Protein AF-A0A2D7C6K3-F1 (afdb_monomer)

Structure (mmCIF, N/CA/C/O backbone):
data_AF-A0A2D7C6K3-F1
#
_entry.id   AF-A0A2D7C6K3-F1
#
loop_
_atom_site.group_PDB
_atom_site.id
_atom_site.type_symbol
_atom_site.label_atom_id
_atom_site.label_alt_id
_atom_site.label_comp_id
_atom_site.label_asym_id
_atom_site.label_entity_id
_atom_site.label_seq_id
_atom_site.pdbx_PDB_ins_code
_atom_site.Cartn_x
_atom_site.Cartn_y
_atom_site.Cartn_z
_atom_site.occupancy
_atom_site.B_iso_or_equiv
_atom_site.auth_seq_id
_atom_site.auth_comp_id
_atom_site.auth_asym_id
_atom_site.auth_atom_id
_atom_site.pdbx_PDB_model_num
ATOM 1 N N . MET A 1 1 ? 6.713 -4.530 -23.108 1.00 83.62 1 MET A N 1
ATOM 2 C CA . MET A 1 1 ? 7.810 -4.367 -22.130 1.00 83.62 1 MET A CA 1
ATOM 3 C C . MET A 1 1 ? 8.022 -5.718 -21.481 1.00 83.62 1 MET A C 1
ATOM 5 O O . MET A 1 1 ? 7.017 -6.320 -21.113 1.00 83.62 1 MET A O 1
ATOM 9 N N . LYS A 1 2 ? 9.265 -6.195 -21.399 1.00 91.75 2 LYS A N 1
ATOM 10 C CA . LYS A 1 2 ? 9.615 -7.492 -20.820 1.00 91.75 2 LYS A CA 1
ATOM 11 C C . LYS A 1 2 ? 10.176 -7.330 -19.408 1.00 91.75 2 LYS A C 1
ATOM 13 O O . LYS A 1 2 ? 11.183 -6.648 -19.215 1.00 91.75 2 LYS A O 1
ATOM 18 N N . SER A 1 3 ? 9.554 -8.003 -18.448 1.00 95.38 3 SER A N 1
ATOM 19 C CA . SER A 1 3 ? 9.916 -7.971 -17.030 1.00 95.38 3 SER A CA 1
ATOM 20 C C . SER A 1 3 ? 10.311 -9.360 -16.537 1.00 95.38 3 SER A C 1
ATOM 22 O O . SER A 1 3 ? 9.598 -10.336 -16.762 1.00 95.38 3 SER A O 1
ATOM 24 N N . ILE A 1 4 ? 11.427 -9.452 -15.816 1.00 98.06 4 ILE A N 1
ATOM 25 C CA . ILE A 1 4 ? 11.842 -10.678 -15.124 1.00 98.06 4 ILE A CA 1
ATOM 26 C C . ILE A 1 4 ? 11.584 -10.511 -13.629 1.00 98.06 4 ILE A C 1
ATOM 28 O O . ILE A 1 4 ? 12.115 -9.594 -13.009 1.00 98.06 4 ILE A O 1
ATOM 32 N N . ILE A 1 5 ? 10.811 -11.412 -13.034 1.00 98.00 5 ILE A N 1
ATOM 33 C CA . ILE A 1 5 ? 10.561 -11.464 -11.593 1.00 98.00 5 ILE A CA 1
ATOM 34 C C . ILE A 1 5 ? 11.344 -12.635 -11.001 1.00 98.00 5 ILE A C 1
ATOM 36 O O . ILE A 1 5 ? 11.247 -13.766 -11.470 1.00 98.00 5 ILE A O 1
ATOM 40 N N . ILE A 1 6 ? 12.115 -12.376 -9.948 1.00 98.00 6 ILE A N 1
ATOM 41 C CA . ILE A 1 6 ? 12.876 -13.396 -9.227 1.00 98.00 6 ILE A CA 1
ATOM 42 C C . ILE A 1 6 ? 12.228 -13.617 -7.867 1.00 98.00 6 ILE A C 1
ATOM 44 O O . ILE A 1 6 ? 12.270 -12.750 -6.992 1.00 98.00 6 ILE A O 1
ATOM 48 N N . GLY A 1 7 ? 11.663 -14.808 -7.698 1.00 96.81 7 GLY A N 1
ATOM 49 C CA . GLY A 1 7 ? 10.861 -15.221 -6.556 1.00 96.81 7 GLY A CA 1
ATOM 50 C C . GLY A 1 7 ? 9.389 -15.368 -6.934 1.00 96.81 7 GLY A C 1
ATOM 51 O O . GLY A 1 7 ? 8.719 -14.383 -7.215 1.00 96.81 7 GLY A O 1
ATOM 52 N N . ALA A 1 8 ? 8.873 -16.590 -6.854 1.00 96.00 8 ALA A N 1
ATOM 53 C CA . ALA A 1 8 ? 7.472 -16.973 -7.037 1.00 96.00 8 ALA A CA 1
ATOM 54 C C . ALA A 1 8 ? 6.714 -17.065 -5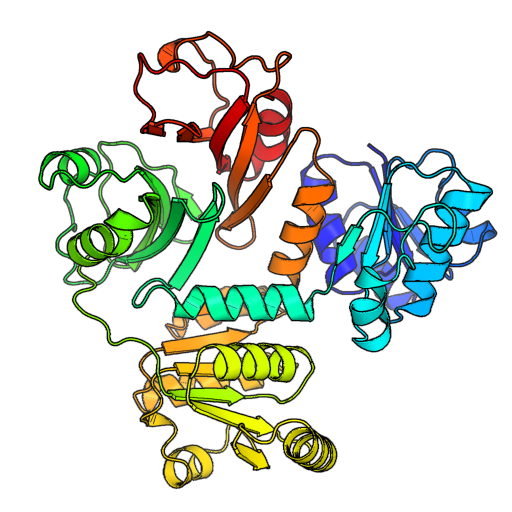.697 1.00 96.00 8 ALA A C 1
ATOM 56 O O . ALA A 1 8 ? 5.779 -17.846 -5.546 1.00 96.00 8 ALA A O 1
ATOM 57 N N . GLY A 1 9 ? 7.159 -16.324 -4.678 1.00 92.56 9 GLY A N 1
ATOM 58 C CA . GLY A 1 9 ? 6.377 -16.149 -3.451 1.00 92.56 9 GLY A CA 1
ATOM 59 C C . GLY A 1 9 ? 5.185 -15.216 -3.676 1.00 92.56 9 GLY A C 1
ATOM 60 O O . GLY A 1 9 ? 5.066 -14.614 -4.741 1.00 92.56 9 GLY A O 1
ATOM 61 N N . ASP A 1 10 ? 4.366 -15.024 -2.642 1.00 89.56 10 ASP A N 1
ATOM 62 C CA . ASP A 1 10 ? 3.127 -14.231 -2.709 1.00 89.56 10 ASP A CA 1
ATOM 63 C C . ASP A 1 10 ? 3.324 -12.847 -3.347 1.00 89.56 10 ASP A C 1
ATOM 65 O O . ASP A 1 10 ? 2.550 -12.429 -4.201 1.00 89.56 10 ASP A O 1
ATOM 69 N N . VAL A 1 11 ? 4.414 -12.157 -2.988 1.00 90.44 11 VAL A N 1
ATOM 70 C CA . VAL A 1 11 ? 4.758 -10.841 -3.549 1.00 90.44 11 VAL A CA 1
ATOM 71 C C . VAL A 1 11 ? 5.044 -10.929 -5.050 1.00 90.44 11 VAL A C 1
ATOM 73 O O . VAL A 1 11 ? 4.493 -10.148 -5.817 1.00 90.44 11 VAL A O 1
ATOM 76 N N . GLY A 1 12 ? 5.890 -11.869 -5.480 1.00 94.00 12 GLY A N 1
ATOM 77 C CA . GLY A 1 12 ? 6.257 -12.024 -6.890 1.00 94.00 12 GLY A CA 1
ATOM 78 C C . GLY A 1 12 ? 5.076 -12.431 -7.763 1.00 94.00 12 GLY A C 1
ATOM 79 O O . GLY A 1 12 ? 4.891 -11.871 -8.841 1.00 94.00 12 GLY A O 1
ATOM 80 N N . LEU A 1 13 ? 4.239 -13.339 -7.255 1.00 92.88 13 LEU A N 1
ATOM 81 C CA . LEU A 1 13 ? 2.990 -13.733 -7.898 1.00 92.88 13 LEU A CA 1
ATOM 82 C C . LEU A 1 13 ? 2.026 -12.546 -8.032 1.00 92.88 13 LEU A C 1
ATOM 84 O O . LEU A 1 13 ? 1.467 -12.343 -9.107 1.00 92.88 13 LEU A O 1
ATOM 88 N N . ASN A 1 14 ? 1.857 -11.735 -6.980 1.00 89.81 14 ASN A N 1
ATOM 89 C CA . ASN A 1 14 ? 0.948 -10.589 -7.032 1.00 89.81 14 ASN A CA 1
ATOM 90 C C . ASN A 1 14 ? 1.419 -9.517 -8.024 1.00 89.81 14 ASN A C 1
ATOM 92 O O . ASN A 1 14 ? 0.641 -9.026 -8.834 1.00 89.81 14 ASN A O 1
ATOM 96 N N . ILE A 1 15 ? 2.721 -9.209 -8.032 1.00 91.50 15 ILE A N 1
ATOM 97 C CA . ILE A 1 15 ? 3.307 -8.291 -9.020 1.00 91.50 15 ILE A CA 1
ATOM 98 C C . ILE A 1 15 ? 3.067 -8.814 -10.439 1.00 91.50 15 ILE A C 1
ATOM 100 O O . ILE A 1 15 ? 2.668 -8.047 -11.310 1.00 91.50 15 ILE A O 1
ATOM 104 N N . ALA A 1 16 ? 3.281 -10.113 -10.674 1.00 93.00 16 ALA A N 1
ATOM 105 C CA . ALA A 1 16 ? 3.061 -10.716 -11.982 1.00 93.00 16 ALA A CA 1
ATOM 106 C C . ALA A 1 16 ? 1.613 -10.552 -12.457 1.00 93.00 16 ALA A C 1
ATOM 108 O O . ALA A 1 16 ? 1.408 -10.173 -13.605 1.00 93.00 16 ALA A O 1
ATOM 109 N N . ARG A 1 17 ? 0.625 -10.753 -11.571 1.00 89.50 17 ARG A N 1
ATOM 110 C CA . ARG A 1 17 ? -0.797 -10.535 -11.886 1.00 89.50 17 ARG A CA 1
ATOM 111 C C . ARG A 1 17 ? -1.053 -9.123 -12.394 1.00 89.50 17 ARG A C 1
ATOM 113 O O . ARG A 1 17 ? -1.622 -8.971 -13.469 1.00 89.50 17 ARG A O 1
ATOM 120 N N . HIS A 1 18 ? -0.584 -8.102 -11.678 1.00 85.62 18 HIS A N 1
ATOM 121 C CA . HIS A 1 18 ? -0.765 -6.716 -12.117 1.00 85.62 18 HIS A CA 1
ATOM 122 C C . HIS A 1 18 ? -0.064 -6.420 -13.445 1.00 85.62 18 HIS A C 1
ATOM 124 O O . HIS A 1 18 ? -0.640 -5.769 -14.310 1.00 85.62 18 HIS A O 1
ATOM 130 N N . LEU A 1 19 ? 1.166 -6.906 -13.637 1.00 87.19 19 LEU A N 1
ATOM 131 C CA . LEU A 1 19 ? 1.899 -6.661 -14.881 1.00 87.19 19 LEU A CA 1
ATOM 132 C C . LEU A 1 19 ? 1.247 -7.353 -16.087 1.00 87.19 19 LEU A C 1
ATOM 134 O O . LEU A 1 19 ? 1.238 -6.778 -17.173 1.00 87.19 19 LEU A O 1
ATOM 138 N N . VAL A 1 20 ? 0.681 -8.548 -15.900 1.00 88.44 20 VAL A N 1
ATOM 139 C CA . VAL A 1 20 ? -0.074 -9.255 -16.946 1.00 88.44 20 VAL A CA 1
ATOM 140 C C . VAL A 1 20 ? -1.382 -8.535 -17.266 1.00 88.44 20 VAL A C 1
ATOM 142 O O . VAL A 1 20 ? -1.702 -8.385 -18.442 1.00 88.44 20 VAL A O 1
ATOM 145 N N . LEU A 1 21 ? -2.100 -8.022 -16.258 1.00 82.19 21 LEU A N 1
ATOM 146 C CA . LEU A 1 21 ? -3.293 -7.188 -16.473 1.00 82.19 21 LEU A CA 1
ATOM 147 C C . LEU A 1 21 ? -2.975 -5.922 -17.286 1.00 82.19 21 LEU A C 1
ATOM 149 O O . LEU A 1 21 ? -3.781 -5.502 -18.108 1.00 82.19 21 LEU A O 1
ATOM 153 N N . GLU A 1 22 ? -1.774 -5.359 -17.129 1.00 78.44 22 GLU A N 1
ATOM 154 C CA . GLU A 1 22 ? -1.263 -4.252 -17.951 1.00 78.44 22 GLU A CA 1
ATOM 155 C C . GLU A 1 22 ? -0.687 -4.706 -19.319 1.00 78.44 22 GLU A C 1
ATOM 157 O O . GLU A 1 22 ? 0.065 -3.961 -19.954 1.00 78.44 22 GLU A O 1
ATOM 162 N N . ASN A 1 23 ? -0.989 -5.928 -19.781 1.00 80.88 23 ASN A N 1
ATOM 163 C CA . ASN A 1 23 ? -0.515 -6.518 -21.043 1.00 80.88 23 ASN A CA 1
ATOM 164 C C . ASN A 1 23 ? 1.022 -6.521 -21.207 1.00 80.88 23 ASN A C 1
ATOM 166 O O . ASN A 1 23 ? 1.554 -6.288 -22.300 1.00 80.88 23 ASN A O 1
ATOM 170 N N . ARG A 1 24 ? 1.771 -6.767 -20.122 1.00 85.44 24 ARG A N 1
ATOM 171 C CA . ARG A 1 24 ? 3.243 -6.868 -20.153 1.00 85.44 24 ARG A CA 1
ATOM 172 C C . ARG A 1 24 ? 3.712 -8.322 -20.246 1.00 85.44 24 ARG A C 1
ATOM 174 O O . ARG A 1 24 ? 3.087 -9.225 -19.703 1.00 85.44 24 ARG A O 1
ATOM 181 N N . ASP A 1 25 ? 4.862 -8.523 -20.890 1.00 92.44 25 ASP A N 1
ATOM 182 C CA . ASP A 1 25 ? 5.524 -9.829 -20.993 1.00 92.44 25 ASP A CA 1
ATOM 183 C C . ASP A 1 25 ? 6.316 -10.100 -19.706 1.00 92.44 25 ASP A C 1
ATOM 185 O O . ASP A 1 25 ? 7.213 -9.329 -19.347 1.00 92.44 25 ASP A O 1
ATOM 189 N N . VAL A 1 26 ? 5.955 -11.158 -18.978 1.00 96.38 26 VAL A N 1
ATOM 190 C CA . VAL A 1 26 ? 6.473 -11.454 -17.637 1.00 96.38 26 VAL A CA 1
ATOM 191 C C . VAL A 1 26 ? 7.059 -12.862 -17.595 1.00 96.38 26 VAL A C 1
ATOM 193 O O . VAL A 1 26 ? 6.412 -13.846 -17.953 1.00 96.38 26 VAL A O 1
ATOM 196 N N . VAL A 1 27 ? 8.285 -12.959 -17.077 1.00 98.00 27 VAL A N 1
ATOM 197 C CA . VAL A 1 27 ? 8.968 -14.228 -16.792 1.00 98.00 27 VAL A CA 1
ATOM 198 C C . VAL A 1 27 ? 9.224 -14.332 -15.291 1.00 98.00 27 VAL A C 1
ATOM 200 O O . VAL A 1 27 ? 9.827 -13.426 -14.716 1.00 98.00 27 VAL A O 1
ATOM 203 N N . ILE A 1 28 ? 8.824 -15.431 -14.648 1.00 98.31 28 ILE A N 1
ATOM 204 C CA . ILE A 1 28 ? 9.088 -15.686 -13.222 1.00 98.31 28 ILE A CA 1
ATOM 205 C C . ILE A 1 28 ? 10.149 -16.774 -13.048 1.00 98.31 28 ILE A C 1
ATOM 207 O O . ILE A 1 28 ? 10.043 -17.865 -13.605 1.00 98.31 28 ILE A O 1
ATOM 211 N N . ILE A 1 29 ? 11.153 -16.496 -12.217 1.00 98.44 29 ILE A N 1
ATOM 212 C CA . ILE A 1 29 ? 12.211 -17.433 -11.831 1.00 98.44 29 ILE A CA 1
ATOM 213 C C . ILE A 1 29 ? 12.050 -17.809 -10.355 1.00 98.44 29 ILE A C 1
ATOM 215 O O . ILE A 1 29 ? 12.025 -16.927 -9.498 1.00 98.44 29 ILE A O 1
ATOM 219 N N . ASP A 1 30 ? 12.022 -19.102 -10.030 1.00 98.31 30 ASP A N 1
ATOM 220 C CA . ASP A 1 30 ? 12.109 -19.584 -8.643 1.00 98.31 30 ASP A CA 1
ATOM 221 C C . ASP A 1 30 ? 12.811 -20.949 -8.567 1.00 98.31 30 ASP A C 1
ATOM 223 O O . ASP A 1 30 ? 12.841 -21.729 -9.521 1.00 98.31 30 ASP A O 1
ATOM 227 N N . SER A 1 31 ? 13.392 -21.244 -7.408 1.00 96.62 31 SER A N 1
ATOM 228 C CA . SER A 1 31 ? 14.022 -22.532 -7.106 1.00 96.62 31 SER A CA 1
ATOM 229 C C . SER A 1 31 ? 13.032 -23.613 -6.659 1.00 96.62 31 SER A C 1
ATOM 231 O O . SER A 1 31 ? 13.411 -24.772 -6.548 1.00 96.62 31 SER A O 1
ATOM 233 N N . SER A 1 32 ? 11.793 -23.247 -6.331 1.00 97.44 32 SER A N 1
ATOM 234 C CA . SER A 1 32 ? 10.736 -24.165 -5.915 1.00 97.44 32 SER A CA 1
ATOM 235 C C . SER A 1 32 ? 9.818 -24.479 -7.092 1.00 97.44 32 SER A C 1
ATOM 237 O O . SER A 1 32 ? 9.074 -23.618 -7.559 1.00 97.44 32 SER A O 1
ATOM 239 N N . LEU A 1 33 ? 9.827 -25.737 -7.538 1.00 96.69 33 LEU A N 1
ATOM 240 C CA . LEU A 1 33 ? 8.884 -26.226 -8.549 1.00 96.69 33 LEU A CA 1
ATOM 241 C C . LEU A 1 33 ? 7.424 -26.123 -8.086 1.00 96.69 33 LEU A C 1
ATOM 243 O O . LEU A 1 33 ? 6.556 -25.832 -8.898 1.00 96.69 33 LEU A O 1
ATOM 247 N N . GLU A 1 34 ? 7.163 -26.309 -6.791 1.00 96.88 34 GLU A N 1
ATOM 248 C CA . GLU A 1 34 ? 5.822 -26.208 -6.202 1.00 96.88 34 GLU A CA 1
ATOM 249 C C . GLU A 1 34 ? 5.252 -24.794 -6.355 1.00 96.88 34 GLU A C 1
ATOM 251 O O . GLU A 1 34 ? 4.121 -24.625 -6.802 1.00 96.88 34 GLU A O 1
ATOM 256 N N . ARG A 1 35 ? 6.054 -23.758 -6.067 1.00 95.88 35 ARG A N 1
ATOM 257 C CA . ARG A 1 35 ? 5.627 -22.364 -6.264 1.00 95.88 35 ARG A CA 1
ATOM 258 C C . ARG A 1 35 ? 5.413 -22.029 -7.736 1.00 95.88 35 ARG A C 1
ATOM 260 O O . ARG A 1 35 ? 4.452 -21.345 -8.067 1.00 95.88 35 ARG A O 1
ATOM 267 N N . LEU A 1 36 ? 6.279 -22.522 -8.623 1.00 96.81 36 LEU A N 1
ATOM 268 C CA . LEU A 1 36 ? 6.116 -22.313 -10.065 1.00 96.81 36 LEU A CA 1
ATOM 269 C C . LEU A 1 36 ? 4.863 -23.006 -10.614 1.00 96.81 36 LEU A C 1
ATOM 271 O O . LEU A 1 36 ? 4.235 -22.469 -11.521 1.00 96.81 36 LEU A O 1
ATOM 275 N N . ALA A 1 37 ? 4.474 -24.157 -10.061 1.00 95.25 37 ALA A N 1
ATOM 276 C CA . ALA A 1 37 ? 3.221 -24.814 -10.420 1.00 95.25 37 ALA A CA 1
ATOM 277 C C . ALA A 1 37 ? 2.013 -23.927 -10.080 1.00 95.25 37 ALA A C 1
ATOM 279 O O . ALA A 1 37 ? 1.192 -23.670 -10.955 1.00 95.25 37 ALA A O 1
ATOM 280 N N . VAL A 1 38 ? 1.972 -23.360 -8.867 1.00 94.56 38 VAL A N 1
ATOM 281 C CA . VAL A 1 38 ? 0.916 -22.413 -8.457 1.00 94.56 38 VAL A CA 1
ATOM 282 C C . VAL A 1 38 ? 0.875 -21.181 -9.366 1.00 94.56 38 VAL A C 1
ATOM 284 O O . VAL A 1 38 ? -0.202 -20.722 -9.743 1.00 94.56 38 VAL A O 1
ATOM 287 N N . VAL A 1 39 ? 2.036 -20.641 -9.751 1.00 94.88 39 VAL A N 1
ATOM 288 C CA . VAL A 1 39 ? 2.108 -19.534 -10.719 1.00 94.88 39 VAL A CA 1
ATOM 289 C C . VAL A 1 39 ? 1.467 -19.936 -12.051 1.00 94.88 39 VAL A C 1
ATOM 291 O O . VAL A 1 39 ? 0.559 -19.244 -12.498 1.00 94.88 39 VAL A O 1
ATOM 294 N N . ASN A 1 40 ? 1.887 -21.057 -12.648 1.00 93.56 40 ASN A N 1
ATOM 295 C CA . ASN A 1 40 ? 1.379 -21.518 -13.949 1.00 93.56 40 ASN A CA 1
ATOM 296 C C . ASN A 1 40 ? -0.130 -21.813 -13.940 1.00 93.56 40 ASN A C 1
ATOM 298 O O . ASN A 1 40 ? -0.779 -21.718 -14.976 1.00 93.56 40 ASN A O 1
ATOM 302 N N . GLU A 1 41 ? -0.691 -22.201 -12.792 1.00 92.88 41 GLU A N 1
ATOM 303 C CA . GLU A 1 41 ? -2.131 -22.438 -12.641 1.00 92.88 41 GLU A CA 1
ATOM 304 C C . GLU A 1 41 ? -2.943 -21.142 -12.523 1.00 92.88 41 GLU A C 1
ATOM 306 O O . GLU A 1 41 ? -4.145 -21.149 -12.785 1.00 92.88 41 GLU A O 1
ATOM 311 N N . THR A 1 42 ? -2.317 -20.036 -12.105 1.00 89.69 42 THR A N 1
ATOM 312 C CA . THR A 1 42 ? -3.033 -18.811 -11.712 1.00 89.69 42 THR A CA 1
ATOM 313 C C . THR A 1 42 ? -2.771 -17.604 -12.602 1.00 89.69 42 THR A C 1
ATOM 315 O O . THR A 1 42 ? -3.594 -16.690 -12.607 1.00 89.69 42 THR A O 1
ATOM 318 N N . VAL A 1 43 ? -1.650 -17.558 -13.327 1.00 90.88 43 VAL A N 1
ATOM 319 C CA . VAL A 1 43 ? -1.270 -16.416 -14.169 1.00 90.88 43 VAL A CA 1
ATOM 320 C C . VAL A 1 43 ? -0.595 -16.913 -15.442 1.00 90.88 43 VAL A C 1
ATOM 322 O O . VAL A 1 43 ? 0.266 -17.789 -15.391 1.00 90.88 43 VAL A O 1
ATOM 325 N N . ASP A 1 44 ? -0.957 -16.319 -16.579 1.00 92.50 44 ASP A N 1
ATOM 326 C CA . ASP A 1 44 ? -0.331 -16.601 -17.872 1.00 92.50 44 ASP A CA 1
ATOM 327 C C . ASP A 1 44 ? 1.043 -15.919 -17.969 1.00 92.50 44 ASP A C 1
ATOM 329 O O . ASP A 1 44 ? 1.174 -14.780 -18.418 1.00 92.50 44 ASP A O 1
ATOM 333 N N . VAL A 1 45 ? 2.071 -16.596 -17.454 1.00 95.69 45 VAL A N 1
ATOM 334 C CA . VAL A 1 45 ? 3.468 -16.141 -17.471 1.00 95.69 45 VAL A CA 1
ATOM 335 C C . VAL A 1 45 ? 4.411 -17.293 -17.779 1.00 95.69 45 VAL A C 1
ATOM 337 O O . VAL A 1 45 ? 4.155 -18.450 -17.445 1.00 95.69 45 VAL A O 1
ATOM 340 N N . GLN A 1 46 ? 5.573 -16.979 -18.347 1.00 96.25 46 GLN A N 1
ATOM 341 C CA . GLN A 1 46 ? 6.626 -17.976 -18.492 1.00 96.25 46 GLN A CA 1
ATOM 342 C C . GLN A 1 46 ? 7.296 -18.231 -17.135 1.00 96.25 46 GLN A C 1
ATOM 344 O O . GLN A 1 46 ? 7.802 -17.308 -16.499 1.00 96.25 46 GLN A O 1
ATOM 349 N N . THR A 1 47 ? 7.384 -19.492 -16.710 1.00 97.81 47 THR A N 1
ATOM 350 C CA . THR A 1 47 ? 8.109 -19.882 -15.492 1.00 97.81 47 THR A CA 1
ATOM 351 C C . THR A 1 47 ? 9.432 -20.577 -15.799 1.00 97.81 47 THR A C 1
ATOM 353 O O . THR A 1 47 ? 9.554 -21.371 -16.733 1.00 97.81 47 THR A O 1
ATOM 356 N N . ILE A 1 48 ? 10.458 -20.286 -14.996 1.00 98.00 48 ILE A N 1
ATOM 357 C CA . ILE A 1 48 ? 11.791 -20.874 -15.122 1.00 98.00 48 ILE A CA 1
ATOM 358 C C . ILE A 1 48 ? 12.255 -21.384 -13.764 1.00 98.00 48 ILE A C 1
ATOM 360 O O . ILE A 1 48 ? 12.443 -20.630 -12.812 1.00 98.00 48 ILE A O 1
ATOM 364 N N . HIS A 1 49 ? 12.514 -22.687 -13.702 1.00 98.25 49 HIS A N 1
ATOM 365 C CA . HIS A 1 49 ? 13.122 -23.300 -12.532 1.00 98.25 49 HIS A CA 1
ATOM 366 C C . HIS A 1 49 ? 14.632 -23.026 -12.479 1.00 98.25 49 HIS A C 1
ATOM 368 O O . HIS A 1 49 ? 15.372 -23.354 -13.420 1.00 98.25 49 HIS A O 1
ATOM 374 N N . GLY A 1 50 ? 15.084 -22.443 -11.367 1.00 97.06 50 GLY A N 1
ATOM 375 C CA . GLY A 1 50 ? 16.489 -22.149 -11.100 1.00 97.06 50 GLY A CA 1
ATOM 376 C C . GLY A 1 50 ? 16.692 -21.078 -10.027 1.00 97.06 50 GLY A C 1
ATOM 377 O O . GLY A 1 50 ? 15.749 -20.484 -9.512 1.00 97.06 50 GLY A O 1
ATOM 378 N N . LYS A 1 51 ? 17.954 -20.808 -9.683 1.00 95.88 51 LYS A N 1
ATOM 379 C CA . LYS A 1 51 ? 18.313 -19.683 -8.811 1.00 95.88 51 LYS A CA 1
ATOM 380 C C . LYS A 1 51 ? 18.468 -18.424 -9.660 1.00 95.88 51 LYS A C 1
ATOM 382 O O . LYS A 1 51 ? 19.351 -18.376 -10.506 1.00 95.88 51 LYS A O 1
ATOM 387 N N . GLY A 1 52 ? 17.662 -17.391 -9.415 1.00 93.44 52 GLY A N 1
ATOM 388 C CA . GLY A 1 52 ? 17.718 -16.148 -10.203 1.00 93.44 52 GLY A CA 1
ATOM 389 C C . GLY A 1 52 ? 18.995 -15.317 -10.029 1.00 93.44 52 GLY A C 1
ATOM 390 O O . GLY A 1 52 ? 19.207 -14.369 -10.770 1.00 93.44 52 GLY A O 1
ATOM 391 N N . SER A 1 53 ? 19.872 -15.680 -9.091 1.00 95.69 53 SER A N 1
ATOM 392 C CA . SER A 1 53 ? 21.222 -15.118 -8.985 1.00 95.69 53 SER A CA 1
ATOM 393 C C . SER A 1 53 ? 22.240 -15.780 -9.923 1.00 95.69 53 SER A C 1
ATOM 395 O O . SER A 1 53 ? 23.391 -15.355 -9.955 1.00 95.69 53 SER A O 1
ATOM 397 N N . HIS A 1 54 ? 21.864 -16.833 -10.656 1.00 97.88 54 HIS A N 1
ATOM 398 C CA . HIS A 1 54 ? 22.770 -17.552 -11.547 1.00 97.88 54 HIS A CA 1
ATOM 399 C C . HIS A 1 54 ? 22.700 -17.009 -12.990 1.00 97.88 54 HIS A C 1
ATOM 401 O O . HIS A 1 54 ? 21.597 -16.886 -13.534 1.00 97.88 54 HIS A O 1
ATOM 407 N N . PRO A 1 55 ? 23.848 -16.735 -13.643 1.00 97.19 55 PRO A N 1
ATOM 408 C CA . PRO A 1 55 ? 23.884 -16.201 -15.006 1.00 97.19 55 PRO A CA 1
ATOM 409 C C . PRO A 1 55 ? 23.151 -17.041 -16.057 1.00 97.19 55 PRO A C 1
ATOM 411 O O . PRO A 1 55 ? 22.410 -16.485 -16.860 1.00 97.19 55 PRO A O 1
ATOM 414 N N . ASP A 1 56 ? 23.299 -18.368 -16.034 1.00 97.88 56 ASP A N 1
ATOM 415 C CA . ASP A 1 56 ? 22.663 -19.281 -16.995 1.00 97.88 56 ASP A CA 1
ATOM 416 C C . ASP A 1 56 ? 21.130 -19.263 -16.885 1.00 97.88 56 ASP A C 1
ATOM 418 O O . ASP A 1 56 ? 20.410 -19.376 -17.879 1.00 97.88 56 ASP A O 1
ATOM 422 N N . VAL A 1 57 ? 20.608 -19.075 -15.671 1.00 98.19 57 VAL A N 1
ATOM 423 C CA . VAL A 1 57 ? 19.167 -18.965 -15.419 1.00 98.19 57 VAL A CA 1
ATOM 424 C C . VAL A 1 57 ? 18.632 -17.623 -15.924 1.00 98.19 57 VAL A C 1
ATOM 426 O O . VAL A 1 57 ? 17.578 -17.590 -16.560 1.00 98.19 57 VAL A O 1
ATOM 429 N N . LEU A 1 58 ? 19.364 -16.527 -15.695 1.00 98.00 58 LEU A N 1
ATOM 430 C CA . LEU A 1 58 ? 19.016 -15.199 -16.215 1.00 98.00 58 LEU A CA 1
ATOM 431 C C . LEU A 1 58 ? 19.068 -15.144 -17.748 1.00 98.00 58 LEU A C 1
ATOM 433 O O . LEU A 1 58 ? 18.189 -14.553 -18.376 1.00 98.00 58 LEU A O 1
ATOM 437 N N . GLU A 1 59 ? 20.050 -15.804 -18.362 1.00 98.00 59 GLU A N 1
ATOM 438 C CA . GLU A 1 59 ? 20.148 -15.926 -19.818 1.00 98.00 59 GLU A CA 1
ATOM 439 C C . GLU A 1 59 ? 18.943 -16.679 -20.395 1.00 98.00 59 GLU A C 1
ATOM 441 O O . GLU A 1 59 ? 18.294 -16.184 -21.317 1.00 98.00 59 GLU A O 1
ATOM 446 N N . ARG A 1 60 ? 18.563 -17.818 -19.796 1.00 97.44 60 ARG A N 1
ATOM 447 C CA . ARG A 1 60 ? 17.353 -18.577 -20.171 1.00 97.44 60 ARG A CA 1
ATOM 448 C C . ARG A 1 60 ? 16.067 -17.763 -20.019 1.00 97.44 60 ARG A C 1
ATOM 450 O O . ARG A 1 60 ? 15.137 -17.958 -20.797 1.00 97.44 60 ARG A O 1
ATOM 457 N N . ALA A 1 61 ? 16.014 -16.851 -19.049 1.00 97.31 61 ALA A N 1
ATOM 458 C CA . ALA A 1 61 ? 14.909 -15.903 -18.879 1.00 97.31 61 ALA A CA 1
ATOM 459 C C . ALA A 1 61 ? 14.909 -14.770 -19.916 1.00 97.31 61 ALA A C 1
ATOM 461 O O . ALA A 1 61 ? 13.936 -14.023 -20.043 1.00 97.31 61 ALA A O 1
ATOM 462 N N . GLY A 1 62 ? 15.976 -14.654 -20.704 1.00 96.75 62 GLY A N 1
ATOM 463 C CA . GLY A 1 62 ? 16.155 -13.615 -21.704 1.00 96.75 62 GLY A CA 1
ATOM 464 C C . GLY A 1 62 ? 16.462 -12.257 -21.083 1.00 96.75 62 GLY A C 1
ATOM 465 O O . GLY A 1 62 ? 15.951 -11.253 -21.575 1.00 96.75 62 GLY A O 1
ATOM 466 N N . ALA A 1 63 ? 17.285 -12.226 -20.026 1.00 97.38 63 ALA A N 1
ATOM 467 C CA . ALA A 1 63 ? 17.716 -10.994 -19.361 1.00 97.38 63 ALA A CA 1
ATOM 468 C C . ALA A 1 63 ? 18.371 -9.985 -20.315 1.00 97.38 63 ALA A C 1
ATOM 470 O O . ALA A 1 63 ? 18.188 -8.789 -20.132 1.00 97.38 63 ALA A O 1
ATOM 471 N N . GLY A 1 64 ? 19.048 -10.441 -21.376 1.00 96.19 64 GLY A N 1
ATOM 472 C CA . GLY A 1 64 ? 19.651 -9.551 -22.381 1.00 96.19 64 GLY A CA 1
ATOM 473 C C . GLY A 1 64 ? 18.657 -8.664 -23.145 1.00 96.19 64 GLY A C 1
ATOM 474 O O . GLY A 1 64 ? 19.060 -7.643 -23.686 1.00 96.19 64 GLY A O 1
ATOM 475 N N . ASN A 1 65 ? 17.369 -9.027 -23.162 1.00 95.69 65 ASN A N 1
ATOM 476 C CA . ASN A 1 65 ? 16.295 -8.247 -23.790 1.00 95.69 65 ASN A CA 1
ATOM 477 C C . ASN A 1 65 ? 15.251 -7.770 -22.764 1.00 95.69 65 ASN A C 1
ATOM 479 O O . ASN A 1 65 ? 14.148 -7.383 -23.147 1.00 95.69 65 ASN A O 1
ATOM 483 N N . ALA A 1 66 ? 15.542 -7.880 -21.465 1.00 96.50 66 ALA A N 1
ATOM 484 C CA . ALA A 1 66 ? 14.615 -7.465 -20.422 1.00 96.50 66 ALA A CA 1
ATOM 485 C C . ALA A 1 66 ? 14.712 -5.953 -20.198 1.00 96.50 66 ALA A C 1
ATOM 487 O O . ALA A 1 66 ? 15.801 -5.405 -20.033 1.00 96.50 66 ALA A O 1
ATOM 488 N N . ASP A 1 67 ? 13.561 -5.291 -20.126 1.00 93.81 67 ASP A N 1
ATOM 489 C CA . ASP A 1 67 ? 13.478 -3.876 -19.763 1.00 93.81 67 ASP A CA 1
ATOM 490 C C . ASP A 1 67 ? 13.673 -3.690 -18.249 1.00 93.81 67 ASP A C 1
ATOM 492 O O . ASP A 1 67 ? 14.150 -2.649 -17.786 1.00 93.81 67 ASP A O 1
ATOM 496 N N . MET A 1 68 ? 13.298 -4.711 -17.468 1.00 95.31 68 MET A N 1
ATOM 497 C CA . MET A 1 68 ? 13.347 -4.672 -16.014 1.00 95.31 68 MET A CA 1
ATOM 498 C C . MET A 1 68 ? 13.585 -6.040 -15.370 1.00 95.31 68 MET A C 1
ATOM 500 O O . MET A 1 68 ? 13.121 -7.071 -15.858 1.00 95.31 68 MET A O 1
ATOM 504 N N . LEU A 1 69 ? 14.233 -6.017 -14.205 1.00 97.69 69 LEU A N 1
ATOM 505 C CA . LEU A 1 69 ? 14.333 -7.135 -13.276 1.00 97.69 69 LEU A CA 1
ATOM 506 C C . LEU A 1 69 ? 13.832 -6.738 -11.879 1.00 97.69 69 LEU A C 1
ATOM 508 O O . LEU A 1 69 ? 14.216 -5.699 -11.345 1.00 97.69 69 LEU A O 1
ATOM 512 N N . ILE A 1 70 ? 12.974 -7.569 -11.290 1.00 97.56 70 ILE A N 1
ATOM 513 C CA . ILE A 1 70 ? 12.340 -7.368 -9.983 1.00 97.56 70 ILE A CA 1
ATOM 514 C C . ILE A 1 70 ? 12.705 -8.555 -9.088 1.00 97.56 70 ILE A C 1
ATOM 516 O O . ILE A 1 70 ? 12.171 -9.651 -9.244 1.00 97.56 70 ILE A O 1
ATOM 520 N N . ALA A 1 71 ? 13.623 -8.360 -8.144 1.00 97.50 71 ALA A N 1
ATOM 521 C CA . ALA A 1 71 ? 14.094 -9.405 -7.245 1.00 97.50 71 ALA A CA 1
ATOM 522 C C . ALA A 1 71 ? 13.409 -9.321 -5.875 1.00 97.50 71 ALA A C 1
ATOM 524 O O . ALA A 1 71 ? 13.705 -8.443 -5.064 1.00 97.50 71 ALA A O 1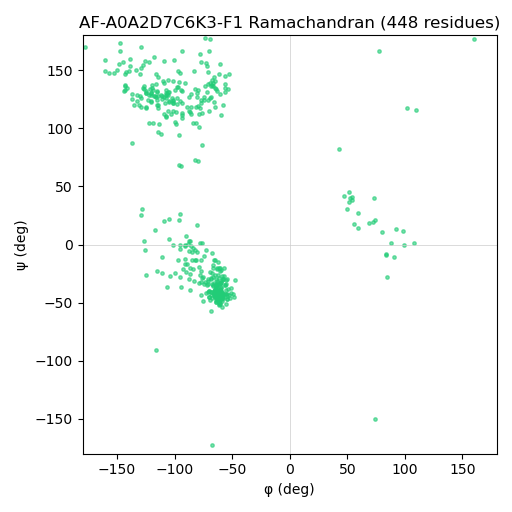
ATOM 525 N N . VAL A 1 72 ? 12.475 -10.238 -5.617 1.00 95.75 72 VAL A N 1
ATOM 526 C CA . VAL A 1 72 ? 11.563 -10.221 -4.458 1.00 95.75 72 VAL A CA 1
ATOM 527 C C . VAL A 1 72 ? 11.567 -11.544 -3.688 1.00 95.75 72 VAL A C 1
ATOM 529 O O . VAL A 1 72 ? 10.574 -11.927 -3.064 1.00 95.75 72 VAL A O 1
ATOM 532 N N . THR A 1 73 ? 12.704 -12.242 -3.683 1.00 94.81 73 THR A N 1
ATOM 533 C CA . THR A 1 73 ? 12.877 -13.474 -2.905 1.00 94.81 73 THR A CA 1
ATOM 534 C C . THR A 1 73 ? 12.900 -13.198 -1.394 1.00 94.81 73 THR A C 1
ATOM 536 O O . THR A 1 73 ? 12.831 -12.056 -0.926 1.00 94.81 73 THR A O 1
ATOM 539 N N . GLN A 1 74 ? 12.992 -14.265 -0.597 1.00 90.56 74 GLN A N 1
ATOM 540 C CA . GLN A 1 74 ? 13.128 -14.161 0.857 1.00 90.56 74 GLN A CA 1
ATOM 541 C C . GLN A 1 74 ? 14.545 -13.783 1.324 1.00 90.56 74 GLN A C 1
ATOM 543 O O . GLN A 1 74 ? 14.689 -13.425 2.488 1.00 90.56 74 GLN A O 1
ATOM 548 N N . SER A 1 75 ? 15.560 -13.843 0.451 1.00 93.81 75 SER A N 1
ATOM 549 C CA . SER A 1 75 ? 16.953 -13.514 0.784 1.00 93.81 75 SER A CA 1
ATOM 550 C C . SER A 1 75 ? 17.360 -12.197 0.134 1.00 93.81 75 SER A C 1
ATOM 552 O O . SER A 1 75 ? 17.331 -12.059 -1.092 1.00 93.81 75 SER A O 1
ATOM 554 N N . ASP A 1 76 ? 17.777 -11.246 0.969 1.00 93.06 76 ASP A N 1
ATOM 555 C CA . ASP A 1 76 ? 18.315 -9.964 0.517 1.00 93.06 76 ASP A CA 1
ATOM 556 C C . ASP A 1 76 ? 19.569 -10.191 -0.344 1.00 93.06 76 ASP A C 1
ATOM 558 O O . ASP A 1 76 ? 19.729 -9.573 -1.392 1.00 93.06 76 ASP A O 1
ATOM 562 N N . GLU A 1 77 ? 20.420 -11.148 0.033 1.00 94.81 77 GLU A N 1
ATOM 563 C CA . GLU A 1 77 ? 21.650 -11.499 -0.679 1.00 94.81 77 GLU A CA 1
ATOM 564 C C . GLU A 1 77 ? 21.364 -12.026 -2.086 1.00 94.81 77 GLU A C 1
ATOM 566 O O . GLU A 1 77 ? 22.005 -11.598 -3.045 1.00 94.81 77 GLU A O 1
ATOM 571 N N . VAL A 1 78 ? 20.376 -12.915 -2.236 1.00 95.94 78 VAL A N 1
ATOM 572 C CA . VAL A 1 78 ? 19.956 -13.401 -3.558 1.00 95.94 78 VAL A CA 1
ATOM 573 C C . VAL A 1 78 ? 19.427 -12.249 -4.406 1.00 95.94 78 VAL A C 1
ATOM 575 O O . VAL A 1 78 ? 19.778 -12.165 -5.583 1.00 95.94 78 VAL A O 1
ATOM 578 N N . ASN A 1 79 ? 18.631 -11.350 -3.821 1.00 96.88 79 ASN A N 1
ATOM 579 C CA . ASN A 1 79 ? 18.069 -10.217 -4.551 1.00 96.88 79 ASN A CA 1
ATOM 580 C C . ASN A 1 79 ? 19.165 -9.257 -5.035 1.00 96.88 79 ASN A C 1
ATOM 582 O O . ASN A 1 79 ? 19.171 -8.867 -6.202 1.00 96.88 79 ASN A O 1
ATOM 586 N N . MET A 1 80 ? 20.131 -8.932 -4.170 1.00 95.50 80 MET A N 1
ATOM 587 C CA . MET A 1 80 ? 21.261 -8.069 -4.518 1.00 95.50 80 MET A CA 1
ATOM 588 C C . MET A 1 80 ? 22.153 -8.693 -5.597 1.00 95.50 80 MET A C 1
ATOM 590 O O . MET A 1 80 ? 22.466 -8.042 -6.593 1.00 95.50 80 MET A O 1
ATOM 594 N N . VAL A 1 81 ? 22.525 -9.970 -5.443 1.00 97.00 81 VAL A N 1
ATOM 595 C CA . VAL A 1 81 ? 23.379 -10.667 -6.419 1.00 97.00 81 VAL A CA 1
ATOM 596 C C . VAL A 1 81 ? 22.675 -10.806 -7.768 1.00 97.00 81 VAL A C 1
ATOM 598 O O . VAL A 1 81 ? 23.311 -10.634 -8.804 1.00 97.00 81 VAL A O 1
ATOM 601 N N . ALA A 1 82 ? 21.368 -11.072 -7.786 1.00 97.81 82 ALA A N 1
ATOM 602 C CA . ALA A 1 82 ? 20.620 -11.143 -9.034 1.00 97.81 82 ALA A CA 1
ATOM 603 C C . ALA A 1 82 ? 20.634 -9.810 -9.800 1.00 97.81 82 ALA A C 1
ATOM 605 O O . ALA A 1 82 ? 20.904 -9.804 -11.001 1.00 97.81 82 ALA A O 1
ATOM 606 N N . CYS A 1 83 ? 20.432 -8.681 -9.110 1.00 97.50 83 CYS A N 1
ATOM 607 C CA . CYS A 1 83 ? 20.557 -7.352 -9.714 1.00 97.50 83 CYS A CA 1
ATOM 608 C C . CYS A 1 83 ? 21.975 -7.082 -10.236 1.00 97.50 83 CYS A C 1
ATOM 610 O O . CYS A 1 83 ? 22.127 -6.562 -11.341 1.00 97.50 83 CYS A O 1
ATOM 612 N N . GLN A 1 84 ? 23.010 -7.488 -9.490 1.00 97.19 84 GLN A N 1
ATOM 613 C CA . GLN A 1 84 ? 24.401 -7.382 -9.936 1.00 97.19 84 GLN A CA 1
ATOM 614 C C . GLN A 1 84 ? 24.644 -8.156 -11.236 1.00 97.19 84 GLN A C 1
ATOM 616 O O . GLN A 1 84 ? 25.216 -7.607 -12.175 1.00 97.19 84 GLN A O 1
ATOM 621 N N . MET A 1 85 ? 24.207 -9.418 -11.313 1.00 97.50 85 MET A N 1
ATOM 622 C CA . MET A 1 85 ? 24.376 -10.239 -12.517 1.00 97.50 85 MET A CA 1
ATOM 623 C C . MET A 1 85 ? 23.609 -9.649 -13.706 1.00 97.50 85 MET A C 1
ATOM 625 O O . MET A 1 85 ? 24.150 -9.559 -14.806 1.00 97.50 85 MET A O 1
ATOM 629 N N . ALA A 1 86 ? 22.372 -9.202 -13.475 1.00 97.38 86 ALA A N 1
ATOM 630 C CA . ALA A 1 86 ? 21.532 -8.555 -14.479 1.00 97.38 86 ALA A CA 1
ATOM 631 C C . ALA A 1 86 ? 22.184 -7.296 -15.068 1.00 97.38 86 ALA A C 1
ATOM 633 O O . ALA A 1 86 ? 22.164 -7.088 -16.280 1.00 97.38 86 ALA A O 1
ATOM 634 N N . TYR A 1 87 ? 22.797 -6.476 -14.214 1.00 96.88 87 TYR A N 1
ATOM 635 C CA . TYR A 1 87 ? 23.536 -5.293 -14.633 1.00 96.88 87 TYR A CA 1
ATOM 636 C C . TYR A 1 87 ? 24.810 -5.663 -15.399 1.00 96.88 87 TYR A C 1
ATOM 638 O O . TYR A 1 87 ? 24.964 -5.279 -16.553 1.00 96.88 87 TYR A O 1
ATOM 646 N N . SER A 1 88 ? 25.703 -6.445 -14.786 1.00 96.06 88 SER A N 1
ATOM 647 C CA . SER A 1 88 ? 27.053 -6.675 -15.310 1.00 96.06 88 SER A CA 1
ATOM 648 C C . SER A 1 88 ? 27.106 -7.535 -16.570 1.00 96.06 88 SER A C 1
ATOM 650 O O . SER A 1 88 ? 28.017 -7.358 -17.373 1.00 96.06 88 SER A O 1
ATOM 652 N N . LEU A 1 89 ? 26.181 -8.486 -16.733 1.00 96.88 89 LEU A N 1
ATOM 653 C CA . LEU A 1 89 ? 26.219 -9.445 -17.844 1.00 96.88 89 LEU A CA 1
ATOM 654 C C . LEU A 1 89 ? 25.205 -9.131 -18.944 1.00 96.88 89 LEU A C 1
ATOM 656 O O . LEU A 1 89 ? 25.431 -9.488 -20.097 1.00 96.88 89 LEU A O 1
ATOM 660 N N . PHE A 1 90 ? 24.098 -8.472 -18.598 1.00 97.38 90 PHE A N 1
ATOM 661 C CA . PHE A 1 90 ? 22.962 -8.299 -19.506 1.00 97.38 90 PHE A CA 1
ATOM 662 C C . PHE A 1 90 ? 22.547 -6.838 -19.701 1.00 97.38 90 PHE A C 1
ATOM 664 O O . PHE A 1 90 ? 21.685 -6.573 -20.531 1.00 97.38 90 PHE A O 1
ATOM 671 N N . ASN A 1 91 ? 23.164 -5.889 -18.982 1.00 96.06 91 ASN A N 1
ATOM 672 C CA . ASN A 1 91 ? 22.841 -4.461 -19.037 1.00 96.06 91 ASN A CA 1
ATOM 673 C C . ASN A 1 91 ? 21.344 -4.162 -18.835 1.00 96.06 91 ASN A C 1
ATOM 675 O O . ASN A 1 91 ? 20.806 -3.251 -19.464 1.00 96.06 91 ASN A O 1
ATOM 679 N N . VAL A 1 92 ? 20.666 -4.916 -17.958 1.00 96.69 92 VAL A N 1
ATOM 680 C CA . VAL A 1 92 ? 19.232 -4.709 -17.695 1.00 96.69 92 VAL A CA 1
ATOM 681 C C . VAL A 1 92 ? 18.999 -3.265 -17.218 1.00 96.69 92 VAL A C 1
ATOM 683 O O . VAL A 1 92 ? 19.535 -2.886 -16.168 1.00 96.69 92 VAL A O 1
ATOM 686 N N . PRO A 1 93 ? 18.195 -2.446 -17.929 1.00 92.56 93 PRO A N 1
ATOM 687 C CA . PRO A 1 93 ? 18.103 -1.008 -17.676 1.00 92.56 93 PRO A CA 1
ATOM 688 C C . PRO A 1 93 ? 17.559 -0.652 -16.298 1.00 92.56 93 PRO A C 1
ATOM 690 O O . PRO A 1 93 ? 18.036 0.302 -15.688 1.00 92.56 93 PRO A O 1
ATOM 693 N N . LYS A 1 94 ? 16.611 -1.439 -15.772 1.00 94.00 94 LYS A N 1
ATOM 694 C CA . LYS A 1 94 ? 15.970 -1.179 -14.479 1.00 94.00 94 LYS A CA 1
ATOM 695 C C . LYS A 1 94 ? 15.989 -2.400 -13.562 1.00 94.00 94 LYS A C 1
ATOM 697 O O . LYS A 1 94 ? 15.540 -3.470 -13.956 1.00 94.00 94 LYS A O 1
ATOM 702 N N . LYS A 1 95 ? 16.500 -2.261 -12.339 1.00 96.19 95 LYS A N 1
ATOM 703 C CA . LYS A 1 95 ? 16.616 -3.344 -11.352 1.00 96.19 95 LYS A CA 1
ATOM 704 C C . LYS A 1 95 ? 16.021 -2.899 -10.021 1.00 96.19 95 LYS A C 1
ATOM 706 O O . LYS A 1 95 ? 16.487 -1.934 -9.414 1.00 96.19 95 LYS A O 1
ATOM 711 N N . ILE A 1 96 ? 14.989 -3.609 -9.583 1.00 95.62 96 ILE A N 1
ATOM 712 C CA . ILE A 1 96 ? 14.267 -3.369 -8.334 1.00 95.62 96 ILE A CA 1
ATOM 713 C C . ILE A 1 96 ? 14.552 -4.540 -7.400 1.00 95.62 96 ILE A C 1
ATOM 715 O O . ILE A 1 96 ? 14.376 -5.689 -7.799 1.00 95.62 96 ILE A O 1
ATOM 719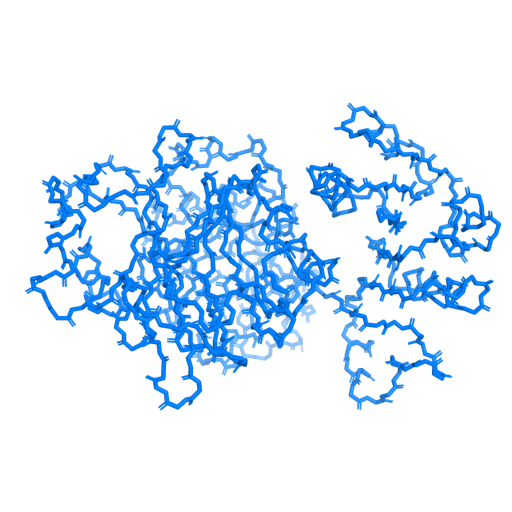 N N . ALA A 1 97 ? 14.967 -4.275 -6.164 1.00 95.56 97 ALA A N 1
ATOM 720 C CA . ALA A 1 97 ? 15.244 -5.325 -5.189 1.00 95.56 97 ALA A CA 1
ATOM 721 C C . ALA A 1 97 ? 14.483 -5.112 -3.884 1.00 95.56 97 ALA A C 1
ATOM 723 O O . ALA A 1 97 ? 14.462 -4.017 -3.316 1.00 95.56 97 ALA A O 1
ATOM 724 N N . ARG A 1 98 ? 13.924 -6.202 -3.360 1.00 93.50 98 ARG A N 1
ATOM 725 C CA . ARG A 1 98 ? 13.479 -6.270 -1.975 1.00 93.50 98 ARG A CA 1
ATOM 726 C C . ARG A 1 98 ? 14.694 -6.389 -1.060 1.00 93.50 98 ARG A C 1
ATOM 728 O O . ARG A 1 98 ? 15.461 -7.342 -1.199 1.00 93.50 98 ARG A O 1
ATOM 735 N N . VAL A 1 99 ? 14.814 -5.468 -0.107 1.00 91.00 99 VAL A N 1
ATOM 736 C CA . VAL A 1 99 ? 15.830 -5.506 0.954 1.00 91.00 99 VAL A CA 1
ATOM 737 C C . VAL A 1 99 ? 15.152 -5.228 2.290 1.00 91.00 99 VAL A C 1
ATOM 739 O O . VAL A 1 99 ? 14.482 -4.207 2.456 1.00 91.00 99 VAL A O 1
ATOM 742 N N . ARG A 1 100 ? 15.302 -6.145 3.245 1.00 84.25 100 ARG A N 1
ATOM 743 C CA . ARG A 1 100 ? 14.631 -6.074 4.550 1.00 84.25 100 ARG A CA 1
ATOM 744 C C . ARG A 1 100 ? 15.582 -5.711 5.677 1.00 84.25 100 ARG A C 1
ATOM 746 O O . ARG A 1 100 ? 15.182 -5.021 6.612 1.00 84.25 100 ARG A O 1
ATOM 753 N N . HIS A 1 101 ? 16.820 -6.199 5.634 1.00 82.88 101 HIS A N 1
ATOM 754 C CA . HIS A 1 101 ? 17.714 -6.108 6.777 1.00 82.88 101 HIS A CA 1
ATOM 755 C C . HIS A 1 101 ? 18.173 -4.664 6.999 1.00 82.88 101 HIS A C 1
ATOM 757 O O . HIS A 1 101 ? 18.782 -4.035 6.130 1.00 82.88 101 HIS A O 1
ATOM 763 N N . SER A 1 102 ? 17.938 -4.146 8.206 1.00 75.00 102 SER A N 1
ATOM 764 C CA . SER A 1 102 ? 18.269 -2.763 8.567 1.00 75.00 102 SER A CA 1
ATOM 765 C C . SER A 1 102 ? 19.759 -2.451 8.407 1.00 75.00 102 SER A C 1
ATOM 767 O O . SER A 1 102 ? 20.110 -1.332 8.047 1.00 75.00 102 SER A O 1
ATOM 769 N N . SER A 1 103 ? 20.639 -3.441 8.594 1.00 81.00 103 SER A N 1
ATOM 770 C CA . SER A 1 103 ? 22.079 -3.319 8.322 1.00 81.00 103 SER A CA 1
ATOM 771 C C . SER A 1 103 ? 22.379 -2.879 6.889 1.00 81.00 103 SER A C 1
ATOM 773 O O . SER A 1 103 ? 23.255 -2.045 6.697 1.00 81.00 103 SER A O 1
ATOM 775 N N . TYR A 1 104 ? 21.637 -3.377 5.895 1.00 82.69 104 TYR A N 1
ATOM 776 C CA . TYR A 1 104 ? 21.775 -2.929 4.507 1.00 82.69 104 TYR A CA 1
ATOM 777 C C . TYR A 1 104 ? 21.094 -1.577 4.289 1.00 82.69 104 TYR A C 1
ATOM 779 O O . TYR A 1 104 ? 21.679 -0.678 3.687 1.00 82.69 104 TYR A O 1
ATOM 787 N N . LEU A 1 105 ? 19.887 -1.394 4.834 1.00 77.06 105 LEU A N 1
ATOM 788 C CA . LEU A 1 105 ? 19.114 -0.158 4.660 1.00 77.06 105 LEU A CA 1
ATOM 789 C C . LEU A 1 105 ? 19.800 1.071 5.282 1.00 77.06 105 LEU A C 1
ATOM 791 O O . LEU A 1 105 ? 19.762 2.162 4.718 1.00 77.06 105 LEU A O 1
ATOM 795 N N . ASN A 1 106 ? 20.497 0.910 6.406 1.00 71.62 106 ASN A N 1
ATOM 796 C CA . ASN A 1 106 ? 21.263 1.989 7.034 1.00 71.62 106 ASN A CA 1
ATOM 797 C C . ASN A 1 106 ? 22.483 2.402 6.191 1.00 71.62 106 ASN A C 1
ATOM 799 O O . ASN A 1 106 ? 22.878 3.569 6.213 1.00 71.62 106 ASN A O 1
ATOM 803 N N . LEU A 1 107 ? 23.040 1.470 5.410 1.00 65.75 107 LEU A N 1
ATOM 804 C CA . LEU A 1 107 ? 24.153 1.708 4.487 1.00 65.75 107 LEU A CA 1
ATOM 805 C C . LEU A 1 107 ? 23.713 2.330 3.154 1.00 65.75 107 LEU A C 1
ATOM 807 O O . LEU A 1 107 ? 24.571 2.761 2.387 1.00 65.75 107 LEU A O 1
ATOM 811 N N . VAL A 1 108 ? 22.405 2.474 2.894 1.00 59.09 108 VAL A N 1
ATOM 812 C CA . VAL A 1 108 ? 21.886 3.263 1.755 1.00 59.09 108 VAL A CA 1
ATOM 813 C C . VAL A 1 108 ? 22.414 4.700 1.812 1.00 59.09 108 VAL A C 1
ATOM 815 O O . VAL A 1 108 ? 22.762 5.279 0.787 1.00 59.09 108 VAL A O 1
ATOM 818 N N . LYS A 1 109 ? 22.589 5.258 3.019 1.00 57.97 109 LYS A N 1
ATOM 819 C CA . LYS A 1 109 ? 23.219 6.576 3.214 1.00 57.97 109 LYS A CA 1
ATOM 820 C C . LYS A 1 109 ? 24.712 6.598 2.840 1.00 57.97 109 LYS A C 1
ATOM 822 O O . LYS A 1 109 ? 25.263 7.673 2.636 1.00 57.97 109 LYS A O 1
ATOM 827 N N . GLY A 1 110 ? 25.352 5.430 2.749 1.00 58.59 110 GLY A N 1
ATOM 828 C CA . GLY A 1 110 ? 26.791 5.222 2.562 1.00 58.59 110 GLY A CA 1
ATOM 829 C C . GLY A 1 110 ? 27.224 4.786 1.157 1.00 58.59 110 GLY A C 1
ATOM 830 O O . GLY A 1 110 ? 28.297 4.212 1.026 1.00 58.59 110 GLY A O 1
ATOM 831 N N . HIS A 1 111 ? 26.419 5.047 0.119 1.00 71.12 111 HIS A N 1
ATOM 832 C CA . HIS A 1 111 ? 26.769 4.806 -1.298 1.00 71.12 111 HIS A CA 1
ATOM 833 C C . HIS A 1 111 ? 26.882 3.323 -1.709 1.00 71.12 111 HIS A C 1
ATOM 835 O O . HIS A 1 111 ? 27.465 3.021 -2.747 1.00 71.12 111 HIS A O 1
ATOM 841 N N . LEU A 1 112 ? 26.318 2.384 -0.936 1.00 82.25 112 LEU A N 1
ATOM 842 C CA . LEU A 1 112 ? 26.332 0.958 -1.298 1.00 82.25 112 LEU A CA 1
ATOM 843 C C . LEU A 1 112 ? 25.585 0.686 -2.614 1.00 82.25 112 LEU A C 1
ATOM 845 O O . LEU A 1 112 ? 26.056 -0.083 -3.446 1.00 82.25 112 LEU A O 1
ATOM 849 N N . PHE A 1 113 ? 24.427 1.318 -2.800 1.00 84.62 113 PHE A N 1
ATOM 850 C CA . PHE A 1 113 ? 23.540 1.072 -3.936 1.00 84.62 113 PHE A CA 1
ATOM 851 C C . PHE A 1 113 ? 23.782 2.084 -5.049 1.00 84.62 113 PHE A C 1
ATOM 853 O O . PHE A 1 113 ? 22.988 2.990 -5.292 1.00 84.62 113 PHE A O 1
ATOM 860 N N . THR A 1 114 ? 24.951 1.968 -5.664 1.00 84.56 114 THR A N 1
ATOM 861 C CA . THR A 1 114 ? 25.370 2.758 -6.821 1.00 84.56 114 THR A CA 1
ATOM 862 C C . THR A 1 114 ? 25.793 1.819 -7.948 1.00 84.56 114 THR A C 1
ATOM 864 O O . THR A 1 114 ? 26.177 0.680 -7.673 1.00 84.56 114 THR A O 1
ATOM 867 N N . PRO A 1 115 ? 25.782 2.280 -9.212 1.00 82.44 115 PRO A N 1
ATOM 868 C CA . PRO A 1 115 ? 26.255 1.474 -10.338 1.00 82.44 115 PRO A CA 1
ATOM 869 C C . PRO A 1 115 ? 27.685 0.934 -10.172 1.00 82.44 115 PRO A C 1
ATOM 871 O O . PRO A 1 115 ? 27.986 -0.146 -10.673 1.00 82.44 115 PRO A O 1
ATOM 874 N N . ASP A 1 116 ? 28.542 1.664 -9.449 1.00 85.44 116 ASP A N 1
ATOM 875 C CA . ASP A 1 116 ? 29.940 1.289 -9.193 1.00 85.44 116 ASP A CA 1
ATOM 876 C C . ASP A 1 116 ? 30.104 0.226 -8.092 1.00 85.44 116 ASP A C 1
ATOM 878 O O . ASP A 1 116 ? 31.146 -0.422 -8.015 1.00 85.44 116 ASP A O 1
ATOM 882 N N . ASN A 1 117 ? 29.091 0.052 -7.237 1.00 87.88 117 ASN A N 1
ATOM 883 C CA . ASN A 1 117 ? 29.102 -0.880 -6.113 1.00 87.88 117 ASN A CA 1
ATOM 884 C C . ASN A 1 117 ? 28.036 -1.962 -6.322 1.00 87.88 117 ASN A C 1
ATOM 886 O O . ASN A 1 117 ? 28.319 -2.994 -6.921 1.00 87.88 117 ASN A O 1
ATOM 890 N N . MET A 1 118 ? 26.814 -1.727 -5.833 1.00 90.56 118 MET A N 1
ATOM 891 C CA . MET A 1 118 ? 25.669 -2.619 -5.994 1.00 90.56 118 MET A CA 1
ATOM 892 C C . MET A 1 118 ? 24.597 -1.945 -6.877 1.00 90.56 118 MET A C 1
ATOM 894 O O . MET A 1 118 ? 23.873 -1.070 -6.391 1.00 90.56 118 MET A O 1
ATOM 898 N N . PRO A 1 119 ? 24.455 -2.332 -8.158 1.00 92.94 119 PRO A N 1
ATOM 899 C CA . PRO A 1 119 ? 23.652 -1.638 -9.165 1.00 92.94 119 PRO A CA 1
ATOM 900 C C . PRO A 1 119 ? 22.159 -1.968 -9.021 1.00 92.94 119 PRO A C 1
ATOM 902 O O . PRO A 1 119 ? 21.567 -2.701 -9.816 1.00 92.94 119 PRO A O 1
ATOM 905 N N . ILE A 1 120 ? 21.543 -1.432 -7.973 1.00 93.88 120 ILE A N 1
ATOM 906 C CA . ILE A 1 120 ? 20.112 -1.550 -7.695 1.00 93.88 120 ILE A CA 1
ATOM 907 C C . ILE A 1 120 ? 19.513 -0.153 -7.806 1.00 93.88 120 ILE A C 1
ATOM 909 O O . ILE A 1 120 ? 19.875 0.730 -7.033 1.00 93.88 120 ILE A O 1
ATOM 913 N N . ASP A 1 121 ? 18.596 0.046 -8.753 1.00 91.88 121 ASP A N 1
ATOM 914 C CA . ASP A 1 121 ? 18.019 1.373 -9.005 1.00 91.88 121 ASP A CA 1
ATOM 915 C C . ASP A 1 121 ? 16.941 1.722 -7.979 1.00 91.88 121 ASP A C 1
ATOM 917 O O . ASP A 1 121 ? 16.744 2.887 -7.639 1.00 91.88 121 ASP A O 1
ATOM 921 N N . VAL A 1 122 ? 16.211 0.708 -7.507 1.00 91.19 122 VAL A N 1
ATOM 922 C CA . VAL A 1 122 ? 15.104 0.876 -6.566 1.00 91.19 122 VAL A CA 1
ATOM 923 C C . VAL A 1 122 ? 15.172 -0.206 -5.500 1.00 91.19 122 VAL A C 1
ATOM 925 O O . VAL A 1 122 ? 15.166 -1.401 -5.798 1.00 91.19 122 VAL A O 1
ATOM 928 N N . ILE A 1 123 ? 15.188 0.223 -4.244 1.00 91.31 123 ILE A N 1
ATOM 929 C CA . ILE A 1 123 ? 15.127 -0.662 -3.084 1.00 91.31 123 ILE A CA 1
ATOM 930 C C . ILE A 1 123 ? 13.759 -0.526 -2.458 1.00 91.31 123 ILE A C 1
ATOM 932 O O . ILE A 1 123 ? 13.291 0.585 -2.212 1.00 91.31 123 ILE A O 1
ATOM 936 N N . ILE A 1 124 ? 13.143 -1.661 -2.161 1.00 89.62 124 ILE A N 1
ATOM 937 C CA . ILE A 1 124 ? 11.838 -1.697 -1.519 1.00 89.62 124 ILE A CA 1
ATOM 938 C C . ILE A 1 124 ? 11.947 -2.533 -0.256 1.00 89.62 124 ILE A C 1
ATOM 940 O O . ILE A 1 124 ? 12.456 -3.654 -0.270 1.00 89.62 124 ILE A O 1
ATOM 944 N N . SER A 1 125 ? 11.444 -1.978 0.841 1.00 90.12 125 SER A N 1
ATOM 945 C CA . SER A 1 125 ? 11.270 -2.688 2.101 1.00 90.12 125 SER A CA 1
ATOM 946 C C . SER A 1 125 ? 9.770 -2.845 2.349 1.00 90.12 125 SER A C 1
ATOM 948 O O . SER A 1 125 ? 9.145 -1.922 2.868 1.00 90.12 125 SER A O 1
ATOM 950 N N . PRO A 1 126 ? 9.165 -3.985 1.964 1.00 87.75 126 PRO A N 1
ATOM 951 C CA . PRO A 1 126 ? 7.737 -4.235 2.152 1.00 87.75 126 PRO A CA 1
ATOM 952 C C . PRO A 1 126 ? 7.269 -3.976 3.578 1.00 87.75 126 PRO A C 1
ATOM 954 O O . PRO A 1 126 ? 6.230 -3.371 3.800 1.00 87.75 126 PRO A O 1
ATOM 957 N N . GLU A 1 127 ? 8.062 -4.391 4.559 1.00 88.56 127 GLU A N 1
ATOM 958 C CA . GLU A 1 127 ? 7.749 -4.216 5.969 1.00 88.56 127 GLU A CA 1
ATOM 959 C C . GLU A 1 127 ? 7.704 -2.733 6.363 1.00 88.56 127 GLU A C 1
ATOM 961 O O . GLU A 1 127 ? 6.807 -2.322 7.102 1.00 88.56 127 GLU A O 1
ATOM 966 N N . ALA A 1 128 ? 8.617 -1.916 5.829 1.00 89.56 128 ALA A N 1
ATOM 967 C CA . ALA A 1 128 ? 8.601 -0.477 6.051 1.00 89.56 128 ALA A CA 1
ATOM 968 C C . ALA A 1 128 ? 7.422 0.205 5.341 1.00 89.56 128 ALA A C 1
ATOM 970 O O . ALA A 1 128 ? 6.822 1.099 5.935 1.00 89.56 128 ALA A O 1
ATOM 971 N N . GLU A 1 129 ? 7.080 -0.210 4.119 1.00 90.50 129 GLU A N 1
ATOM 972 C CA . GLU A 1 129 ? 5.946 0.336 3.356 1.00 90.50 129 GLU A CA 1
ATOM 973 C C . GLU A 1 129 ? 4.606 0.004 4.028 1.00 90.50 129 GLU A C 1
ATOM 975 O O . GLU A 1 129 ? 3.754 0.878 4.195 1.00 90.50 129 GLU A O 1
ATOM 980 N N . VAL A 1 130 ? 4.440 -1.231 4.517 1.00 92.62 130 VAL A N 1
ATOM 981 C CA . VAL A 1 130 ? 3.251 -1.634 5.284 1.00 92.62 130 VAL A CA 1
ATOM 982 C C . VAL A 1 130 ? 3.142 -0.852 6.581 1.00 92.62 130 VAL A C 1
ATOM 984 O O . VAL A 1 130 ? 2.070 -0.344 6.903 1.00 92.62 130 VAL A O 1
ATOM 987 N N . ALA A 1 131 ? 4.244 -0.722 7.320 1.00 93.56 131 ALA A N 1
ATOM 988 C CA . ALA A 1 131 ? 4.250 0.070 8.537 1.00 93.56 131 ALA A CA 1
ATOM 989 C C . ALA A 1 131 ? 3.901 1.543 8.260 1.00 93.56 131 ALA A C 1
ATOM 991 O O . ALA A 1 131 ? 3.149 2.129 9.030 1.00 93.56 131 ALA A O 1
ATOM 992 N N . GLU A 1 132 ? 4.365 2.129 7.153 1.00 90.75 132 GLU A N 1
ATOM 993 C CA . GLU A 1 132 ? 3.961 3.484 6.759 1.00 90.75 132 GLU A CA 1
ATOM 994 C C . GLU A 1 132 ? 2.458 3.572 6.468 1.00 90.75 132 GLU A C 1
ATOM 996 O O . GLU A 1 132 ? 1.794 4.489 6.942 1.00 90.75 132 GLU A O 1
ATOM 1001 N N . SER A 1 133 ? 1.901 2.594 5.750 1.00 90.62 133 SER A N 1
ATOM 1002 C CA . SER A 1 133 ? 0.465 2.545 5.455 1.00 90.62 133 SER A CA 1
ATOM 1003 C C . SER A 1 133 ? -0.388 2.430 6.717 1.00 90.62 133 SER A C 1
ATOM 1005 O O . SER A 1 133 ? -1.394 3.120 6.847 1.00 90.62 133 SER A O 1
ATOM 1007 N N . ILE A 1 134 ? 0.025 1.597 7.675 1.00 93.06 134 ILE A N 1
ATOM 1008 C CA . ILE A 1 134 ? -0.658 1.468 8.969 1.00 93.06 134 ILE A CA 1
ATOM 1009 C C . ILE A 1 134 ? -0.654 2.803 9.708 1.00 93.06 134 ILE A C 1
ATOM 1011 O O . ILE A 1 134 ? -1.666 3.206 10.270 1.00 93.06 134 ILE A O 1
ATOM 1015 N N . ILE A 1 135 ? 0.485 3.490 9.702 1.00 91.44 135 ILE A N 1
ATOM 1016 C CA . ILE A 1 135 ? 0.645 4.775 10.368 1.00 91.44 135 ILE A CA 1
ATOM 1017 C C . ILE A 1 135 ? -0.238 5.850 9.709 1.00 91.44 135 ILE A C 1
ATOM 1019 O O . ILE A 1 135 ? -0.915 6.578 10.433 1.00 91.44 135 ILE A O 1
ATOM 1023 N N . ARG A 1 136 ? -0.324 5.889 8.371 1.00 87.81 136 ARG A N 1
ATOM 1024 C CA . ARG A 1 136 ? -1.255 6.772 7.640 1.00 87.81 136 ARG A CA 1
ATOM 1025 C C . ARG A 1 136 ? -2.721 6.499 7.981 1.00 87.81 136 ARG A C 1
ATOM 1027 O O . ARG A 1 136 ? -3.484 7.437 8.203 1.00 87.81 136 ARG A O 1
ATOM 1034 N N . ASN A 1 137 ? -3.099 5.232 8.145 1.00 85.88 137 ASN A N 1
ATOM 1035 C CA . ASN A 1 137 ? -4.457 4.851 8.554 1.00 85.88 137 ASN A CA 1
ATOM 1036 C C . ASN A 1 137 ? -4.832 5.330 9.972 1.00 85.88 137 ASN A C 1
ATOM 1038 O O . ASN A 1 137 ? -6.010 5.285 10.344 1.00 85.88 137 ASN A O 1
ATOM 1042 N N . LEU A 1 138 ? -3.857 5.781 10.771 1.00 88.38 138 LEU A N 1
ATOM 1043 C CA . LEU A 1 138 ? -4.071 6.406 12.080 1.00 88.38 138 LEU A CA 1
ATOM 1044 C C . LEU A 1 138 ? -4.064 7.942 12.031 1.00 88.38 138 LEU A C 1
ATOM 1046 O O . LEU A 1 138 ? -4.480 8.565 13.009 1.00 88.38 138 LEU A O 1
ATOM 1050 N N . ASP A 1 139 ? -3.616 8.552 10.928 1.00 85.44 139 ASP A N 1
ATOM 1051 C CA . ASP A 1 139 ? -3.488 10.011 10.795 1.00 85.44 139 ASP A CA 1
ATOM 1052 C C . ASP A 1 139 ? -4.847 10.704 10.673 1.00 85.44 139 ASP A C 1
ATOM 1054 O O . ASP A 1 139 ? -5.026 11.803 11.205 1.00 85.44 139 ASP A O 1
ATOM 1058 N N . ILE A 1 140 ? -5.808 10.049 10.012 1.00 87.31 140 ILE A N 1
ATOM 1059 C CA . ILE A 1 140 ? -7.156 10.574 9.774 1.00 87.31 140 ILE A CA 1
ATOM 1060 C C . ILE A 1 140 ? -8.176 9.712 10.531 1.00 87.31 140 ILE A C 1
ATOM 1062 O O . ILE A 1 140 ? -8.588 8.648 10.058 1.00 87.31 140 ILE A O 1
ATOM 1066 N N . PRO A 1 141 ? -8.597 10.145 11.730 1.00 82.75 141 PRO A N 1
ATOM 1067 C CA . PRO A 1 141 ? -9.662 9.486 12.468 1.00 82.75 141 PRO A CA 1
ATOM 1068 C C . PRO A 1 141 ? -10.960 9.390 11.652 1.00 82.75 141 PRO A C 1
ATOM 1070 O O . PRO A 1 141 ? -11.346 10.341 10.981 1.00 82.75 141 PRO A O 1
ATOM 1073 N N . GLY A 1 142 ? -11.644 8.247 11.711 1.00 85.31 142 GLY A N 1
ATOM 1074 C CA . GLY A 1 142 ? -12.864 7.981 10.939 1.00 85.31 142 GLY A CA 1
ATOM 1075 C C . GLY A 1 142 ? -12.644 7.480 9.505 1.00 85.31 142 GLY A C 1
ATOM 1076 O O . GLY A 1 142 ? -13.470 6.710 9.018 1.00 85.31 142 GLY A O 1
ATOM 1077 N N . ALA A 1 143 ? -11.527 7.829 8.862 1.00 90.19 143 ALA A N 1
ATOM 1078 C CA . ALA A 1 143 ? -11.177 7.293 7.548 1.00 90.19 143 ALA A CA 1
ATOM 1079 C C . ALA A 1 143 ? -10.728 5.837 7.673 1.00 90.19 143 ALA A C 1
ATOM 1081 O O . ALA A 1 143 ? -9.970 5.510 8.593 1.00 90.19 143 ALA A O 1
ATOM 1082 N N . PHE A 1 144 ? -11.191 4.965 6.774 1.00 88.88 144 PHE A N 1
ATOM 1083 C CA . PHE A 1 144 ? -10.752 3.568 6.749 1.00 88.88 144 PHE A CA 1
ATOM 1084 C C . PHE A 1 144 ? -9.524 3.347 5.859 1.00 88.88 144 PHE A C 1
ATOM 1086 O O . PHE A 1 144 ? -8.756 2.418 6.107 1.00 88.88 144 PHE A O 1
ATOM 1093 N N . ASP A 1 145 ? -9.324 4.239 4.892 1.00 90.06 145 ASP A N 1
ATOM 1094 C CA . ASP A 1 145 ? -8.196 4.260 3.971 1.00 90.06 145 ASP A CA 1
ATOM 1095 C C . ASP A 1 145 ? -7.787 5.713 3.697 1.00 90.06 145 ASP A C 1
ATOM 1097 O O . ASP A 1 145 ? -8.626 6.623 3.704 1.00 90.06 145 ASP A O 1
ATOM 1101 N N . SER A 1 146 ? -6.494 5.946 3.491 1.00 91.31 146 SER A N 1
ATOM 1102 C CA . SER A 1 146 ? -5.975 7.264 3.149 1.00 91.31 146 SER A CA 1
ATOM 1103 C C . SER A 1 146 ? -4.630 7.207 2.432 1.00 91.31 146 SER A C 1
ATOM 1105 O O . SER A 1 146 ? -3.765 6.365 2.694 1.00 91.31 146 SER A O 1
ATOM 1107 N N . ASN A 1 147 ? -4.421 8.178 1.547 1.00 92.19 147 ASN A N 1
ATOM 1108 C CA . ASN A 1 147 ? -3.122 8.423 0.943 1.00 92.19 147 ASN A CA 1
ATOM 1109 C C . ASN A 1 147 ? -2.886 9.913 0.719 1.00 92.19 147 ASN A C 1
ATOM 1111 O O . ASN A 1 147 ? -3.826 10.698 0.602 1.00 92.19 147 ASN A O 1
ATOM 1115 N N . TYR A 1 148 ? -1.616 10.291 0.621 1.00 92.88 148 TYR A N 1
ATOM 1116 C CA . TYR A 1 148 ? -1.213 11.658 0.336 1.00 92.88 148 TYR A CA 1
ATOM 1117 C C . TYR A 1 148 ? -0.518 11.753 -1.017 1.00 92.88 148 TYR A C 1
ATOM 1119 O O . TYR A 1 148 ? 0.255 10.882 -1.422 1.00 92.88 148 TYR A O 1
ATOM 1127 N N . PHE A 1 149 ? -0.775 12.863 -1.686 1.00 93.81 149 PHE A N 1
ATOM 1128 C CA . PHE A 1 149 ? -0.198 13.241 -2.962 1.00 93.81 149 PHE A CA 1
ATOM 1129 C C . PHE A 1 149 ? 0.363 14.657 -2.864 1.00 93.81 149 PHE A C 1
ATOM 1131 O O . PHE A 1 149 ? 0.142 15.355 -1.870 1.00 93.81 149 PHE A O 1
ATOM 1138 N N . ALA A 1 150 ? 1.107 15.085 -3.882 1.00 92.56 150 ALA A N 1
ATOM 1139 C CA . ALA A 1 150 ? 1.689 16.420 -3.946 1.00 92.56 150 ALA A CA 1
ATOM 1140 C C . ALA A 1 150 ? 2.479 16.783 -2.676 1.00 92.56 150 ALA A C 1
ATOM 1142 O O . ALA A 1 150 ? 2.305 17.855 -2.110 1.00 92.56 150 ALA A O 1
ATOM 1143 N N . GLU A 1 151 ? 3.311 15.849 -2.198 1.00 89.44 151 GLU A N 1
ATOM 1144 C CA . GLU A 1 151 ? 4.125 16.015 -0.978 1.00 89.44 151 GLU A CA 1
ATOM 1145 C C . GLU A 1 151 ? 3.309 16.289 0.298 1.00 89.44 151 GLU A C 1
ATOM 1147 O O . GLU A 1 151 ? 3.813 16.869 1.255 1.00 89.44 151 GLU A O 1
ATOM 1152 N N . GLY A 1 152 ? 2.060 15.818 0.345 1.00 91.44 152 GLY A N 1
ATOM 1153 C CA . GLY A 1 152 ? 1.193 15.979 1.511 1.00 91.44 152 GLY A CA 1
ATOM 1154 C C . GLY A 1 152 ? 0.190 17.118 1.392 1.00 91.44 152 GLY A C 1
ATOM 1155 O O . GLY A 1 152 ? -0.601 17.292 2.309 1.00 91.44 152 GLY A O 1
ATOM 1156 N N . GLU A 1 153 ? 0.171 17.867 0.290 1.00 93.50 153 GLU A N 1
ATOM 1157 C CA . GLU A 1 153 ? -0.775 18.972 0.071 1.00 93.50 153 GLU A CA 1
ATOM 1158 C C . GLU A 1 153 ? -2.177 18.493 -0.335 1.00 93.50 153 GLU A C 1
ATOM 1160 O O . GLU A 1 153 ? -3.174 19.179 -0.088 1.00 93.50 153 GLU A O 1
ATOM 1165 N N . ILE A 1 154 ? -2.263 17.309 -0.946 1.00 95.31 154 ILE A N 1
ATOM 1166 C CA . ILE A 1 154 ? -3.513 16.694 -1.397 1.00 95.31 154 ILE A CA 1
ATOM 1167 C C . ILE A 1 154 ? -3.687 15.357 -0.683 1.00 95.31 154 ILE A C 1
ATOM 1169 O O . ILE A 1 154 ? -2.755 14.555 -0.623 1.00 95.31 154 ILE A O 1
ATOM 1173 N N . ALA A 1 155 ? -4.890 15.100 -0.183 1.00 95.00 155 ALA A N 1
ATOM 1174 C CA . ALA A 1 155 ? -5.250 13.851 0.466 1.00 95.00 155 ALA A CA 1
ATOM 1175 C C . ALA A 1 155 ? -6.339 13.127 -0.327 1.00 95.00 155 ALA A C 1
ATOM 1177 O O . ALA A 1 155 ? -7.300 13.745 -0.781 1.00 95.00 155 ALA A O 1
ATOM 1178 N N . LEU A 1 156 ? -6.186 11.813 -0.457 1.00 95.44 156 LEU A N 1
ATOM 1179 C CA . LEU A 1 156 ? -7.249 10.874 -0.788 1.00 95.44 156 LEU A CA 1
ATOM 1180 C C . LEU A 1 156 ? -7.719 10.220 0.503 1.00 95.44 156 LEU A C 1
ATOM 1182 O O . LEU A 1 156 ? -6.896 9.769 1.301 1.00 95.44 156 LEU A O 1
ATOM 1186 N N . ILE A 1 157 ? -9.029 10.160 0.698 1.00 94.50 157 ILE A N 1
ATOM 1187 C CA . ILE A 1 157 ? -9.638 9.659 1.926 1.00 94.50 157 ILE A CA 1
ATOM 1188 C C . ILE A 1 157 ? -10.812 8.757 1.560 1.00 94.50 157 ILE A C 1
ATOM 1190 O O . ILE A 1 157 ? -11.672 9.157 0.777 1.00 94.50 157 ILE A O 1
ATOM 1194 N N . GLY A 1 158 ? -10.836 7.554 2.135 1.00 94.00 158 GLY A N 1
ATOM 1195 C CA . GLY A 1 158 ? -11.949 6.611 2.072 1.00 94.00 158 GLY A CA 1
ATOM 1196 C C . GLY A 1 158 ? -12.758 6.625 3.368 1.00 94.00 158 GLY A C 1
ATOM 1197 O O . GLY A 1 158 ? -12.207 6.434 4.460 1.00 94.00 158 GLY A O 1
ATOM 1198 N N . VAL A 1 159 ? -14.071 6.840 3.261 1.00 93.19 159 VAL A N 1
ATOM 1199 C CA . VAL A 1 159 ? -15.009 6.828 4.396 1.00 93.19 159 VAL A CA 1
ATOM 1200 C C . VAL A 1 159 ? -16.207 5.927 4.131 1.00 93.19 159 VAL A C 1
ATOM 1202 O O . VAL A 1 159 ? -16.622 5.753 2.989 1.00 93.19 159 VAL A O 1
ATOM 1205 N N . ASN A 1 160 ? -16.787 5.375 5.195 1.00 91.69 160 ASN A N 1
ATOM 1206 C CA . ASN A 1 160 ? -18.011 4.590 5.102 1.00 91.69 160 ASN A CA 1
ATOM 1207 C C . ASN A 1 160 ? -19.233 5.458 5.428 1.00 91.69 160 ASN A C 1
ATOM 1209 O O . ASN A 1 160 ? -19.253 6.209 6.405 1.00 91.69 160 ASN A O 1
ATOM 1213 N N . ILE A 1 161 ? -20.284 5.340 4.631 1.00 93.06 161 ILE A N 1
ATOM 1214 C CA . ILE A 1 161 ? -21.501 6.113 4.837 1.00 93.06 161 ILE A CA 1
ATOM 1215 C C . ILE A 1 161 ? -22.355 5.445 5.907 1.00 93.06 161 ILE A C 1
ATOM 1217 O O . ILE A 1 161 ? -23.018 4.430 5.699 1.00 93.06 161 ILE A O 1
ATOM 1221 N N . GLN A 1 162 ? -22.339 6.051 7.091 1.00 88.69 162 GLN A N 1
ATOM 1222 C CA . GLN A 1 162 ? -23.112 5.586 8.234 1.00 88.69 162 GLN A CA 1
ATOM 1223 C C . GLN A 1 162 ? -24.609 5.861 8.047 1.00 88.69 162 GLN A C 1
ATOM 1225 O O . GLN A 1 162 ? -25.006 6.862 7.454 1.00 88.69 162 GLN A O 1
ATOM 1230 N N . LYS A 1 163 ? -25.455 5.049 8.689 1.00 86.25 163 LYS A N 1
ATOM 1231 C CA . LYS A 1 163 ? -26.926 5.176 8.688 1.00 86.25 163 LYS A CA 1
ATOM 1232 C C . LYS A 1 163 ? -27.478 6.580 8.967 1.00 86.25 163 LYS A C 1
ATOM 1234 O O . LYS A 1 163 ? -28.573 6.924 8.534 1.00 86.25 163 LYS A O 1
ATOM 1239 N N . LYS A 1 164 ? -26.758 7.373 9.762 1.00 85.25 164 LYS A N 1
ATOM 1240 C CA . LYS A 1 164 ? -27.140 8.738 10.160 1.00 85.25 164 LYS A CA 1
ATOM 1241 C C . LYS A 1 164 ? -26.264 9.806 9.502 1.00 85.25 164 LYS A C 1
ATOM 1243 O O . LYS A 1 164 ? -26.167 10.908 10.034 1.00 85.25 164 LYS A O 1
ATOM 1248 N N . SER A 1 165 ? -25.595 9.478 8.396 1.00 89.12 165 SER A N 1
ATOM 1249 C CA . SER A 1 165 ? -24.700 10.417 7.731 1.00 89.12 165 SER A CA 1
ATOM 1250 C C . SER A 1 165 ? -25.482 11.635 7.204 1.00 89.12 165 SER A C 1
ATOM 1252 O O . SER A 1 165 ? -26.535 11.457 6.582 1.00 89.12 165 SER A O 1
ATOM 1254 N N . PRO A 1 166 ? -24.993 12.872 7.423 1.00 87.88 166 PRO A N 1
ATOM 1255 C CA . PRO A 1 166 ? -25.662 14.093 6.966 1.00 87.88 166 PRO A CA 1
ATOM 1256 C C . PRO A 1 166 ? -25.787 14.214 5.442 1.00 87.88 166 PRO A C 1
ATOM 1258 O O . PRO A 1 166 ? -26.623 14.974 4.960 1.00 87.88 166 PRO A O 1
ATOM 1261 N N . VAL A 1 167 ? -24.961 13.484 4.685 1.00 89.38 167 VAL A N 1
ATOM 1262 C CA . VAL A 1 167 ? -24.882 13.580 3.216 1.00 89.38 167 VAL A CA 1
ATOM 1263 C C . VAL A 1 167 ? -25.821 12.620 2.479 1.00 89.38 167 VAL A C 1
ATOM 1265 O O . VAL A 1 167 ? -25.868 12.618 1.249 1.00 89.38 167 VAL A O 1
ATOM 1268 N N . MET A 1 168 ? -26.583 11.808 3.215 1.00 89.75 168 MET A N 1
ATOM 1269 C CA . MET A 1 168 ? -27.507 10.824 2.651 1.00 89.75 168 MET A CA 1
ATOM 1270 C C . MET A 1 168 ? -28.526 11.463 1.703 1.00 89.75 168 MET A C 1
ATOM 1272 O O . MET A 1 168 ? -29.204 12.425 2.066 1.00 89.75 168 MET A O 1
ATOM 1276 N N . ASN A 1 169 ? -28.688 10.878 0.511 1.00 83.38 169 ASN A N 1
ATOM 1277 C CA . ASN A 1 169 ? -29.609 11.347 -0.537 1.00 83.38 169 ASN A CA 1
ATOM 1278 C C . ASN A 1 169 ? -29.357 12.786 -1.038 1.00 83.38 169 ASN A C 1
ATOM 1280 O O . ASN A 1 169 ? -30.213 13.357 -1.717 1.00 83.38 169 ASN A O 1
ATOM 1284 N N . ILE A 1 170 ? -28.202 13.380 -0.728 1.00 88.31 170 ILE A N 1
ATOM 1285 C CA . ILE A 1 170 ? -27.780 14.668 -1.281 1.00 88.31 170 ILE A CA 1
ATOM 1286 C C . ILE A 1 170 ? -26.908 14.396 -2.506 1.00 88.31 170 ILE A C 1
ATOM 1288 O O . ILE A 1 170 ? -26.007 13.558 -2.463 1.00 88.31 170 ILE A O 1
ATOM 1292 N N . ALA A 1 171 ? -27.165 15.102 -3.609 1.00 89.69 171 ALA A N 1
ATOM 1293 C CA . ALA A 1 171 ? -26.343 14.956 -4.804 1.00 89.69 171 ALA A CA 1
ATOM 1294 C C . ALA A 1 171 ? -24.929 15.494 -4.544 1.00 89.69 171 ALA A C 1
ATOM 1296 O O . ALA A 1 171 ? -24.776 16.590 -3.999 1.00 89.69 171 ALA A O 1
ATOM 1297 N N . LEU A 1 172 ? -23.895 14.785 -5.000 1.00 87.44 172 LEU A N 1
ATOM 1298 C CA . LEU A 1 172 ? -22.496 15.148 -4.738 1.00 87.44 172 LEU A CA 1
ATOM 1299 C C . LEU A 1 172 ? -22.158 16.597 -5.136 1.00 87.44 172 LEU A C 1
ATOM 1301 O O . LEU A 1 172 ? -21.490 17.307 -4.387 1.00 87.44 172 LEU A O 1
ATOM 1305 N N . LYS A 1 173 ? -22.701 17.096 -6.255 1.00 85.00 173 LYS A N 1
ATOM 1306 C CA . LYS A 1 173 ? -22.506 18.494 -6.698 1.00 85.00 173 LYS A CA 1
ATOM 1307 C C . LYS A 1 173 ? -23.078 19.551 -5.744 1.00 85.00 173 LYS A C 1
ATOM 1309 O O . LYS A 1 173 ? -22.744 20.726 -5.853 1.00 85.00 173 LYS A O 1
ATOM 1314 N N . GLN A 1 174 ? -24.029 19.186 -4.885 1.00 84.62 174 GLN A N 1
ATOM 1315 C CA . GLN A 1 174 ? -24.634 20.104 -3.912 1.00 84.62 174 GLN A CA 1
ATOM 1316 C C . GLN A 1 174 ? -23.768 20.226 -2.658 1.00 84.62 174 GLN A C 1
ATOM 1318 O O . GLN A 1 174 ? -23.715 21.299 -2.055 1.00 84.62 174 GLN A O 1
ATOM 1323 N N . LEU A 1 175 ? -23.053 19.158 -2.304 1.00 81.31 175 LEU A N 1
ATOM 1324 C CA . LEU A 1 175 ? -22.141 19.125 -1.164 1.00 81.31 175 LEU A CA 1
ATOM 1325 C C . LEU A 1 175 ? -20.979 20.110 -1.330 1.00 81.31 175 LEU A C 1
ATOM 1327 O O . LEU A 1 175 ? -20.685 20.863 -0.406 1.00 81.31 175 LEU A O 1
ATOM 1331 N N . THR A 1 176 ? -20.392 20.191 -2.525 1.00 73.19 176 THR A N 1
ATOM 1332 C CA . THR A 1 176 ? -19.282 21.117 -2.815 1.00 73.19 176 THR A CA 1
ATOM 1333 C C . THR A 1 176 ? -19.706 22.591 -2.825 1.00 73.19 176 THR A C 1
ATOM 1335 O O . THR A 1 176 ? -18.888 23.475 -2.608 1.00 73.19 176 THR A O 1
ATOM 1338 N N . ASN A 1 177 ? -20.988 22.888 -3.068 1.00 67.69 177 ASN A N 1
ATOM 1339 C CA . ASN A 1 177 ? -21.489 24.265 -3.188 1.00 67.69 177 ASN A CA 1
ATOM 1340 C C . ASN A 1 177 ? -21.950 24.882 -1.861 1.00 67.69 177 ASN A C 1
ATOM 1342 O O . ASN A 1 177 ? -22.138 26.093 -1.785 1.00 67.69 177 ASN A O 1
ATOM 1346 N N . THR A 1 178 ? -22.188 24.065 -0.836 1.00 60.38 178 THR A N 1
ATOM 1347 C CA . THR A 1 178 ? -22.888 24.507 0.381 1.00 60.38 178 THR A CA 1
ATOM 1348 C C . THR A 1 178 ? -21.931 24.980 1.481 1.00 60.38 178 THR A C 1
ATOM 1350 O O . THR A 1 178 ? -22.351 25.729 2.358 1.00 60.38 178 THR A O 1
ATOM 1353 N N . ALA A 1 179 ? -20.656 24.580 1.444 1.00 60.97 179 ALA A N 1
ATOM 1354 C CA . ALA A 1 179 ? -19.758 24.720 2.594 1.00 60.97 179 ALA A CA 1
ATOM 1355 C C . ALA A 1 179 ? -18.430 25.451 2.323 1.00 60.97 179 ALA A C 1
ATOM 1357 O O . ALA A 1 179 ? -17.620 25.539 3.235 1.00 60.97 179 ALA A O 1
ATOM 1358 N N . ASP A 1 180 ? -18.183 25.960 1.108 1.00 70.69 180 ASP A N 1
ATOM 1359 C CA . ASP A 1 180 ? -16.855 26.477 0.689 1.00 70.69 180 ASP A CA 1
ATOM 1360 C C . ASP A 1 180 ? -15.718 25.436 0.852 1.00 70.69 180 ASP A C 1
ATOM 1362 O O . ASP A 1 180 ? -14.532 25.758 0.866 1.00 70.69 180 ASP A O 1
ATOM 1366 N N . ILE A 1 181 ? -16.096 24.157 0.970 1.00 77.06 181 ILE A N 1
ATOM 1367 C CA . ILE A 1 181 ? -15.200 23.008 1.084 1.00 77.06 181 ILE A CA 1
ATOM 1368 C C . ILE A 1 181 ? -14.985 22.443 -0.319 1.00 77.06 181 ILE A C 1
ATOM 1370 O O . ILE A 1 181 ? -15.931 22.027 -0.995 1.00 77.06 181 ILE A O 1
ATOM 1374 N N . GLU A 1 182 ? -13.727 22.387 -0.742 1.00 82.81 182 GLU A N 1
ATOM 1375 C CA . GLU A 1 182 ? -13.334 21.902 -2.061 1.00 82.81 182 GLU A CA 1
ATOM 1376 C C . GLU A 1 182 ? -12.864 20.441 -1.988 1.00 82.81 182 GLU A C 1
ATOM 1378 O O . GLU A 1 182 ? -11.742 20.142 -1.574 1.00 82.81 182 GLU A O 1
ATOM 1383 N N . PHE A 1 183 ? -13.719 19.517 -2.435 1.00 90.38 183 PHE A N 1
ATOM 1384 C CA . PHE A 1 183 ? -13.372 18.105 -2.607 1.00 90.38 183 PHE A CA 1
ATOM 1385 C C . PHE A 1 183 ? -13.960 17.532 -3.902 1.00 90.38 183 PHE A C 1
ATOM 1387 O O . PHE A 1 183 ? -14.930 18.058 -4.450 1.00 90.38 183 PHE A O 1
ATOM 1394 N N . VAL A 1 184 ? -13.382 16.429 -4.376 1.00 91.31 184 VAL A N 1
ATOM 1395 C CA . VAL A 1 184 ? -13.866 15.654 -5.524 1.00 91.31 184 VAL A CA 1
ATOM 1396 C C . VAL A 1 184 ? -14.068 14.216 -5.083 1.00 91.31 184 VAL A C 1
ATOM 1398 O O . VAL A 1 184 ? -13.110 13.557 -4.693 1.00 91.31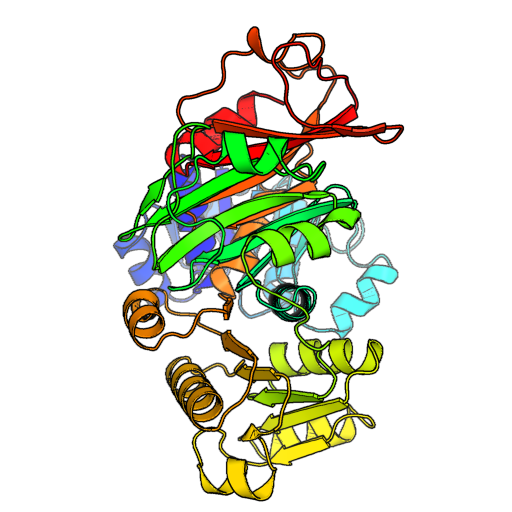 184 VAL A O 1
ATOM 1401 N N . ALA A 1 185 ? -15.301 13.717 -5.144 1.00 92.69 185 ALA A N 1
ATOM 1402 C CA . ALA A 1 185 ? -15.545 12.284 -5.016 1.00 92.69 185 ALA A CA 1
ATOM 1403 C C . ALA A 1 185 ? -14.982 11.582 -6.259 1.00 92.69 185 ALA A C 1
ATOM 1405 O O . ALA A 1 185 ? -15.302 11.976 -7.378 1.00 92.69 185 ALA A O 1
ATOM 1406 N N . VAL A 1 186 ? -14.134 10.575 -6.063 1.00 93.50 186 VAL A N 1
ATOM 1407 C CA . VAL A 1 186 ? -13.446 9.857 -7.149 1.00 93.50 186 VAL A CA 1
ATOM 1408 C C . VAL A 1 186 ? -13.942 8.426 -7.320 1.00 93.50 186 VAL A C 1
ATOM 1410 O O . VAL A 1 186 ? -13.871 7.894 -8.420 1.00 93.50 186 VAL A O 1
ATOM 1413 N N . ALA A 1 187 ? -14.492 7.820 -6.265 1.00 94.44 187 ALA A N 1
ATOM 1414 C CA . ALA A 1 187 ? -15.093 6.494 -6.325 1.00 94.44 187 ALA A CA 1
ATOM 1415 C C . ALA A 1 187 ? -16.188 6.328 -5.271 1.00 94.44 187 ALA A C 1
ATOM 1417 O O . ALA A 1 187 ? -16.091 6.869 -4.168 1.00 94.44 187 ALA A O 1
ATOM 1418 N N . ILE A 1 188 ? -17.197 5.532 -5.611 1.00 94.06 188 ILE A N 1
ATOM 1419 C CA . ILE A 1 188 ? -18.145 4.936 -4.671 1.00 94.06 188 ILE A CA 1
ATOM 1420 C C . ILE A 1 188 ? -18.034 3.427 -4.841 1.00 94.06 188 ILE A C 1
ATOM 1422 O O . ILE A 1 188 ? -18.236 2.917 -5.939 1.00 94.06 188 ILE A O 1
ATOM 1426 N N . TYR A 1 189 ? -17.721 2.706 -3.778 1.00 92.00 189 TYR A N 1
ATOM 1427 C CA . TYR A 1 189 ? -17.792 1.257 -3.763 1.00 92.00 189 TYR A CA 1
ATOM 1428 C C . TYR A 1 189 ? -19.106 0.820 -3.123 1.00 92.00 189 TYR A C 1
ATOM 1430 O O . TYR A 1 189 ? -19.408 1.171 -1.980 1.00 92.00 189 TYR A O 1
ATOM 1438 N N . ARG A 1 190 ? -19.901 0.083 -3.901 1.00 91.12 190 ARG A N 1
ATOM 1439 C CA . ARG A 1 190 ? -21.239 -0.386 -3.529 1.00 91.12 190 ARG A CA 1
ATOM 1440 C C . ARG A 1 190 ? -21.462 -1.771 -4.115 1.00 91.12 190 ARG A C 1
ATOM 1442 O O . ARG A 1 190 ? -21.211 -1.979 -5.299 1.00 91.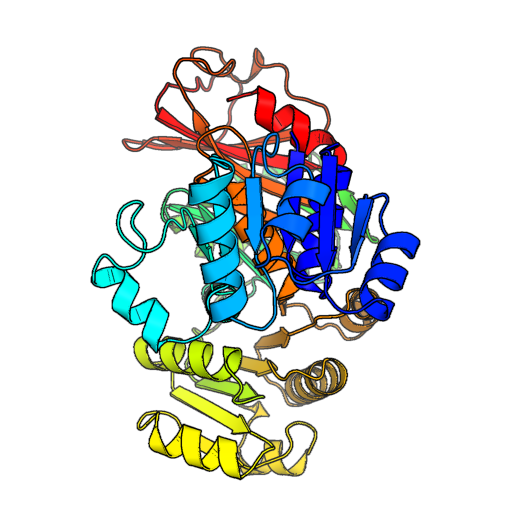12 190 ARG A O 1
ATOM 1449 N N . ASP A 1 191 ? -21.943 -2.707 -3.302 1.00 86.19 191 ASP A N 1
ATOM 1450 C CA . ASP A 1 191 ? -22.277 -4.077 -3.724 1.00 86.19 191 ASP A CA 1
ATOM 1451 C C . ASP A 1 191 ? -21.141 -4.803 -4.475 1.00 86.19 191 ASP A C 1
ATOM 1453 O O . ASP A 1 191 ? -21.375 -5.504 -5.461 1.00 86.19 191 ASP A O 1
ATOM 1457 N N . GLY A 1 192 ? -19.892 -4.628 -4.033 1.00 83.56 192 GLY A N 1
ATOM 1458 C CA . GLY A 1 192 ? -18.750 -5.358 -4.596 1.00 83.56 192 GLY A CA 1
ATOM 1459 C C . GLY A 1 192 ? -18.076 -4.713 -5.812 1.00 83.56 192 GLY A C 1
ATOM 1460 O O . GLY A 1 192 ? -17.140 -5.296 -6.360 1.00 83.56 192 GLY A O 1
ATOM 1461 N N . ARG A 1 193 ? -18.542 -3.539 -6.256 1.00 88.06 193 ARG A N 1
ATOM 1462 C CA . ARG A 1 193 ? -18.041 -2.857 -7.459 1.00 88.06 193 ARG A CA 1
ATOM 1463 C C . ARG A 1 193 ? -17.706 -1.394 -7.206 1.00 88.06 193 ARG A C 1
ATOM 1465 O O . ARG A 1 193 ? -18.405 -0.705 -6.463 1.00 88.06 193 ARG A O 1
ATOM 1472 N N . VAL A 1 194 ? -16.685 -0.910 -7.907 1.00 90.25 194 VAL A N 1
ATOM 1473 C CA . VAL A 1 194 ? -16.360 0.517 -7.986 1.00 90.25 194 VAL A CA 1
ATOM 1474 C C . VAL A 1 194 ? -17.264 1.219 -9.006 1.00 90.25 194 VAL A C 1
ATOM 1476 O O . VAL A 1 194 ? -17.421 0.784 -10.145 1.00 90.25 194 VAL A O 1
ATOM 1479 N N . ILE A 1 195 ? -17.855 2.332 -8.585 1.00 91.75 195 ILE A N 1
ATOM 1480 C CA . ILE A 1 195 ? -18.690 3.239 -9.370 1.00 91.75 195 ILE A CA 1
ATOM 1481 C C . ILE A 1 195 ? -17.957 4.578 -9.453 1.00 91.75 195 ILE A C 1
ATOM 1483 O O . ILE A 1 195 ? -17.531 5.120 -8.432 1.00 91.75 195 ILE A O 1
ATOM 1487 N N . ILE A 1 196 ? -17.836 5.130 -10.660 1.00 91.25 196 ILE A N 1
ATOM 1488 C CA . ILE A 1 196 ? -17.252 6.458 -10.875 1.00 91.25 196 ILE A CA 1
ATOM 1489 C C . ILE A 1 196 ? -18.354 7.502 -10.690 1.00 91.25 196 ILE A C 1
ATOM 1491 O O . ILE A 1 196 ? -19.287 7.539 -11.500 1.00 91.25 196 ILE A O 1
ATOM 1495 N N . PRO A 1 197 ? -18.285 8.328 -9.635 1.00 90.25 197 PRO A N 1
ATOM 1496 C CA . PRO A 1 197 ? -19.363 9.234 -9.297 1.00 90.25 197 PRO A CA 1
ATOM 1497 C C . PRO A 1 197 ? -19.474 10.385 -10.298 1.00 90.25 197 PRO A C 1
ATOM 1499 O O . PRO A 1 197 ? -18.498 11.030 -10.677 1.00 90.25 197 PRO A O 1
ATOM 1502 N N . ARG A 1 198 ? -20.710 10.708 -10.662 1.00 87.88 198 ARG A N 1
ATOM 1503 C CA . ARG A 1 198 ? -21.110 11.932 -11.354 1.00 87.88 198 ARG A CA 1
ATOM 1504 C C . ARG A 1 198 ? -21.694 12.909 -10.344 1.00 87.88 198 ARG A C 1
ATOM 1506 O O . ARG A 1 198 ? -22.217 12.533 -9.300 1.00 87.88 198 ARG A O 1
ATOM 1513 N N . GLY A 1 199 ? -21.710 14.195 -10.686 1.00 84.75 199 GLY A N 1
ATOM 1514 C CA . GLY A 1 199 ? -22.234 15.225 -9.782 1.00 84.75 199 GLY A CA 1
ATOM 1515 C C . GLY A 1 199 ? -23.708 15.046 -9.374 1.00 84.75 199 GLY A C 1
ATOM 1516 O O . GLY A 1 199 ? -24.127 15.608 -8.365 1.00 84.75 199 GLY A O 1
ATOM 1517 N N . SER A 1 200 ? -24.512 14.307 -10.147 1.00 88.69 200 SER A N 1
ATOM 1518 C CA . SER A 1 200 ? -25.912 13.986 -9.826 1.00 88.69 200 SER A CA 1
ATOM 1519 C C . SER A 1 200 ? -26.092 12.772 -8.920 1.00 88.69 200 SER A C 1
ATOM 1521 O O . SER A 1 200 ? -27.203 12.564 -8.434 1.00 88.69 200 SER A O 1
ATOM 1523 N N . ASP A 1 201 ? -25.048 11.969 -8.735 1.00 91.69 201 ASP A N 1
ATOM 1524 C CA . ASP A 1 201 ? -25.137 10.751 -7.945 1.00 91.69 201 ASP A CA 1
ATOM 1525 C C . ASP A 1 201 ? -25.247 11.087 -6.458 1.00 91.69 201 ASP A C 1
ATOM 1527 O O . ASP A 1 201 ? -24.869 12.174 -6.008 1.00 91.69 201 ASP A O 1
ATOM 1531 N N . HIS A 1 202 ? -25.816 10.150 -5.709 1.00 90.94 202 HIS A N 1
ATOM 1532 C CA . HIS A 1 202 ? -26.029 10.244 -4.273 1.00 90.94 202 HIS A CA 1
ATOM 1533 C C . HIS A 1 202 ? -25.447 9.013 -3.589 1.00 90.94 202 HIS A C 1
ATOM 1535 O O . HIS A 1 202 ? -25.326 7.940 -4.187 1.00 90.94 202 HIS A O 1
ATOM 1541 N N . VAL A 1 203 ? -25.105 9.196 -2.322 1.00 92.75 203 VAL A N 1
ATOM 1542 C CA . VAL A 1 203 ? -24.546 8.144 -1.481 1.00 92.75 203 VAL A CA 1
ATOM 1543 C C . VAL A 1 203 ? -25.642 7.460 -0.665 1.00 92.75 203 VAL A C 1
ATOM 1545 O O . VAL A 1 203 ? -26.634 8.092 -0.279 1.00 92.75 203 VAL A O 1
ATOM 1548 N N . GLU A 1 204 ? -25.448 6.171 -0.417 1.00 92.38 204 GLU A N 1
ATOM 1549 C CA . GLU A 1 204 ? -26.353 5.279 0.305 1.00 92.38 204 GLU A CA 1
ATOM 1550 C C . GLU A 1 204 ? -25.697 4.728 1.582 1.00 92.38 204 GLU A C 1
ATOM 1552 O O . GLU A 1 204 ? -24.479 4.766 1.743 1.00 92.38 204 GLU A O 1
ATOM 1557 N N . GLU A 1 205 ? -26.507 4.223 2.519 1.00 92.25 205 GLU A N 1
ATOM 1558 C CA . GLU A 1 205 ? -25.998 3.596 3.744 1.00 92.25 205 GLU A CA 1
ATOM 1559 C C . GLU A 1 205 ? -25.137 2.383 3.376 1.00 92.25 205 GLU A C 1
ATOM 1561 O O . GLU A 1 205 ? -25.578 1.505 2.639 1.00 92.25 205 GLU A O 1
ATOM 1566 N N . GLY A 1 206 ? -23.929 2.320 3.932 1.00 89.06 206 GLY A N 1
ATOM 1567 C CA . GLY A 1 206 ? -22.982 1.242 3.670 1.00 89.06 206 GLY A CA 1
ATOM 1568 C C . GLY A 1 206 ? -22.031 1.504 2.505 1.00 89.06 206 GLY A C 1
ATOM 1569 O O . GLY A 1 206 ? -21.039 0.783 2.417 1.00 89.06 206 GLY A O 1
ATOM 1570 N N . ASP A 1 207 ? -22.260 2.543 1.694 1.00 93.50 207 ASP A N 1
ATOM 1571 C CA . ASP A 1 207 ? -21.315 2.947 0.651 1.00 93.50 207 ASP A CA 1
ATOM 1572 C C . ASP A 1 207 ? -19.933 3.237 1.233 1.00 93.50 207 ASP A C 1
ATOM 1574 O O . ASP A 1 207 ? -19.790 3.809 2.319 1.00 93.50 207 ASP A O 1
ATOM 1578 N N . GLU A 1 208 ? -18.906 2.907 0.464 1.00 93.44 208 GLU A N 1
ATOM 1579 C CA . GLU A 1 208 ? -17.539 3.331 0.729 1.00 93.44 208 GLU A CA 1
ATOM 1580 C C . GLU A 1 208 ? -17.149 4.391 -0.299 1.00 93.44 208 GLU A C 1
ATOM 1582 O O . GLU A 1 208 ? -17.056 4.132 -1.496 1.00 93.44 208 GLU A O 1
ATOM 1587 N N . VAL A 1 209 ? -16.996 5.629 0.163 1.00 94.56 209 VAL A N 1
ATOM 1588 C CA . VAL A 1 209 ? -16.809 6.799 -0.696 1.00 94.56 209 VAL A CA 1
ATOM 1589 C C . VAL A 1 209 ? -15.381 7.288 -0.566 1.00 94.56 209 VAL A C 1
ATOM 1591 O O . VAL A 1 209 ? -14.907 7.563 0.537 1.00 94.56 209 VAL A O 1
ATOM 1594 N N . PHE A 1 210 ? -14.718 7.438 -1.707 1.00 95.19 210 PHE A N 1
ATOM 1595 C CA . PHE A 1 210 ? -13.379 7.994 -1.802 1.00 95.19 210 PHE A CA 1
ATOM 1596 C C . PHE A 1 210 ? -13.441 9.409 -2.350 1.00 95.19 210 PHE A C 1
ATOM 1598 O O . PHE A 1 210 ? -14.062 9.658 -3.388 1.00 95.19 210 PHE A O 1
ATOM 1605 N N . PHE A 1 211 ? -12.753 10.333 -1.690 1.00 94.00 211 PHE A N 1
ATOM 1606 C CA . PHE A 1 211 ? -12.646 11.716 -2.132 1.00 94.00 211 PHE A CA 1
ATOM 1607 C C . PHE A 1 211 ? -11.215 12.232 -2.080 1.00 94.00 211 PHE A C 1
ATOM 1609 O O . PHE A 1 211 ? -10.412 11.816 -1.249 1.00 94.00 211 PHE A O 1
ATOM 1616 N N . VAL A 1 212 ? -10.923 13.167 -2.979 1.00 95.25 212 VAL A N 1
ATOM 1617 C CA . VAL A 1 212 ? -9.678 13.927 -3.042 1.00 95.25 212 VAL A CA 1
ATOM 1618 C C . VAL A 1 212 ? -9.954 15.358 -2.594 1.00 95.25 212 VAL A C 1
ATOM 1620 O O . VAL A 1 212 ? -10.877 15.997 -3.100 1.00 95.25 212 VAL A O 1
ATOM 1623 N N . CYS A 1 213 ? -9.166 15.872 -1.654 1.00 94.12 213 CYS A N 1
ATOM 1624 C CA . CYS A 1 213 ? -9.270 17.249 -1.167 1.00 94.12 213 CYS A CA 1
ATOM 1625 C C . CYS A 1 213 ? -7.900 17.812 -0.768 1.00 94.12 213 CYS A C 1
ATOM 1627 O O . CYS A 1 213 ? -6.899 17.090 -0.729 1.00 94.12 213 CYS A O 1
ATOM 1629 N N . ARG A 1 214 ? -7.846 19.108 -0.433 1.00 93.62 214 ARG A N 1
ATOM 1630 C CA . ARG A 1 214 ? -6.651 19.687 0.197 1.00 93.62 214 ARG A CA 1
ATOM 1631 C C . ARG A 1 214 ? -6.464 19.066 1.569 1.00 93.62 214 ARG A C 1
ATOM 1633 O O . ARG A 1 214 ? -7.435 18.876 2.302 1.00 93.62 214 ARG A O 1
ATOM 1640 N N . SER A 1 215 ? -5.216 18.850 1.965 1.00 92.69 215 SER A N 1
ATOM 1641 C CA . SER A 1 215 ? -4.916 18.350 3.309 1.00 92.69 215 SER A CA 1
ATOM 1642 C C . SER A 1 215 ? -5.367 19.304 4.420 1.00 92.69 215 SER A C 1
ATOM 1644 O O . SER A 1 215 ? -5.684 18.865 5.523 1.00 92.69 215 SER A O 1
ATOM 1646 N N . ALA A 1 216 ? -5.448 20.604 4.126 1.00 91.31 216 ALA A N 1
ATOM 1647 C CA . ALA A 1 216 ? -5.984 21.605 5.045 1.00 91.31 216 ALA A CA 1
ATOM 1648 C C . ALA A 1 216 ? -7.493 21.437 5.313 1.00 91.31 216 ALA A C 1
ATOM 1650 O O . ALA A 1 216 ? -7.942 21.757 6.410 1.00 91.31 216 ALA A O 1
ATOM 1651 N N . ASP A 1 217 ? -8.247 20.880 4.359 1.00 91.62 217 ASP A N 1
ATOM 1652 C CA . ASP A 1 217 ? -9.714 20.791 4.417 1.00 91.62 217 ASP A CA 1
ATOM 1653 C C . ASP A 1 217 ? -10.204 19.441 4.967 1.00 91.62 217 ASP A C 1
ATOM 1655 O O . ASP A 1 217 ? -11.407 19.217 5.088 1.00 91.62 217 ASP A O 1
ATOM 1659 N N . ILE A 1 218 ? -9.292 18.521 5.311 1.00 91.56 218 ILE A N 1
ATOM 1660 C CA . ILE A 1 218 ? -9.628 17.158 5.760 1.00 91.56 218 ILE A CA 1
ATOM 1661 C C . ILE A 1 218 ? -10.645 17.184 6.901 1.00 91.56 218 ILE A C 1
ATOM 1663 O O . ILE A 1 218 ? -11.611 16.428 6.881 1.00 91.56 218 ILE A O 1
ATOM 1667 N N . ALA A 1 219 ? -10.437 18.045 7.900 1.00 89.62 219 ALA A N 1
ATOM 1668 C CA . ALA A 1 219 ? -11.316 18.114 9.063 1.00 89.62 219 ALA A CA 1
ATOM 1669 C C . ALA A 1 219 ? -12.747 18.522 8.679 1.00 89.62 219 ALA A C 1
ATOM 1671 O O . ALA A 1 219 ? -13.703 17.915 9.162 1.00 89.62 219 ALA A O 1
ATOM 1672 N N . ASP A 1 220 ? -12.883 19.498 7.782 1.00 89.50 220 ASP A N 1
ATOM 1673 C CA . ASP A 1 220 ? -14.176 20.011 7.336 1.00 89.50 220 ASP A CA 1
ATOM 1674 C C . ASP A 1 220 ? -14.900 18.993 6.449 1.00 89.50 220 ASP A C 1
ATOM 1676 O O . ASP A 1 220 ? -16.099 18.760 6.623 1.00 89.50 220 ASP A O 1
ATOM 1680 N N . VAL A 1 221 ? -14.173 18.311 5.553 1.00 90.88 221 VAL A N 1
ATOM 1681 C CA . VAL A 1 221 ? -14.746 17.224 4.747 1.00 90.88 221 VAL A CA 1
ATOM 1682 C C . VAL A 1 221 ? -15.194 16.073 5.651 1.00 90.88 221 VAL A C 1
ATOM 1684 O O . VAL A 1 221 ? -16.330 15.621 5.550 1.00 90.88 221 VAL A O 1
ATOM 1687 N N . MET A 1 222 ? -14.364 15.625 6.594 1.00 90.81 222 MET A N 1
ATOM 1688 C CA . MET A 1 222 ? -14.748 14.558 7.527 1.00 90.81 222 MET A CA 1
ATOM 1689 C C . MET A 1 222 ? -15.988 14.938 8.346 1.00 90.81 222 MET A C 1
ATOM 1691 O O . MET A 1 222 ? -16.905 14.126 8.492 1.00 90.81 222 MET A O 1
ATOM 1695 N N . HIS A 1 223 ? -16.065 16.186 8.813 1.00 89.69 223 HIS A N 1
ATOM 1696 C CA . HIS A 1 223 ? -17.244 16.709 9.499 1.00 89.69 223 HIS A CA 1
ATOM 1697 C C . HIS A 1 223 ? -18.494 16.662 8.607 1.00 89.69 223 HIS A C 1
ATOM 1699 O O . HIS A 1 223 ? -19.544 16.202 9.054 1.00 89.69 223 HIS A O 1
ATOM 1705 N N . LEU A 1 224 ? -18.386 17.074 7.338 1.00 89.50 224 LEU A N 1
ATOM 1706 C CA . LEU A 1 224 ? -19.487 17.024 6.371 1.00 89.50 224 LEU A CA 1
ATOM 1707 C C . LEU A 1 224 ? -20.065 15.607 6.233 1.00 89.50 224 LEU A C 1
ATOM 1709 O O . LEU A 1 224 ? -21.282 15.441 6.240 1.00 89.50 224 LEU A O 1
ATOM 1713 N N . PHE A 1 225 ? -19.207 14.586 6.181 1.00 89.69 225 PHE A N 1
ATOM 1714 C CA . PHE A 1 225 ? -19.618 13.180 6.079 1.00 89.69 225 PHE A CA 1
ATOM 1715 C C . PHE A 1 225 ? -20.106 12.563 7.408 1.00 89.69 225 PHE A C 1
ATOM 1717 O O . PHE A 1 225 ? -20.522 11.400 7.432 1.00 89.69 225 PHE A O 1
ATOM 1724 N N . GLY A 1 226 ? -20.134 13.335 8.501 1.00 88.69 226 GLY A N 1
ATOM 1725 C CA . GLY A 1 226 ? -20.638 12.911 9.812 1.00 88.69 226 GLY A CA 1
ATOM 1726 C C . GLY A 1 226 ? -19.576 12.325 10.745 1.00 88.69 226 GLY A C 1
ATOM 1727 O O . GLY A 1 226 ? -19.916 11.727 11.765 1.00 88.69 226 GLY A O 1
ATOM 1728 N N . TYR A 1 227 ? -18.293 12.494 10.427 1.00 86.62 227 TYR A N 1
ATOM 1729 C CA . TYR A 1 227 ? -17.174 12.071 11.268 1.00 86.62 227 TYR A CA 1
ATOM 1730 C C . TYR A 1 227 ? -16.695 13.225 12.153 1.00 86.62 227 TYR A C 1
ATOM 1732 O O . TYR A 1 227 ? -15.595 13.756 12.000 1.00 86.62 227 TYR A O 1
ATOM 1740 N N . GLU A 1 228 ? -17.537 13.630 13.100 1.00 72.38 228 GLU A N 1
ATOM 1741 C CA . GLU A 1 228 ? -17.215 14.713 14.027 1.00 72.38 228 GLU A CA 1
ATOM 1742 C C . GLU A 1 228 ? -16.150 14.294 15.056 1.00 72.38 228 GLU A C 1
ATOM 1744 O O . GLU A 1 228 ? -16.276 13.275 15.736 1.00 72.38 228 GLU A O 1
ATOM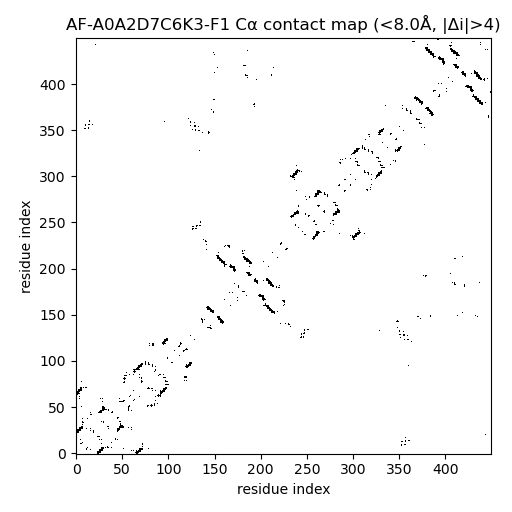 1749 N N . SER A 1 229 ? -15.126 15.139 15.229 1.00 62.28 229 SER A N 1
ATOM 1750 C CA . SER A 1 229 ? -14.286 15.230 16.438 1.00 62.28 229 SER A CA 1
ATOM 1751 C C . SER A 1 229 ? -13.759 13.907 17.013 1.00 62.28 229 SER A C 1
ATOM 1753 O O . SER A 1 229 ? -13.724 13.718 18.234 1.00 62.28 229 SER A O 1
ATOM 1755 N N . GLN A 1 230 ? -13.312 12.980 16.165 1.00 65.75 230 GLN A N 1
ATOM 1756 C CA . GLN A 1 230 ? -12.665 11.772 16.664 1.00 65.75 230 GLN A CA 1
ATOM 1757 C C . GLN A 1 230 ? -11.325 12.107 17.338 1.00 65.75 230 GLN A C 1
ATOM 1759 O O . GLN A 1 230 ? -10.545 12.946 16.877 1.00 65.75 230 GLN A O 1
ATOM 1764 N N . LYS A 1 231 ? -11.073 11.479 18.492 1.00 71.75 231 LYS A N 1
ATOM 1765 C CA . LYS A 1 231 ? -9.890 11.765 19.308 1.00 71.75 231 LYS A CA 1
ATOM 1766 C C . LYS A 1 231 ? -8.629 11.331 18.566 1.00 71.75 231 LYS A C 1
ATOM 1768 O O . LYS A 1 231 ? -8.578 10.249 17.992 1.00 71.75 231 LYS A O 1
ATOM 1773 N N . LYS A 1 232 ? -7.583 12.159 18.644 1.00 80.25 232 LYS A N 1
ATOM 1774 C CA . LYS A 1 232 ? -6.244 11.766 18.190 1.00 80.25 232 LYS A CA 1
ATOM 1775 C C . LYS A 1 232 ? -5.811 10.491 18.912 1.00 80.25 232 LYS A C 1
ATOM 1777 O O . LYS A 1 232 ? -5.929 10.417 20.136 1.00 80.25 232 LYS A O 1
ATOM 1782 N N . VAL A 1 233 ? -5.263 9.548 18.156 1.00 88.50 233 VAL A N 1
ATOM 1783 C CA . VAL A 1 233 ? -4.708 8.294 18.672 1.00 88.50 233 VAL A CA 1
ATOM 1784 C C . VAL A 1 233 ? -3.485 8.602 19.542 1.00 88.50 233 VAL A C 1
ATOM 1786 O O . VAL A 1 233 ? -2.546 9.255 19.088 1.00 88.50 233 VAL A O 1
ATOM 1789 N N . ARG A 1 234 ? -3.494 8.168 20.808 1.00 91.62 234 ARG A N 1
ATOM 1790 C CA . ARG A 1 234 ? -2.390 8.374 21.769 1.00 91.62 234 ARG A CA 1
ATOM 1791 C C . ARG A 1 234 ? -1.878 7.083 22.391 1.00 91.62 234 ARG A C 1
ATOM 1793 O O . ARG A 1 234 ? -0.731 7.052 22.831 1.00 91.62 234 ARG A O 1
ATOM 1800 N N . ARG A 1 235 ? -2.718 6.053 22.465 1.00 93.56 235 ARG A N 1
ATOM 1801 C CA . ARG A 1 235 ? -2.400 4.739 23.032 1.00 93.56 235 ARG A CA 1
ATOM 1802 C C . ARG A 1 235 ? -2.694 3.664 22.002 1.00 93.56 235 ARG A C 1
ATOM 1804 O O . ARG A 1 235 ? -3.843 3.513 21.584 1.00 93.56 235 ARG A O 1
ATOM 1811 N N . VAL A 1 236 ? -1.657 2.938 21.611 1.00 95.94 236 VAL A N 1
ATOM 1812 C CA . VAL A 1 236 ? -1.734 1.905 20.581 1.00 95.94 236 VAL A CA 1
ATOM 1813 C C . VAL A 1 236 ? -1.174 0.599 21.116 1.00 95.94 236 VAL A C 1
ATOM 1815 O O . VAL A 1 236 ? -0.093 0.569 21.706 1.00 95.94 236 VAL A O 1
ATOM 1818 N N . CYS A 1 237 ? -1.899 -0.489 20.875 1.00 96.69 237 CYS A N 1
ATOM 1819 C CA . CYS A 1 237 ? -1.390 -1.837 21.073 1.00 96.69 237 CYS A CA 1
ATOM 1820 C C . CYS A 1 237 ? -1.122 -2.490 19.713 1.00 96.69 237 CYS A C 1
ATOM 1822 O O . CYS A 1 237 ? -1.997 -2.540 18.851 1.00 96.69 237 CYS A O 1
ATOM 1824 N N . VAL A 1 238 ? 0.099 -2.979 19.522 1.00 97.88 238 VAL A N 1
ATOM 1825 C CA . VAL A 1 238 ? 0.528 -3.736 18.347 1.00 97.88 238 VAL A CA 1
ATOM 1826 C C . VAL A 1 238 ? 0.546 -5.214 18.711 1.00 97.88 238 VAL A C 1
ATOM 1828 O O . VAL A 1 238 ? 1.218 -5.627 19.650 1.00 97.88 238 VAL A O 1
ATOM 1831 N N . ILE A 1 239 ? -0.176 -6.025 17.957 1.00 97.38 239 ILE A N 1
ATOM 1832 C CA . ILE A 1 239 ? -0.239 -7.472 18.117 1.00 97.38 239 ILE A CA 1
ATOM 1833 C C . ILE A 1 239 ? 0.656 -8.106 17.049 1.00 97.38 239 ILE A C 1
ATOM 1835 O O . ILE A 1 239 ? 0.393 -7.997 15.850 1.00 97.38 239 ILE A O 1
ATOM 1839 N N . GLY A 1 240 ? 1.716 -8.774 17.500 1.00 96.94 240 GLY A N 1
ATOM 1840 C CA . GLY A 1 240 ? 2.776 -9.342 16.674 1.00 96.94 240 GLY A CA 1
ATOM 1841 C C . GLY A 1 240 ? 4.033 -8.479 16.679 1.00 96.94 240 GLY A C 1
ATOM 1842 O O . GLY A 1 240 ? 4.038 -7.360 16.178 1.00 96.94 240 GLY A O 1
ATOM 1843 N N . GLY A 1 241 ? 5.134 -9.035 17.177 1.00 95.69 241 GLY A N 1
ATOM 1844 C CA . GLY A 1 241 ? 6.442 -8.393 17.284 1.00 95.69 241 GLY A CA 1
ATOM 1845 C C . GLY A 1 241 ? 7.401 -8.720 16.133 1.00 95.69 241 GLY A C 1
ATOM 1846 O O . GLY A 1 241 ? 8.618 -8.619 16.277 1.00 95.69 241 GLY A O 1
ATOM 1847 N N . GLY A 1 242 ? 6.882 -9.161 14.983 1.00 93.44 242 GLY A N 1
ATOM 1848 C CA . GLY A 1 242 ? 7.685 -9.381 13.776 1.00 93.44 242 GLY A CA 1
ATOM 1849 C C . GLY A 1 242 ? 8.231 -8.075 13.181 1.00 93.44 242 GLY A C 1
ATOM 1850 O O . GLY A 1 242 ? 8.058 -6.996 13.738 1.00 93.44 242 GLY A O 1
ATOM 1851 N N . TYR A 1 243 ? 8.843 -8.148 11.996 1.00 90.62 243 TYR A N 1
ATOM 1852 C CA . TYR A 1 243 ? 9.429 -6.973 11.332 1.00 90.62 243 TYR A CA 1
ATOM 1853 C C . TYR A 1 243 ? 8.444 -5.805 11.152 1.00 90.62 243 TYR A C 1
ATOM 1855 O O . TYR A 1 243 ? 8.802 -4.665 11.428 1.00 90.62 243 TYR A O 1
ATOM 1863 N N . ILE A 1 244 ? 7.196 -6.082 10.747 1.00 94.25 244 ILE A N 1
ATOM 1864 C CA . ILE A 1 244 ? 6.157 -5.046 10.610 1.00 94.25 244 ILE A CA 1
ATOM 1865 C C . ILE A 1 244 ? 5.833 -4.438 11.978 1.00 94.25 244 ILE A C 1
ATOM 1867 O O . ILE A 1 244 ? 5.845 -3.219 12.117 1.00 94.25 244 ILE A O 1
ATOM 1871 N N . GLY A 1 245 ? 5.586 -5.270 12.995 1.00 96.38 245 GLY A N 1
ATOM 1872 C CA . GLY A 1 245 ? 5.274 -4.800 14.345 1.00 96.38 245 GLY A CA 1
ATOM 1873 C C . GLY A 1 245 ? 6.393 -3.967 14.964 1.00 96.38 245 GLY A C 1
ATOM 1874 O O . GLY A 1 245 ? 6.124 -2.924 15.558 1.00 96.38 245 GLY A O 1
ATOM 1875 N N . TYR A 1 246 ? 7.648 -4.365 14.752 1.00 94.44 246 TYR A N 1
ATOM 1876 C CA . TYR A 1 246 ? 8.828 -3.597 15.143 1.00 94.44 246 TYR A CA 1
ATOM 1877 C C . TYR A 1 246 ? 8.877 -2.224 14.448 1.00 94.44 246 TYR A C 1
ATOM 1879 O O . TYR A 1 246 ? 8.994 -1.194 15.116 1.00 94.44 246 TYR A O 1
ATOM 1887 N N . GLU A 1 247 ? 8.733 -2.183 13.119 1.00 93.12 247 GLU A N 1
ATOM 1888 C CA . GLU A 1 247 ? 8.777 -0.932 12.349 1.00 93.12 247 GLU A CA 1
ATOM 1889 C C . GLU A 1 247 ? 7.610 0.013 12.677 1.00 93.12 247 GLU A C 1
ATOM 1891 O O . GLU A 1 247 ? 7.813 1.226 12.787 1.00 93.12 247 GLU A O 1
ATOM 1896 N N . VAL A 1 248 ? 6.402 -0.524 12.880 1.00 96.31 248 VAL A N 1
ATOM 1897 C CA . VAL A 1 248 ? 5.235 0.242 13.346 1.00 96.31 248 VAL A CA 1
ATOM 1898 C C . VAL A 1 248 ? 5.513 0.822 14.730 1.00 96.31 248 VAL A C 1
ATOM 1900 O O . VAL A 1 248 ? 5.402 2.033 14.916 1.00 96.31 248 VAL A O 1
ATOM 1903 N N . SER A 1 249 ? 5.943 -0.006 15.685 1.00 97.19 249 SER A N 1
ATOM 1904 C CA . SER A 1 249 ? 6.173 0.420 17.073 1.00 97.19 249 SER A CA 1
ATOM 1905 C C . SER A 1 249 ? 7.213 1.534 17.162 1.00 97.19 249 SER A C 1
ATOM 1907 O O . SER A 1 249 ? 6.992 2.559 17.807 1.00 97.19 249 SER A O 1
ATOM 1909 N N . LYS A 1 250 ? 8.317 1.399 16.422 1.00 94.25 250 LYS A N 1
ATOM 1910 C CA . LYS A 1 250 ? 9.371 2.415 16.345 1.00 94.25 250 LYS A CA 1
ATOM 1911 C C . LYS A 1 250 ? 8.864 3.752 15.797 1.00 94.25 250 LYS A C 1
ATOM 1913 O O . LYS A 1 250 ? 9.285 4.811 16.265 1.00 94.25 250 LYS A O 1
ATOM 1918 N N . ARG A 1 251 ? 7.983 3.731 14.792 1.00 94.88 251 ARG A N 1
ATOM 1919 C CA . ARG A 1 251 ? 7.369 4.947 14.230 1.00 94.88 251 ARG A CA 1
ATOM 1920 C C . ARG A 1 251 ? 6.371 5.588 15.194 1.00 94.88 251 ARG A C 1
ATOM 1922 O O . ARG A 1 251 ? 6.374 6.811 15.315 1.00 94.88 251 ARG A O 1
ATOM 1929 N N . LEU A 1 252 ? 5.567 4.786 15.893 1.00 96.12 252 LEU A N 1
ATOM 1930 C CA . LEU A 1 252 ? 4.615 5.268 16.898 1.00 96.12 252 LEU A CA 1
ATOM 1931 C C . LEU A 1 252 ? 5.333 5.991 18.045 1.00 96.12 252 LEU A C 1
ATOM 1933 O O . LEU A 1 252 ? 4.992 7.133 18.357 1.00 96.12 252 LEU A O 1
ATOM 1937 N N . VAL A 1 253 ? 6.390 5.387 18.597 1.00 95.69 253 VAL A N 1
ATOM 1938 C CA . VAL A 1 253 ? 7.213 5.997 19.657 1.00 95.69 253 VAL A CA 1
ATOM 1939 C C . VAL A 1 253 ? 7.805 7.331 19.208 1.00 95.69 253 VAL A C 1
ATOM 1941 O O . VAL A 1 253 ? 7.694 8.326 19.920 1.00 95.69 253 VAL A O 1
ATOM 1944 N N . LYS A 1 254 ? 8.366 7.404 17.993 1.00 94.38 254 LYS A N 1
ATOM 1945 C CA . LYS A 1 254 ? 8.900 8.662 17.434 1.00 94.38 254 LYS A CA 1
ATOM 1946 C C . LYS A 1 254 ? 7.855 9.775 17.324 1.00 94.38 254 LYS A C 1
ATOM 1948 O O . LYS A 1 254 ? 8.217 10.947 17.347 1.00 94.38 254 LYS A O 1
ATOM 1953 N N . ARG A 1 255 ? 6.576 9.418 17.190 1.00 93.31 255 ARG A N 1
ATOM 1954 C CA . ARG A 1 255 ? 5.439 10.349 17.164 1.00 93.31 255 ARG A CA 1
ATOM 1955 C C . ARG A 1 255 ? 4.896 10.670 18.565 1.00 93.31 255 ARG A C 1
ATOM 1957 O O . ARG A 1 255 ? 3.911 11.393 18.677 1.00 93.31 255 ARG A O 1
ATOM 1964 N N . GLY A 1 256 ? 5.521 10.156 19.627 1.00 94.25 256 GLY A N 1
ATOM 1965 C CA . GLY A 1 256 ? 5.097 10.350 21.016 1.00 94.25 256 GLY A CA 1
ATOM 1966 C C . GLY A 1 256 ? 3.849 9.550 21.399 1.00 94.25 256 GLY A C 1
ATOM 1967 O O . GLY A 1 256 ? 3.154 9.920 22.344 1.00 94.25 256 GLY A O 1
ATOM 1968 N N . ILE A 1 257 ? 3.532 8.486 20.655 1.00 95.25 257 ILE A N 1
ATOM 1969 C CA . ILE A 1 257 ? 2.381 7.617 20.921 1.00 95.25 257 ILE A CA 1
ATOM 1970 C C . ILE A 1 257 ? 2.805 6.519 21.900 1.00 95.25 257 ILE A C 1
ATOM 1972 O O . ILE A 1 257 ? 3.772 5.791 21.662 1.00 95.25 257 ILE A O 1
ATOM 1976 N N . SER A 1 258 ? 2.054 6.376 22.994 1.00 95.69 258 SER A N 1
ATOM 1977 C CA . SER A 1 258 ? 2.262 5.308 23.972 1.00 95.69 258 SER A CA 1
ATOM 1978 C C . SER A 1 258 ? 1.971 3.963 23.314 1.00 95.69 258 SER A C 1
ATOM 1980 O O . SER A 1 258 ? 0.854 3.724 22.849 1.00 95.69 258 SER A O 1
ATOM 1982 N N . THR A 1 259 ? 2.991 3.110 23.250 1.00 97.25 259 THR A N 1
ATOM 1983 C CA .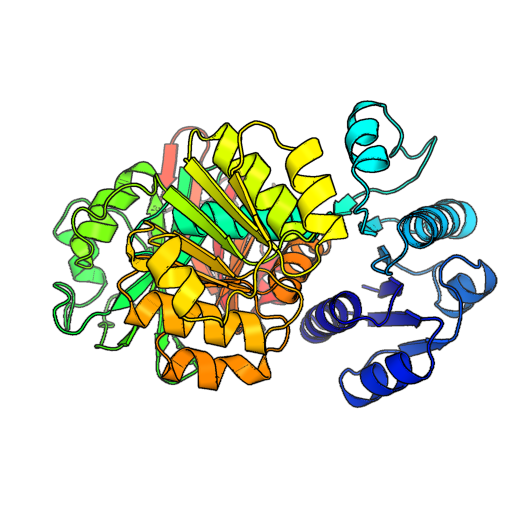 THR A 1 259 ? 2.958 1.883 22.454 1.00 97.25 259 THR A CA 1
ATOM 1984 C C . THR A 1 259 ? 3.177 0.662 23.338 1.00 97.25 259 THR A C 1
ATOM 1986 O O . THR A 1 259 ? 4.132 0.608 24.116 1.00 97.25 259 THR A O 1
ATOM 1989 N N . ARG A 1 260 ? 2.304 -0.336 23.187 1.00 97.00 260 ARG A N 1
ATOM 1990 C CA . ARG A 1 260 ? 2.497 -1.685 23.732 1.00 97.00 260 ARG A CA 1
ATOM 1991 C C . ARG A 1 260 ? 2.597 -2.700 22.602 1.00 97.00 260 ARG A C 1
ATOM 1993 O O . ARG A 1 260 ? 1.922 -2.534 21.590 1.00 97.00 260 ARG A O 1
ATOM 2000 N N . VAL A 1 261 ? 3.385 -3.753 22.784 1.00 98.00 261 VAL A N 1
ATOM 2001 C CA . VAL A 1 261 ? 3.515 -4.861 21.827 1.00 98.00 261 VAL A CA 1
ATOM 2002 C C . VAL A 1 261 ? 3.156 -6.168 22.513 1.00 98.00 261 VAL A C 1
ATOM 2004 O O . VAL A 1 261 ? 3.727 -6.474 23.552 1.00 98.00 261 VAL A O 1
ATOM 2007 N N . ILE A 1 262 ? 2.261 -6.953 21.919 1.00 97.25 262 ILE A N 1
ATOM 2008 C CA . ILE A 1 262 ? 1.972 -8.330 22.333 1.00 97.25 262 ILE A CA 1
ATOM 2009 C C . ILE A 1 262 ? 2.695 -9.273 21.377 1.00 97.25 262 ILE A C 1
ATOM 2011 O O . ILE A 1 262 ? 2.466 -9.227 20.168 1.00 97.25 262 ILE A O 1
ATOM 2015 N N . GLU A 1 263 ? 3.563 -10.132 21.901 1.00 97.50 263 GLU A N 1
ATOM 2016 C CA . GLU A 1 263 ? 4.276 -11.144 21.120 1.00 97.50 263 GLU A CA 1
ATOM 2017 C C . GLU A 1 263 ? 4.146 -12.519 21.781 1.00 97.50 263 GLU A C 1
ATOM 2019 O O . GLU A 1 263 ? 4.433 -12.698 22.962 1.00 97.50 263 GLU A O 1
ATOM 2024 N N . SER A 1 264 ? 3.710 -13.497 20.990 1.00 96.38 264 SER A N 1
ATOM 2025 C CA . SER A 1 264 ? 3.493 -14.880 21.419 1.00 96.38 264 SER A CA 1
ATOM 2026 C C . SER A 1 264 ? 4.785 -15.675 21.604 1.00 96.38 264 SER A C 1
ATOM 2028 O O . SER A 1 264 ? 4.818 -16.619 22.386 1.00 96.38 264 SER A O 1
ATOM 2030 N N . ASP A 1 265 ? 5.844 -15.325 20.872 1.00 96.94 265 ASP A N 1
ATOM 2031 C CA . ASP A 1 265 ? 7.144 -15.974 20.975 1.00 96.94 265 ASP A CA 1
ATOM 2032 C C . ASP A 1 265 ? 7.987 -15.321 22.073 1.00 96.94 265 ASP A C 1
ATOM 2034 O O . ASP A 1 265 ? 8.394 -14.160 21.975 1.00 96.94 265 ASP A O 1
ATOM 2038 N N . LYS A 1 266 ? 8.286 -16.087 23.123 1.00 97.00 266 LYS A N 1
ATOM 2039 C CA . LYS A 1 266 ? 9.022 -15.592 24.290 1.00 97.00 266 LYS A CA 1
ATOM 2040 C C . LYS A 1 266 ? 10.398 -15.035 23.936 1.00 97.00 266 LYS A C 1
ATOM 2042 O O . LYS A 1 266 ? 10.779 -13.992 24.463 1.00 97.00 266 LYS A O 1
ATOM 2047 N N . GLU A 1 267 ? 11.157 -15.715 23.076 1.00 97.56 267 GLU A N 1
ATOM 2048 C CA . GLU A 1 267 ? 12.499 -15.251 22.710 1.00 97.56 267 GLU A CA 1
ATOM 2049 C C . GLU A 1 267 ? 12.445 -13.920 21.967 1.00 97.56 267 GLU A C 1
ATOM 2051 O O . GLU A 1 267 ? 13.220 -13.010 22.264 1.00 97.56 267 GLU A O 1
ATOM 2056 N N . ARG A 1 268 ? 11.519 -13.782 21.017 1.00 96.12 268 ARG A N 1
ATOM 2057 C CA . ARG A 1 268 ? 11.314 -12.533 20.293 1.00 96.12 268 ARG A CA 1
ATOM 2058 C C . ARG A 1 268 ? 10.819 -11.427 21.214 1.00 96.12 268 ARG A C 1
ATOM 2060 O O . ARG A 1 268 ? 11.327 -10.317 21.104 1.00 96.12 268 ARG A O 1
ATOM 2067 N N . ALA A 1 269 ? 9.899 -11.715 22.134 1.00 97.25 269 ALA A N 1
ATOM 2068 C CA . ALA A 1 269 ? 9.424 -10.744 23.118 1.00 97.25 269 ALA A CA 1
ATOM 2069 C C . ALA A 1 269 ? 10.580 -10.185 23.968 1.00 97.25 269 ALA A C 1
ATOM 2071 O O . ALA A 1 269 ? 10.697 -8.971 24.121 1.00 97.25 269 ALA A O 1
ATOM 2072 N N . VAL A 1 270 ? 11.483 -11.050 24.445 1.00 97.19 270 VAL A N 1
ATOM 2073 C CA . VAL A 1 270 ? 12.682 -10.625 25.190 1.00 97.19 270 VAL A CA 1
ATOM 2074 C C . VAL A 1 270 ? 13.580 -9.737 24.327 1.00 97.19 270 VAL A C 1
ATOM 2076 O O . VAL A 1 270 ? 13.924 -8.637 24.750 1.00 97.19 270 VAL A O 1
ATOM 2079 N N . ARG A 1 271 ? 13.894 -10.148 23.091 1.00 95.62 271 ARG A N 1
ATOM 2080 C CA . ARG A 1 271 ? 14.727 -9.337 22.181 1.00 95.62 271 ARG A CA 1
ATOM 2081 C C . ARG A 1 271 ? 14.100 -7.976 21.876 1.00 95.62 271 ARG A C 1
ATOM 2083 O O . ARG A 1 271 ? 14.803 -6.977 21.807 1.00 95.62 271 ARG A O 1
ATOM 2090 N N . LEU A 1 272 ? 12.783 -7.918 21.685 1.00 95.69 272 LEU A N 1
ATOM 2091 C CA . LEU A 1 272 ? 12.070 -6.662 21.449 1.00 95.69 272 LEU A CA 1
ATOM 2092 C C . LEU A 1 272 ? 12.153 -5.731 22.657 1.00 95.69 272 LEU A C 1
ATOM 2094 O O . LEU A 1 272 ? 12.377 -4.539 22.465 1.00 95.69 272 LEU A O 1
ATOM 2098 N N . ALA A 1 273 ? 12.010 -6.272 23.869 1.00 95.94 273 ALA A N 1
ATOM 2099 C CA . ALA A 1 273 ? 12.145 -5.508 25.105 1.00 95.94 273 ALA A CA 1
ATOM 2100 C C . ALA A 1 273 ? 13.571 -4.960 25.287 1.00 95.94 273 ALA A C 1
ATOM 2102 O O . ALA A 1 273 ? 13.735 -3.838 25.747 1.00 95.94 273 ALA A O 1
ATOM 2103 N N . GLU A 1 274 ? 14.596 -5.714 24.876 1.00 95.06 274 GLU A N 1
ATOM 2104 C CA . GLU A 1 274 ? 15.996 -5.258 24.880 1.00 95.06 274 GLU A CA 1
ATOM 2105 C C . GLU A 1 274 ? 16.287 -4.191 23.810 1.00 95.06 274 GLU A C 1
ATOM 2107 O O . GLU A 1 274 ? 17.185 -3.370 23.975 1.00 95.06 274 GLU A O 1
ATOM 2112 N N . MET A 1 275 ? 15.565 -4.214 22.686 1.00 92.75 275 MET A N 1
ATOM 2113 C CA . MET A 1 275 ? 15.787 -3.309 21.553 1.00 92.75 275 MET A CA 1
ATOM 2114 C C . MET A 1 275 ? 14.969 -2.009 21.616 1.00 92.75 275 MET A C 1
ATOM 2116 O O . MET A 1 275 ? 15.248 -1.096 20.831 1.00 92.75 275 MET A O 1
ATOM 2120 N N . MET A 1 276 ? 13.925 -1.938 22.448 1.00 92.69 276 MET A N 1
ATOM 2121 C CA . MET A 1 276 ? 12.948 -0.841 22.459 1.00 92.69 276 MET A CA 1
ATOM 2122 C C . MET A 1 276 ? 12.603 -0.392 23.886 1.00 92.69 276 MET A C 1
ATOM 2124 O O . MET A 1 276 ? 11.599 -0.822 24.449 1.00 92.69 276 MET A O 1
ATOM 2128 N N . ASP A 1 277 ? 13.387 0.539 24.429 1.00 90.94 277 ASP A N 1
ATOM 2129 C CA . ASP A 1 277 ? 13.228 1.028 25.809 1.00 90.94 277 ASP A CA 1
ATOM 2130 C C . ASP A 1 277 ? 11.875 1.724 26.075 1.00 90.94 277 ASP A C 1
ATOM 2132 O O . ASP A 1 277 ? 11.320 1.632 27.168 1.00 90.94 277 ASP A O 1
ATOM 2136 N N . ASP A 1 278 ? 11.316 2.402 25.068 1.00 94.62 278 ASP A N 1
ATOM 2137 C CA . ASP A 1 278 ? 10.075 3.187 25.181 1.00 94.62 278 ASP A CA 1
ATOM 2138 C C . ASP A 1 278 ? 8.796 2.379 24.871 1.00 94.62 278 ASP A C 1
ATOM 2140 O O . ASP A 1 278 ? 7.703 2.944 24.756 1.00 94.62 278 ASP A O 1
ATOM 2144 N N . VAL A 1 279 ? 8.912 1.059 24.688 1.00 96.88 279 VAL A N 1
ATOM 2145 C CA . VAL A 1 279 ? 7.794 0.176 24.329 1.00 96.88 279 VAL A CA 1
ATOM 2146 C C . VAL A 1 279 ? 7.565 -0.847 25.431 1.00 96.88 279 VAL A C 1
ATOM 2148 O O . VAL A 1 279 ? 8.463 -1.589 25.814 1.00 96.88 279 VAL A O 1
ATOM 2151 N N . THR A 1 280 ? 6.325 -0.957 25.911 1.00 96.38 280 THR A N 1
ATOM 2152 C CA . THR A 1 280 ? 5.960 -2.058 26.814 1.00 96.38 280 THR A CA 1
ATOM 2153 C C . THR A 1 280 ? 5.744 -3.331 26.002 1.00 96.38 280 THR A C 1
ATOM 2155 O O . THR A 1 280 ? 4.787 -3.412 25.232 1.00 96.38 280 THR A O 1
ATOM 2158 N N . VAL A 1 281 ? 6.615 -4.326 26.167 1.00 97.75 281 VAL A N 1
ATOM 2159 C CA . VAL A 1 281 ? 6.483 -5.630 25.500 1.00 97.75 281 VAL A CA 1
ATOM 2160 C C . VAL A 1 281 ? 5.844 -6.641 26.449 1.00 97.75 281 VAL A C 1
ATOM 2162 O O . VAL A 1 281 ? 6.320 -6.854 27.561 1.00 97.75 281 VAL A O 1
ATOM 2165 N N . ILE A 1 282 ? 4.768 -7.269 25.990 1.00 96.50 282 ILE A N 1
ATOM 2166 C CA . ILE A 1 282 ? 3.963 -8.245 26.717 1.00 96.50 282 ILE A CA 1
ATOM 2167 C C . ILE A 1 282 ? 4.094 -9.581 25.992 1.00 96.50 282 ILE A C 1
ATOM 2169 O O . ILE A 1 282 ? 3.816 -9.691 24.797 1.00 96.50 282 ILE A O 1
ATOM 2173 N N . HIS A 1 283 ? 4.522 -10.607 26.717 1.00 96.75 283 HIS A N 1
ATOM 2174 C CA . HIS A 1 283 ? 4.529 -11.964 26.193 1.00 96.75 283 HIS A CA 1
ATOM 2175 C C . HIS A 1 283 ? 3.163 -12.610 26.436 1.00 96.75 283 HIS A C 1
ATOM 2177 O O . HIS A 1 283 ? 2.795 -12.843 27.586 1.00 96.75 283 HIS A O 1
ATOM 2183 N N . GLY A 1 284 ? 2.423 -12.904 25.369 1.00 94.25 284 GLY A N 1
ATOM 2184 C CA . GLY A 1 284 ? 1.066 -13.433 25.484 1.00 94.25 284 GLY A CA 1
ATOM 2185 C C . GLY A 1 284 ? 0.423 -13.754 24.140 1.00 94.25 284 GLY A C 1
ATOM 2186 O O . GLY A 1 284 ? 0.944 -13.407 23.079 1.00 94.25 284 GLY A O 1
ATOM 2187 N N . ASN A 1 285 ? -0.723 -14.433 24.191 1.00 91.75 285 ASN A N 1
ATOM 2188 C CA . ASN A 1 285 ? -1.512 -14.741 23.007 1.00 91.75 285 ASN A CA 1
ATOM 2189 C C . ASN A 1 285 ? -2.614 -13.694 22.819 1.00 91.75 285 ASN A C 1
ATOM 2191 O O . ASN A 1 285 ? -3.464 -13.505 23.679 1.00 91.75 285 ASN A O 1
ATOM 2195 N N . ALA A 1 286 ? -2.636 -13.043 21.662 1.00 85.62 286 ALA A N 1
ATOM 2196 C CA . ALA A 1 286 ? -3.564 -11.957 21.379 1.00 85.62 286 ALA A CA 1
ATOM 2197 C C . ALA A 1 286 ? -5.007 -12.390 21.065 1.00 85.62 286 ALA A C 1
ATOM 2199 O O . ALA A 1 286 ? -5.842 -11.533 20.774 1.00 85.62 286 ALA A O 1
ATOM 2200 N N . VAL A 1 287 ? -5.307 -13.690 21.103 1.00 89.50 287 VAL A N 1
ATOM 2201 C CA . VAL A 1 287 ? -6.689 -14.204 21.073 1.00 89.50 287 VAL A CA 1
ATOM 2202 C C . VAL A 1 287 ? -7.189 -14.625 22.458 1.00 89.50 287 VAL A C 1
ATOM 2204 O O . VAL A 1 287 ? -8.330 -15.064 22.592 1.00 89.50 287 VAL A O 1
ATOM 2207 N N . ASP A 1 288 ? -6.349 -14.495 23.487 1.00 91.31 288 ASP A N 1
ATOM 2208 C CA . ASP A 1 288 ? -6.726 -14.745 24.873 1.00 91.31 288 ASP A CA 1
ATOM 2209 C C . ASP A 1 288 ? -7.477 -13.539 25.438 1.00 91.31 288 ASP A C 1
ATOM 2211 O O . ASP A 1 288 ? -6.938 -12.437 25.502 1.00 91.31 288 ASP A O 1
ATOM 2215 N N . ARG A 1 289 ? -8.729 -13.744 25.851 1.00 87.25 289 ARG A N 1
ATOM 2216 C CA . ARG A 1 289 ? -9.568 -12.681 26.407 1.00 87.25 289 ARG A CA 1
ATOM 2217 C C . ARG A 1 289 ? -9.050 -12.177 27.755 1.00 87.25 289 ARG A C 1
ATOM 2219 O O . ARG A 1 289 ? -9.176 -10.981 28.008 1.00 87.25 289 ARG A O 1
ATOM 2226 N N . GLU A 1 290 ? -8.470 -13.044 28.585 1.00 89.88 290 GLU A N 1
ATOM 2227 C CA . GLU A 1 290 ? -7.963 -12.661 29.911 1.00 89.88 290 GLU A CA 1
ATOM 2228 C C . GLU A 1 290 ? -6.886 -11.578 29.768 1.00 89.88 290 GLU A C 1
ATOM 2230 O O . GLU A 1 290 ? -6.931 -10.556 30.452 1.00 89.88 290 GLU A O 1
ATOM 2235 N N . LEU A 1 291 ? -6.026 -11.708 28.751 1.00 90.50 291 LEU A N 1
ATOM 2236 C CA . LEU A 1 291 ? -5.010 -10.711 28.418 1.00 90.50 291 LEU A CA 1
ATOM 2237 C C . LEU A 1 291 ? -5.607 -9.330 28.090 1.00 90.50 291 LEU A C 1
ATOM 2239 O O . LEU A 1 291 ? -5.035 -8.308 28.464 1.00 90.50 291 LEU A O 1
ATOM 2243 N N . TYR A 1 292 ? -6.760 -9.263 27.410 1.00 88.75 292 TYR A N 1
ATOM 2244 C CA . TYR A 1 292 ? -7.404 -7.977 27.097 1.00 88.75 292 TYR A CA 1
ATOM 2245 C C . TYR A 1 292 ? -7.918 -7.275 28.349 1.00 88.75 292 TYR A C 1
ATOM 2247 O O . TYR A 1 292 ? -7.912 -6.041 28.401 1.00 88.75 292 TYR A O 1
ATOM 2255 N N . GLU A 1 293 ? -8.379 -8.050 29.326 1.00 87.50 293 GLU A N 1
ATOM 2256 C CA . GLU A 1 293 ? -8.904 -7.547 30.589 1.00 87.50 293 GLU A CA 1
ATOM 2257 C C . GLU A 1 293 ? -7.755 -7.088 31.500 1.00 87.50 293 GLU A C 1
ATOM 2259 O O . GLU A 1 293 ? -7.769 -5.943 31.957 1.00 87.50 293 GLU A O 1
ATOM 2264 N N . GLU A 1 294 ? -6.717 -7.913 31.674 1.00 90.00 294 GLU A N 1
ATOM 2265 C CA . GLU A 1 294 ? -5.527 -7.594 32.478 1.00 90.00 294 GLU A CA 1
ATOM 2266 C C . GLU A 1 294 ? -4.801 -6.342 31.964 1.00 90.00 294 GLU A C 1
ATOM 2268 O O . GLU A 1 294 ? -4.502 -5.413 32.721 1.00 90.00 294 GLU A O 1
ATOM 2273 N N . GLU A 1 295 ? -4.589 -6.261 30.649 1.00 89.50 295 GLU A N 1
ATOM 2274 C CA . GLU A 1 295 ? -3.842 -5.166 30.027 1.00 89.50 295 GLU A CA 1
ATOM 2275 C C . GLU A 1 295 ? -4.716 -3.960 29.656 1.00 89.50 295 GLU A C 1
ATOM 2277 O O . GLU A 1 295 ? -4.205 -2.942 29.174 1.00 89.50 295 GLU A O 1
ATOM 2282 N N . ASN A 1 296 ? -6.025 -4.025 29.928 1.00 87.38 296 ASN A N 1
ATOM 2283 C CA . ASN A 1 296 ? -7.011 -3.000 29.573 1.00 87.38 296 ASN A CA 1
ATOM 2284 C C . ASN A 1 296 ? -6.987 -2.641 28.073 1.00 87.38 296 ASN A C 1
ATOM 2286 O O . ASN A 1 296 ? -7.115 -1.471 27.693 1.00 87.38 296 ASN A O 1
ATOM 2290 N N . LEU A 1 297 ? -6.834 -3.643 27.203 1.00 86.94 297 LEU A N 1
ATOM 2291 C CA . LEU A 1 297 ? -6.702 -3.445 25.755 1.00 86.94 297 LEU A CA 1
ATOM 2292 C C . LEU A 1 297 ? -7.962 -2.835 25.127 1.00 86.94 297 LEU A C 1
ATOM 2294 O O . LEU A 1 297 ? -7.856 -2.050 24.188 1.00 86.94 297 LEU A O 1
ATOM 2298 N N . GLY A 1 298 ? -9.146 -3.100 25.691 1.00 82.25 298 GLY A N 1
ATOM 2299 C CA . GLY A 1 298 ? -10.401 -2.474 25.248 1.00 82.25 298 GLY A CA 1
ATOM 2300 C C . GLY A 1 298 ? -10.419 -0.943 25.382 1.00 82.25 298 GLY A C 1
ATOM 2301 O O . GLY A 1 298 ? -11.185 -0.275 24.698 1.00 82.25 298 GLY A O 1
ATOM 2302 N N . GLN A 1 299 ? -9.548 -0.359 26.217 1.00 85.31 299 GLN A N 1
ATOM 2303 C CA . GLN A 1 299 ? -9.422 1.095 26.363 1.00 85.31 299 GLN A CA 1
ATOM 2304 C C . GLN A 1 299 ? -8.382 1.716 25.424 1.00 85.31 299 GLN A C 1
ATOM 2306 O O . GLN A 1 299 ? -8.182 2.931 25.488 1.00 85.31 299 GLN A O 1
ATOM 2311 N N . MET A 1 300 ? -7.683 0.922 24.608 1.00 90.38 300 MET A N 1
ATOM 2312 C CA . MET A 1 300 ? -6.703 1.437 23.652 1.00 90.38 300 MET A CA 1
ATOM 2313 C C . MET A 1 300 ? -7.400 2.232 22.552 1.00 90.38 300 MET A C 1
ATOM 2315 O O . MET A 1 300 ? -8.472 1.854 22.072 1.00 90.38 300 MET A O 1
ATOM 2319 N N . ASP A 1 301 ? -6.764 3.326 22.132 1.00 91.00 301 ASP A N 1
ATOM 2320 C CA . ASP A 1 301 ? -7.307 4.176 21.073 1.00 91.00 301 ASP A CA 1
ATOM 2321 C C . ASP A 1 301 ? -7.215 3.450 19.720 1.00 91.00 301 ASP A C 1
ATOM 2323 O O . ASP A 1 301 ? -8.116 3.580 18.892 1.00 91.00 301 ASP A O 1
ATOM 2327 N N . ALA A 1 302 ? -6.160 2.642 19.524 1.00 92.75 302 ALA A N 1
ATOM 2328 C CA . ALA A 1 302 ? -6.077 1.709 18.407 1.00 92.75 302 ALA A CA 1
ATOM 2329 C C . ALA A 1 302 ? -5.417 0.362 18.754 1.00 92.75 302 ALA A C 1
ATOM 2331 O O . ALA A 1 302 ? -4.494 0.295 19.571 1.00 92.75 302 ALA A O 1
ATOM 2332 N N . ILE A 1 303 ? -5.857 -0.700 18.076 1.00 95.00 303 ILE A N 1
ATOM 2333 C CA . ILE A 1 303 ? -5.247 -2.036 18.093 1.00 95.00 303 ILE A CA 1
ATOM 2334 C C . ILE A 1 303 ? -4.829 -2.419 16.671 1.00 95.00 303 ILE A C 1
ATOM 2336 O O . ILE A 1 303 ? -5.625 -2.335 15.738 1.00 95.00 303 ILE A O 1
ATOM 2340 N N . LEU A 1 304 ? -3.575 -2.835 16.497 1.00 96.88 304 LEU A N 1
ATOM 2341 C CA . LEU A 1 304 ? -2.977 -3.154 15.199 1.00 96.88 304 LEU A CA 1
ATOM 2342 C C . LEU A 1 304 ? -2.547 -4.622 15.187 1.00 96.88 304 LEU A C 1
ATOM 2344 O O . LEU A 1 304 ? -1.526 -4.958 15.782 1.00 96.88 304 LEU A O 1
ATOM 2348 N N . ALA A 1 305 ? -3.291 -5.499 14.516 1.00 96.62 305 ALA A N 1
ATOM 2349 C CA . ALA A 1 305 ? -2.924 -6.908 14.406 1.00 96.62 305 ALA A CA 1
ATOM 2350 C C . ALA A 1 305 ? -2.119 -7.171 13.135 1.00 96.62 305 ALA A C 1
ATOM 2352 O O . ALA A 1 305 ? -2.640 -7.107 12.023 1.00 96.62 305 ALA A O 1
ATOM 2353 N N . VAL A 1 306 ? -0.825 -7.438 13.315 1.00 96.81 306 VAL A N 1
ATOM 2354 C CA . VAL A 1 306 ? 0.182 -7.503 12.247 1.00 96.81 306 VAL A CA 1
ATOM 2355 C C . VAL A 1 306 ? 1.015 -8.785 12.296 1.00 96.81 306 VAL A C 1
ATOM 2357 O O . VAL A 1 306 ? 2.144 -8.822 11.800 1.00 96.81 306 VAL A O 1
ATOM 2360 N N . THR A 1 307 ? 0.471 -9.857 12.875 1.00 95.38 307 THR A N 1
ATOM 2361 C CA . THR A 1 307 ? 1.128 -11.171 12.900 1.00 95.38 307 THR A CA 1
ATOM 2362 C C . THR A 1 307 ? 1.143 -11.803 11.506 1.00 95.38 307 THR A C 1
ATOM 2364 O O . THR A 1 307 ? 0.412 -11.372 10.610 1.00 95.38 307 THR A O 1
ATOM 2367 N N . ASN A 1 308 ? 1.941 -12.859 11.325 1.00 91.12 308 ASN A N 1
ATOM 2368 C CA . ASN A 1 308 ? 1.963 -13.647 10.088 1.00 91.12 308 ASN A CA 1
ATOM 2369 C C . ASN A 1 308 ? 0.731 -14.553 9.892 1.00 91.12 308 ASN A C 1
ATOM 2371 O O . ASN A 1 308 ? 0.623 -15.173 8.838 1.00 91.12 308 ASN A O 1
ATOM 2375 N N . ASP A 1 309 ? -0.169 -14.624 10.875 1.00 92.69 309 ASP A N 1
ATOM 2376 C CA . ASP A 1 309 ? -1.376 -15.448 10.853 1.00 92.69 309 ASP A CA 1
ATOM 2377 C C . ASP A 1 309 ? -2.615 -14.557 10.668 1.00 92.69 309 ASP A C 1
ATOM 2379 O O . ASP A 1 309 ? -3.002 -13.797 11.560 1.00 92.69 309 ASP A O 1
ATOM 2383 N N . ASP A 1 310 ? -3.230 -14.641 9.487 1.00 92.56 310 ASP A N 1
ATOM 2384 C CA . ASP A 1 310 ? -4.416 -13.854 9.145 1.00 92.56 310 ASP A CA 1
ATOM 2385 C C . ASP A 1 310 ? -5.609 -14.202 10.050 1.00 92.56 310 ASP A C 1
ATOM 2387 O O . ASP A 1 310 ? -6.339 -13.303 10.464 1.00 92.56 310 ASP A O 1
ATOM 2391 N N . ALA A 1 311 ? -5.783 -15.472 10.435 1.00 92.06 311 ALA A N 1
ATOM 2392 C CA . ALA A 1 311 ? -6.879 -15.887 11.309 1.00 92.06 311 ALA A CA 1
ATOM 2393 C C . ALA A 1 311 ? -6.704 -15.320 12.723 1.00 92.06 311 ALA A C 1
ATOM 2395 O O . ALA A 1 311 ? -7.667 -14.824 13.314 1.00 92.06 311 ALA A O 1
ATOM 2396 N N . ALA A 1 312 ? -5.472 -15.322 13.242 1.00 93.38 312 ALA A N 1
ATOM 2397 C CA . ALA A 1 312 ? -5.156 -14.678 14.514 1.00 93.38 312 ALA A CA 1
ATOM 2398 C C . ALA A 1 312 ? -5.395 -13.161 14.452 1.00 93.38 312 ALA A C 1
ATOM 2400 O O . ALA A 1 312 ? -5.959 -12.595 15.389 1.00 93.38 312 ALA A O 1
ATOM 2401 N N . ASN A 1 313 ? -5.026 -12.505 13.344 1.00 95.06 313 ASN A N 1
ATOM 2402 C CA . ASN A 1 313 ? -5.245 -11.068 13.172 1.00 95.06 313 ASN A CA 1
ATOM 2403 C C . ASN A 1 313 ? -6.739 -10.715 13.130 1.00 95.06 313 ASN A C 1
ATOM 2405 O O . ASN A 1 313 ? -7.162 -9.772 13.802 1.00 95.06 313 ASN A O 1
ATOM 2409 N N . ILE A 1 314 ? -7.540 -11.480 12.381 1.00 93.88 314 ILE A N 1
ATOM 2410 C CA . ILE A 1 314 ? -8.997 -11.304 12.307 1.00 93.88 314 ILE A CA 1
ATOM 2411 C C . ILE A 1 314 ? -9.615 -11.510 13.691 1.00 93.88 314 ILE A C 1
ATOM 2413 O O . ILE A 1 314 ? -10.354 -10.655 14.170 1.00 93.88 314 ILE A O 1
ATOM 2417 N N . LEU A 1 315 ? -9.295 -12.615 14.371 1.00 92.88 315 LEU A N 1
ATOM 2418 C CA . LEU A 1 315 ? -9.897 -12.919 15.668 1.00 92.88 315 LEU A CA 1
ATOM 2419 C C . LEU A 1 315 ? -9.533 -11.868 16.725 1.00 92.88 315 LEU A C 1
ATOM 2421 O O . LEU A 1 315 ? -10.413 -11.381 17.432 1.00 92.88 315 LEU A O 1
ATOM 2425 N N . ALA A 1 316 ? -8.262 -11.472 16.796 1.00 93.44 316 ALA A N 1
ATOM 2426 C CA . ALA A 1 316 ? -7.800 -10.452 17.729 1.00 93.44 316 ALA A CA 1
ATOM 2427 C C . ALA A 1 316 ? -8.493 -9.096 17.504 1.00 93.44 316 ALA A C 1
ATOM 2429 O O . ALA A 1 316 ? -8.919 -8.442 18.455 1.00 93.44 316 ALA A O 1
ATOM 2430 N N . THR A 1 317 ? -8.662 -8.677 16.248 1.00 93.19 317 THR A N 1
ATOM 2431 C CA . THR A 1 317 ? -9.309 -7.394 15.923 1.00 93.19 317 THR A CA 1
ATOM 2432 C C . THR A 1 317 ? -10.822 -7.425 16.117 1.00 93.19 317 THR A C 1
ATOM 2434 O O . THR A 1 317 ? -11.387 -6.436 16.584 1.00 93.19 317 THR A O 1
ATOM 2437 N N . VAL A 1 318 ? -11.488 -8.557 15.868 1.00 91.81 318 VAL A N 1
ATOM 2438 C CA . VAL A 1 318 ? -12.904 -8.746 16.231 1.00 91.81 318 VAL A CA 1
ATOM 2439 C C . VAL A 1 318 ? -13.092 -8.663 17.746 1.00 91.81 318 VAL A C 1
ATOM 2441 O O . VAL A 1 318 ? -13.978 -7.942 18.208 1.00 91.81 318 VAL A O 1
ATOM 2444 N N . LEU A 1 319 ? -12.251 -9.353 18.526 1.00 90.50 319 LEU A N 1
ATOM 2445 C CA . LEU A 1 319 ? -12.287 -9.302 19.992 1.00 90.50 319 LEU A CA 1
ATOM 2446 C C . LEU A 1 319 ? -12.058 -7.872 20.502 1.00 90.50 319 LEU A C 1
ATOM 2448 O O . LEU A 1 319 ? -12.838 -7.375 21.313 1.00 90.50 319 LEU A O 1
ATOM 2452 N N . ALA A 1 320 ? -11.045 -7.182 19.974 1.00 90.25 320 ALA A N 1
ATOM 2453 C CA . ALA A 1 320 ? -10.763 -5.780 20.270 1.00 90.25 320 ALA A CA 1
ATOM 2454 C C . ALA A 1 320 ? -11.971 -4.863 20.021 1.00 90.25 320 ALA A C 1
ATOM 2456 O O . ALA A 1 320 ? -12.309 -4.037 20.872 1.00 90.25 320 ALA A O 1
ATOM 2457 N N . ASN A 1 321 ? -12.631 -5.023 18.870 1.00 86.62 321 ASN A N 1
ATOM 2458 C CA . ASN A 1 321 ? -13.786 -4.218 18.483 1.00 86.62 321 ASN A CA 1
ATOM 2459 C C . ASN A 1 321 ? -14.990 -4.482 19.411 1.00 86.62 321 ASN A C 1
ATOM 2461 O O . ASN A 1 321 ? -15.635 -3.547 19.880 1.00 86.62 321 ASN A O 1
ATOM 2465 N N . GLN A 1 322 ? -15.247 -5.748 19.769 1.00 86.75 322 GLN A N 1
ATOM 2466 C CA . GLN A 1 322 ? -16.300 -6.115 20.731 1.00 86.75 322 GLN A CA 1
ATOM 2467 C C . GLN A 1 322 ? -16.052 -5.561 22.142 1.00 86.75 322 GLN A C 1
ATOM 2469 O O . GLN A 1 322 ? -17.006 -5.269 22.863 1.00 86.75 322 GLN A O 1
ATOM 2474 N N . LEU A 1 323 ? -14.786 -5.419 22.539 1.00 84.75 323 LEU A N 1
ATOM 2475 C CA . LEU A 1 323 ? -14.379 -4.891 23.845 1.00 84.75 323 LEU A CA 1
ATOM 2476 C C . LEU A 1 323 ? -14.258 -3.356 23.876 1.00 84.75 323 LEU A C 1
ATOM 2478 O O . L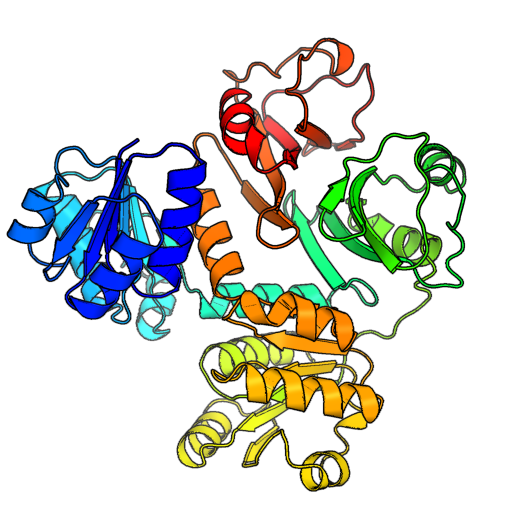EU A 1 323 ? -13.915 -2.798 24.918 1.00 84.75 323 LEU A O 1
ATOM 2482 N N . GLY A 1 324 ? -14.579 -2.672 22.772 1.00 81.81 324 GLY A N 1
ATOM 2483 C CA . GLY A 1 324 ? -14.720 -1.215 22.720 1.00 81.81 324 GLY A CA 1
ATOM 2484 C C . GLY A 1 324 ? -13.510 -0.443 22.192 1.00 81.81 324 GLY A C 1
ATOM 2485 O O . GLY A 1 324 ? -13.503 0.787 22.300 1.00 81.81 324 GLY A O 1
ATOM 2486 N N . SER A 1 325 ? -12.510 -1.113 21.604 1.00 80.31 325 SER A N 1
ATOM 2487 C CA . SER A 1 325 ? -11.419 -0.400 20.931 1.00 80.31 325 SER A CA 1
ATOM 2488 C C . SER A 1 325 ? -11.961 0.404 19.748 1.00 80.31 325 SER A C 1
ATOM 2490 O O . SER A 1 325 ? -12.735 -0.102 18.940 1.00 80.31 325 SER A O 1
ATOM 2492 N N . GLN A 1 326 ? -11.567 1.676 19.654 1.00 75.50 326 GLN A N 1
ATOM 2493 C CA . GLN A 1 326 ? -12.169 2.620 18.704 1.00 75.50 326 GLN A CA 1
ATOM 2494 C C . GLN A 1 326 ? -11.686 2.415 17.269 1.00 75.50 326 GLN A C 1
ATOM 2496 O O . GLN A 1 326 ? -12.414 2.696 16.321 1.00 75.50 326 GLN A O 1
ATOM 2501 N N . THR A 1 327 ? -10.438 1.977 17.106 1.00 88.00 327 THR A N 1
ATOM 2502 C CA . THR A 1 327 ? -9.807 1.764 15.805 1.00 88.00 327 THR A CA 1
ATOM 2503 C C . THR A 1 327 ? -9.072 0.435 15.815 1.00 88.00 327 THR A C 1
ATOM 2505 O O . THR A 1 327 ? -8.131 0.244 16.577 1.00 88.00 327 THR A O 1
ATOM 2508 N N . VAL A 1 328 ? -9.457 -0.478 14.931 1.00 91.81 328 VAL A N 1
ATOM 2509 C CA . VAL A 1 328 ? -8.739 -1.739 14.726 1.00 91.81 328 VAL A CA 1
ATOM 2510 C C . VAL A 1 328 ? -8.171 -1.768 13.316 1.00 91.81 328 VAL A C 1
ATOM 2512 O O . VAL A 1 328 ? -8.885 -1.437 12.373 1.00 91.81 328 VAL A O 1
ATOM 2515 N N . VAL A 1 329 ? -6.894 -2.122 13.172 1.00 94.12 329 VAL A N 1
ATOM 2516 C CA . VAL A 1 329 ? -6.241 -2.335 11.873 1.00 94.12 329 VAL A CA 1
ATOM 2517 C C . VAL A 1 329 ? -5.829 -3.793 11.770 1.00 94.12 329 VAL A C 1
ATOM 2519 O O . VAL A 1 329 ? -5.122 -4.305 12.640 1.00 94.12 329 VAL A O 1
ATOM 2522 N N . THR A 1 330 ? -6.249 -4.444 10.690 1.00 94.44 330 THR A N 1
ATOM 2523 C CA . THR A 1 330 ? -6.043 -5.880 10.484 1.00 94.44 330 THR A CA 1
ATOM 2524 C C . THR A 1 330 ? -5.121 -6.105 9.298 1.00 94.44 330 THR A C 1
ATOM 2526 O O . THR A 1 330 ? -5.433 -5.698 8.179 1.00 94.44 330 THR A O 1
ATOM 2529 N N . ARG A 1 331 ? -3.979 -6.758 9.522 1.00 94.25 331 ARG A N 1
ATOM 2530 C CA . ARG A 1 331 ? -3.102 -7.208 8.440 1.00 94.25 331 ARG A CA 1
ATOM 2531 C C . ARG A 1 331 ? -3.628 -8.509 7.856 1.00 94.25 331 ARG A C 1
ATOM 2533 O O . ARG A 1 331 ? -3.798 -9.474 8.599 1.00 94.25 331 ARG A O 1
ATOM 2540 N N . ILE A 1 332 ? -3.809 -8.533 6.541 1.00 91.69 332 ILE A N 1
ATOM 2541 C CA . ILE A 1 332 ? -4.309 -9.694 5.802 1.00 91.69 332 ILE A CA 1
ATOM 2542 C C . ILE A 1 332 ? -3.426 -9.929 4.590 1.00 91.69 332 ILE A C 1
ATOM 2544 O O . ILE A 1 332 ? -3.168 -9.011 3.818 1.00 91.69 332 ILE A O 1
ATOM 2548 N N . ASN A 1 333 ? -2.954 -11.157 4.421 1.00 85.81 333 ASN A N 1
ATOM 2549 C CA . ASN A 1 333 ? -2.244 -11.571 3.221 1.00 85.81 333 ASN A CA 1
ATOM 2550 C C . ASN A 1 333 ? -3.190 -12.227 2.204 1.00 85.81 333 ASN A C 1
ATOM 2552 O O . ASN A 1 333 ? -2.993 -12.061 1.003 1.00 85.81 333 ASN A O 1
ATOM 2556 N N . GLN A 1 334 ? -4.184 -12.994 2.660 1.00 78.69 334 GLN A N 1
ATOM 2557 C CA . GLN A 1 334 ? -5.057 -13.768 1.777 1.00 78.69 334 GLN A CA 1
ATOM 2558 C C . GLN A 1 334 ? -6.338 -12.995 1.415 1.00 78.69 334 GLN A C 1
ATOM 2560 O O . GLN A 1 334 ? -7.225 -12.799 2.245 1.00 78.69 334 GLN A O 1
ATOM 2565 N N . ALA A 1 335 ? -6.449 -12.595 0.145 1.00 73.88 335 ALA A N 1
ATOM 2566 C CA . ALA A 1 335 ? -7.586 -11.842 -0.403 1.00 73.88 335 ALA A CA 1
ATOM 2567 C C . ALA A 1 335 ? -8.946 -12.553 -0.238 1.00 73.88 335 ALA A C 1
ATOM 2569 O O . ALA A 1 335 ? -9.979 -11.922 -0.037 1.00 73.88 335 ALA A O 1
ATOM 2570 N N . ASN A 1 336 ? -8.967 -13.890 -0.226 1.00 80.44 336 ASN A N 1
ATOM 2571 C CA . ASN A 1 336 ? -10.196 -14.676 -0.055 1.00 80.44 336 ASN A CA 1
ATOM 2572 C C . ASN A 1 336 ? -10.904 -14.452 1.297 1.00 80.44 336 ASN A C 1
ATOM 2574 O O . ASN A 1 336 ? -12.067 -14.835 1.429 1.00 80.44 336 ASN A O 1
ATOM 2578 N N . TYR A 1 337 ? -10.243 -13.848 2.290 1.00 81.25 337 TYR A N 1
ATOM 2579 C CA . TYR A 1 337 ? -10.885 -13.465 3.547 1.00 81.25 337 TYR A CA 1
ATOM 2580 C C . TYR A 1 337 ? -11.649 -12.140 3.474 1.00 81.25 337 TYR A C 1
ATOM 2582 O O . TYR A 1 337 ? -12.454 -11.889 4.369 1.00 81.25 337 TYR A O 1
ATOM 2590 N N . MET A 1 338 ? -11.473 -11.316 2.434 1.00 78.12 338 MET A N 1
ATOM 2591 C CA . MET A 1 338 ? -12.119 -9.999 2.350 1.00 78.12 338 MET A CA 1
ATOM 2592 C C . MET A 1 338 ? -13.648 -10.039 2.517 1.00 78.12 338 MET A C 1
ATOM 2594 O O . MET A 1 338 ? -14.148 -9.321 3.384 1.00 78.12 338 MET A O 1
ATOM 2598 N N . PRO A 1 339 ? -14.404 -10.939 1.852 1.00 79.44 339 PRO A N 1
ATOM 2599 C CA . PRO A 1 339 ? -15.854 -11.016 2.055 1.00 79.44 339 PRO A CA 1
ATOM 2600 C C . PRO A 1 339 ? -16.260 -11.346 3.502 1.00 79.44 339 PRO A C 1
ATOM 2602 O O . PRO A 1 339 ? -17.290 -10.882 3.991 1.00 79.44 339 PRO A O 1
ATOM 2605 N N . LEU A 1 340 ? -15.455 -12.153 4.203 1.00 84.50 340 LEU A N 1
ATOM 2606 C CA . LEU A 1 340 ? -15.682 -12.483 5.612 1.00 84.50 340 LEU A CA 1
ATOM 2607 C C . LEU A 1 340 ? -15.414 -11.267 6.506 1.00 84.50 340 LEU A C 1
ATOM 2609 O O . LEU A 1 340 ? -16.193 -10.979 7.411 1.00 84.50 340 LEU A O 1
ATOM 2613 N N . ILE A 1 341 ? -14.314 -10.563 6.252 1.00 84.19 341 ILE A N 1
ATOM 2614 C CA . ILE A 1 341 ? -13.877 -9.377 6.995 1.00 84.19 341 ILE A CA 1
ATOM 2615 C C . ILE A 1 341 ? -14.915 -8.256 6.889 1.00 84.19 341 ILE A C 1
ATOM 2617 O O . ILE A 1 341 ? -15.273 -7.659 7.909 1.00 84.19 341 ILE A O 1
ATOM 2621 N N . ASP A 1 342 ? -15.457 -8.039 5.689 1.00 79.38 342 ASP A N 1
ATOM 2622 C CA . ASP A 1 342 ? -16.536 -7.080 5.451 1.00 79.38 342 ASP A CA 1
ATOM 2623 C C . ASP A 1 342 ? -17.772 -7.413 6.295 1.00 79.38 342 ASP A C 1
ATOM 2625 O O . ASP A 1 342 ? -18.319 -6.539 6.973 1.00 79.38 342 ASP A O 1
ATOM 2629 N N . GLY A 1 343 ? -18.167 -8.692 6.333 1.00 80.88 343 GLY A N 1
ATOM 2630 C CA . GLY A 1 343 ? -19.275 -9.178 7.162 1.00 80.88 343 GLY A CA 1
ATOM 2631 C C . GLY A 1 343 ? -19.032 -9.054 8.673 1.00 80.88 343 GLY A C 1
ATOM 2632 O O . GLY A 1 343 ? -19.985 -8.925 9.441 1.00 80.88 343 GLY A O 1
ATOM 2633 N N . LEU A 1 344 ? -17.769 -9.050 9.108 1.00 85.19 344 LEU A N 1
ATOM 2634 C CA . LEU A 1 344 ? -17.367 -8.824 10.501 1.00 85.19 344 LEU A CA 1
ATOM 2635 C C . LEU A 1 344 ? -17.269 -7.330 10.865 1.00 85.19 344 LEU A C 1
ATOM 2637 O O . LEU A 1 344 ? -17.012 -6.998 12.024 1.00 85.19 344 LEU A O 1
ATOM 2641 N N . GLY A 1 345 ? -17.480 -6.427 9.901 1.00 80.44 345 GLY A N 1
ATOM 2642 C CA . GLY A 1 345 ? -17.421 -4.979 10.110 1.00 80.44 345 GLY A CA 1
ATOM 2643 C C . GLY A 1 345 ? -16.003 -4.439 10.321 1.00 80.44 345 GLY A C 1
ATOM 2644 O O . GLY A 1 345 ? -15.837 -3.343 10.860 1.00 80.44 345 GLY A O 1
ATOM 2645 N N . LEU A 1 346 ? -14.974 -5.189 9.922 1.00 85.94 346 LEU A N 1
ATOM 2646 C CA . LEU A 1 346 ? -13.581 -4.760 10.011 1.00 85.94 346 LEU A CA 1
ATOM 2647 C C . LEU A 1 346 ? -13.231 -3.902 8.791 1.00 85.94 346 LEU A C 1
ATOM 2649 O O . LEU A 1 346 ? -13.044 -4.418 7.698 1.00 85.94 346 LEU A O 1
ATOM 2653 N N . LYS A 1 347 ? -13.140 -2.582 8.975 1.00 78.56 347 LYS A N 1
ATOM 2654 C CA . LYS A 1 347 ? -12.991 -1.643 7.848 1.00 78.56 347 LYS A CA 1
ATOM 2655 C C . LYS A 1 347 ? -11.557 -1.230 7.519 1.00 78.56 347 LYS A C 1
ATOM 2657 O O . LYS A 1 347 ? -11.274 -0.928 6.368 1.00 78.56 347 LYS A O 1
ATOM 2662 N N . LYS A 1 348 ? -10.632 -1.229 8.486 1.00 89.19 348 LYS A N 1
ATOM 2663 C CA . LYS A 1 348 ? -9.220 -0.888 8.221 1.00 89.19 348 LYS A CA 1
ATOM 2664 C C . LYS A 1 348 ? -8.401 -2.151 8.006 1.00 89.19 348 LYS A C 1
ATOM 2666 O O . LYS A 1 348 ? -7.914 -2.759 8.963 1.00 89.19 348 LYS A O 1
ATOM 2671 N N . VAL A 1 349 ? -8.239 -2.532 6.749 1.00 89.44 349 VAL A N 1
ATOM 2672 C CA . VAL A 1 349 ? -7.426 -3.684 6.353 1.00 89.44 349 VAL A CA 1
ATOM 2673 C C . VAL A 1 349 ? -6.165 -3.193 5.666 1.00 89.44 349 VAL A C 1
ATOM 2675 O O . VAL A 1 349 ? -6.200 -2.255 4.876 1.00 89.44 349 VAL A O 1
ATOM 2678 N N . VAL A 1 350 ? -5.037 -3.826 5.970 1.00 90.62 350 VAL A N 1
ATOM 2679 C CA . VAL A 1 350 ? -3.777 -3.584 5.265 1.00 90.62 350 VAL A CA 1
ATOM 2680 C C . VAL A 1 350 ? -3.297 -4.880 4.635 1.00 90.62 350 VAL A C 1
ATOM 2682 O O . VAL A 1 350 ? -3.096 -5.879 5.328 1.00 90.62 350 VAL A O 1
ATOM 2685 N N . SER A 1 351 ? -3.091 -4.852 3.320 1.00 90.12 351 SER A N 1
ATOM 2686 C CA . SER A 1 351 ? -2.522 -5.973 2.576 1.00 90.12 351 SER A CA 1
ATOM 2687 C C . SER A 1 351 ? -1.060 -5.696 2.240 1.00 90.12 351 SER A C 1
ATOM 2689 O O . SER A 1 351 ? -0.767 -4.817 1.425 1.00 90.12 351 SER A O 1
ATOM 2691 N N . PRO A 1 352 ? -0.108 -6.441 2.832 1.00 90.44 352 PRO A N 1
ATOM 2692 C CA . PRO A 1 352 ? 1.296 -6.347 2.457 1.00 90.44 352 PRO A CA 1
ATOM 2693 C C . PRO A 1 352 ? 1.553 -6.587 0.974 1.00 90.44 352 PRO A C 1
ATOM 2695 O O . PRO A 1 352 ? 2.469 -5.983 0.414 1.00 90.44 352 PRO A O 1
ATOM 2698 N N . LEU A 1 353 ? 0.764 -7.462 0.346 1.00 88.38 353 LEU A N 1
ATOM 2699 C CA . LEU A 1 353 ? 0.915 -7.809 -1.062 1.00 88.38 353 LEU A CA 1
ATOM 2700 C C . LEU A 1 353 ? 0.506 -6.646 -1.965 1.00 88.38 353 LEU A C 1
ATOM 2702 O O . LEU A 1 353 ? 1.276 -6.304 -2.861 1.00 88.38 353 LEU A O 1
ATOM 2706 N N . GLU A 1 354 ? -0.625 -5.999 -1.676 1.00 86.00 354 GLU A N 1
ATOM 2707 C CA . GLU A 1 354 ? -1.108 -4.838 -2.436 1.00 86.00 354 GLU A CA 1
ATOM 2708 C C . GLU A 1 354 ? -0.199 -3.627 -2.243 1.00 86.00 354 GLU A C 1
ATOM 2710 O O . GLU A 1 354 ? 0.233 -3.008 -3.209 1.00 86.00 354 GLU A O 1
ATOM 2715 N N . ILE A 1 355 ? 0.190 -3.329 -0.998 1.00 88.88 355 ILE A N 1
ATOM 2716 C CA . ILE A 1 355 ? 1.077 -2.194 -0.700 1.00 88.88 355 ILE A CA 1
ATOM 2717 C C . ILE A 1 355 ? 2.427 -2.366 -1.410 1.00 88.88 355 ILE A C 1
ATOM 2719 O O . ILE A 1 355 ? 2.951 -1.425 -2.008 1.00 88.88 355 ILE A O 1
ATOM 2723 N N . THR A 1 356 ? 2.989 -3.579 -1.384 1.00 89.25 356 THR A N 1
ATOM 2724 C CA . THR A 1 356 ? 4.265 -3.864 -2.056 1.00 89.25 356 THR A CA 1
ATOM 2725 C C . THR A 1 356 ? 4.131 -3.797 -3.573 1.00 89.25 356 THR A C 1
ATOM 2727 O O . THR A 1 356 ? 5.000 -3.221 -4.229 1.00 89.25 356 THR A O 1
ATOM 2730 N N . ALA A 1 357 ? 3.062 -4.372 -4.132 1.00 86.62 357 ALA A N 1
ATOM 2731 C CA . ALA A 1 357 ? 2.801 -4.331 -5.565 1.00 86.62 357 ALA A CA 1
ATOM 2732 C C . ALA A 1 357 ? 2.641 -2.884 -6.042 1.00 86.62 357 ALA A C 1
ATOM 2734 O O . ALA A 1 357 ? 3.374 -2.473 -6.937 1.00 86.62 357 ALA A O 1
ATOM 2735 N N . SER A 1 358 ? 1.805 -2.081 -5.383 1.00 84.44 358 SER A N 1
ATOM 2736 C CA . SER A 1 358 ? 1.614 -0.655 -5.677 1.00 84.44 358 SER A CA 1
ATOM 2737 C C . SER A 1 358 ? 2.926 0.124 -5.652 1.00 84.44 358 SER A C 1
ATOM 2739 O O . SER A 1 358 ? 3.225 0.877 -6.584 1.00 84.44 358 SER A O 1
ATOM 2741 N N . ARG A 1 359 ? 3.772 -0.117 -4.641 1.00 87.88 359 ARG A N 1
ATOM 2742 C CA . ARG A 1 359 ? 5.085 0.529 -4.546 1.00 87.88 359 ARG A CA 1
ATOM 2743 C C . ARG A 1 359 ? 6.022 0.135 -5.686 1.00 87.88 359 ARG A C 1
ATOM 2745 O O . ARG A 1 359 ? 6.768 0.973 -6.182 1.00 87.88 359 ARG A O 1
ATOM 2752 N N . ILE A 1 360 ? 5.989 -1.122 -6.120 1.00 88.75 360 ILE A N 1
ATOM 2753 C CA . ILE A 1 360 ? 6.768 -1.596 -7.270 1.00 88.75 360 ILE A CA 1
ATOM 2754 C C . ILE A 1 360 ? 6.229 -0.997 -8.567 1.00 88.75 360 ILE A C 1
ATOM 2756 O O . ILE A 1 360 ? 7.009 -0.455 -9.348 1.00 88.75 360 ILE A O 1
ATOM 2760 N N . LEU A 1 361 ? 4.913 -1.044 -8.782 1.00 82.56 361 LEU A N 1
ATOM 2761 C CA . LEU A 1 361 ? 4.247 -0.558 -9.992 1.00 82.56 361 LEU A CA 1
ATOM 2762 C C . LEU A 1 361 ? 4.491 0.932 -10.229 1.00 82.56 361 LEU A C 1
ATOM 2764 O O . LEU A 1 361 ? 4.739 1.323 -11.369 1.00 82.56 361 LEU A O 1
ATOM 2768 N N . GLN A 1 362 ? 4.555 1.735 -9.162 1.00 85.88 362 GLN A N 1
ATOM 2769 C CA . GLN A 1 362 ? 4.984 3.135 -9.232 1.00 85.88 362 GLN A CA 1
ATOM 2770 C C . GLN A 1 362 ? 6.321 3.300 -9.976 1.00 85.88 362 GLN A C 1
ATOM 2772 O O . GLN A 1 362 ? 6.516 4.257 -10.720 1.00 85.88 362 GLN A O 1
ATOM 2777 N N . HIS A 1 363 ? 7.253 2.364 -9.796 1.00 85.69 363 HIS A N 1
ATOM 2778 C CA . HIS A 1 363 ? 8.539 2.377 -10.481 1.00 85.69 363 HIS A CA 1
ATOM 2779 C C . HIS A 1 363 ? 8.521 1.613 -11.811 1.00 85.69 363 HIS A C 1
ATOM 2781 O O . HIS A 1 363 ? 9.462 1.741 -12.588 1.00 85.69 363 HIS A O 1
ATOM 2787 N N . VAL A 1 364 ? 7.504 0.815 -12.118 1.00 81.88 364 VAL A N 1
ATOM 2788 C CA . VAL A 1 364 ? 7.438 0.040 -13.369 1.00 81.88 364 VAL A CA 1
ATOM 2789 C C . VAL A 1 364 ? 6.829 0.844 -14.525 1.00 81.88 364 VAL A C 1
ATOM 2791 O O . VAL A 1 364 ? 7.115 0.573 -15.698 1.00 81.88 364 VAL A O 1
ATOM 2794 N N . ARG A 1 365 ? 6.001 1.841 -14.217 1.00 76.00 365 ARG A N 1
ATOM 2795 C CA . ARG A 1 365 ? 5.310 2.658 -15.219 1.00 76.00 365 ARG A CA 1
ATOM 2796 C C . ARG A 1 365 ? 6.202 3.701 -15.882 1.00 76.00 365 ARG A C 1
ATOM 2798 O O . ARG A 1 365 ? 7.265 4.072 -15.375 1.00 76.00 365 ARG A O 1
ATOM 2805 N N . ARG A 1 366 ? 5.777 4.103 -17.082 1.00 64.81 366 ARG A N 1
ATOM 2806 C CA . ARG A 1 366 ? 6.390 5.204 -17.836 1.00 64.81 366 ARG A CA 1
ATOM 2807 C C . ARG A 1 366 ? 5.901 6.531 -17.248 1.00 64.81 366 ARG A C 1
ATOM 2809 O O . ARG A 1 366 ? 4.945 6.549 -16.487 1.00 64.81 366 ARG A O 1
ATOM 2816 N N . GLY A 1 367 ? 6.583 7.631 -17.560 1.00 62.12 367 GLY A N 1
ATOM 2817 C CA . GLY A 1 367 ? 6.257 8.942 -16.993 1.00 62.12 367 GLY A CA 1
ATOM 2818 C C . GLY A 1 367 ? 6.743 9.133 -15.552 1.00 62.12 367 GLY A C 1
ATOM 2819 O O . GLY A 1 367 ? 7.184 8.207 -14.871 1.00 62.12 367 GLY A O 1
ATOM 2820 N N . PHE A 1 368 ? 6.719 10.381 -15.092 1.00 72.19 368 PHE A N 1
ATOM 2821 C CA . PHE A 1 368 ? 7.120 10.740 -13.733 1.00 72.19 368 PHE A CA 1
ATOM 2822 C C . PHE A 1 368 ? 5.953 10.491 -12.769 1.00 72.19 368 PHE A C 1
ATOM 2824 O O . PHE A 1 368 ? 5.302 11.437 -12.318 1.00 72.19 368 PHE A O 1
ATOM 2831 N N . ILE A 1 369 ? 5.666 9.214 -12.490 1.00 82.88 369 ILE A N 1
ATOM 2832 C CA . ILE A 1 369 ? 4.682 8.827 -11.473 1.00 82.88 369 ILE A CA 1
ATOM 2833 C C . ILE A 1 369 ? 5.298 9.012 -10.086 1.00 82.88 369 ILE A C 1
ATOM 2835 O O . ILE A 1 369 ? 6.233 8.315 -9.683 1.00 82.88 369 ILE A O 1
ATOM 2839 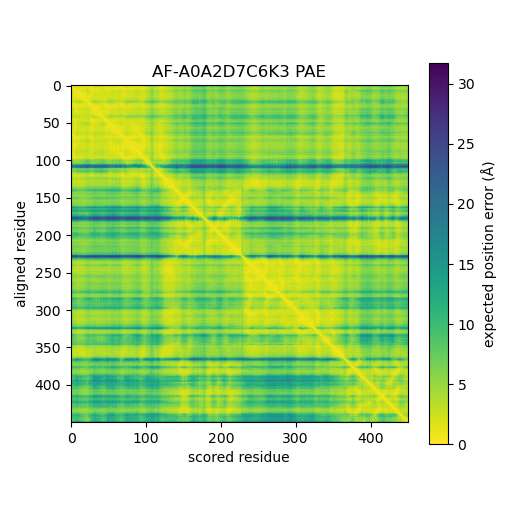N N . HIS A 1 370 ? 4.755 9.972 -9.343 1.00 83.88 370 HIS A N 1
ATOM 2840 C CA . HIS A 1 370 ? 5.235 10.332 -8.008 1.00 83.88 370 HIS A CA 1
ATOM 2841 C C . HIS A 1 370 ? 4.584 9.502 -6.907 1.00 83.88 370 HIS A C 1
ATOM 2843 O O . HIS A 1 370 ? 5.213 9.257 -5.878 1.00 83.88 370 HIS A O 1
ATOM 2849 N N . SER A 1 371 ? 3.348 9.054 -7.116 1.00 85.50 371 SER A N 1
ATOM 2850 C CA . SER A 1 371 ? 2.588 8.283 -6.133 1.00 85.50 371 SER A CA 1
ATOM 2851 C C . SER A 1 371 ? 1.452 7.526 -6.819 1.00 85.50 371 SER A C 1
ATOM 2853 O O . SER A 1 371 ? 0.920 7.970 -7.839 1.00 85.50 371 SER A O 1
ATOM 2855 N N . LEU A 1 372 ? 1.099 6.368 -6.267 1.00 87.75 372 LEU A N 1
ATOM 2856 C CA . LEU A 1 372 ? 0.021 5.509 -6.742 1.00 87.75 372 LEU A CA 1
ATOM 2857 C C . LEU A 1 372 ? -0.672 4.876 -5.538 1.00 87.75 372 LEU A C 1
ATOM 2859 O O . LEU A 1 372 ? -0.006 4.350 -4.647 1.00 87.75 372 LEU A O 1
ATOM 2863 N N . HIS A 1 373 ? -2.001 4.915 -5.536 1.00 88.62 373 HIS A N 1
ATOM 2864 C CA . HIS A 1 373 ? -2.841 4.271 -4.532 1.00 88.62 373 HIS A CA 1
ATOM 2865 C C . HIS A 1 373 ? -3.880 3.380 -5.203 1.00 88.62 373 HIS A C 1
ATOM 2867 O O . HIS A 1 373 ? -4.523 3.798 -6.163 1.00 88.62 373 HIS A O 1
ATOM 2873 N N . THR A 1 374 ? -4.052 2.166 -4.695 1.00 86.44 374 THR A N 1
ATOM 2874 C CA . THR A 1 374 ? -5.044 1.194 -5.173 1.00 86.44 374 THR A CA 1
ATOM 2875 C C . THR A 1 374 ? -6.284 1.225 -4.295 1.00 86.44 374 THR A C 1
ATOM 2877 O O . THR A 1 374 ? -6.175 1.191 -3.074 1.00 86.44 374 THR A O 1
ATOM 2880 N N . ILE A 1 375 ? -7.456 1.216 -4.920 1.00 87.38 375 ILE A N 1
ATOM 2881 C CA . ILE A 1 375 ? -8.762 1.115 -4.267 1.00 87.38 375 ILE A CA 1
ATOM 2882 C C . ILE A 1 375 ? -9.306 -0.298 -4.513 1.00 87.38 375 ILE A C 1
ATOM 2884 O O . ILE A 1 375 ? -9.289 -0.760 -5.653 1.00 87.38 375 ILE A O 1
ATOM 2888 N N . HIS A 1 376 ? -9.773 -0.966 -3.449 1.00 79.62 376 HIS A N 1
ATOM 2889 C CA . HIS A 1 376 ? -10.406 -2.299 -3.459 1.00 79.62 376 HIS A CA 1
ATOM 2890 C C . HIS A 1 376 ? -9.722 -3.342 -4.358 1.00 79.62 376 HIS A C 1
ATOM 2892 O O . HIS A 1 376 ? -10.156 -3.563 -5.485 1.00 79.62 376 HIS A O 1
ATOM 2898 N N . GLU A 1 377 ? -8.660 -3.991 -3.863 1.00 73.88 377 GLU A N 1
ATOM 2899 C CA . GLU A 1 377 ? -7.919 -5.055 -4.584 1.00 73.88 377 GLU A CA 1
ATOM 2900 C C . GLU A 1 377 ? -7.528 -4.672 -6.026 1.00 73.88 377 GLU A C 1
ATOM 2902 O O . GLU A 1 377 ? -7.468 -5.500 -6.931 1.00 73.88 377 GLU A O 1
ATOM 2907 N N . GLY A 1 378 ? -7.296 -3.377 -6.251 1.00 75.19 378 GLY A N 1
ATOM 2908 C CA . GLY A 1 378 ? -6.896 -2.852 -7.547 1.00 75.19 378 GLY A CA 1
ATOM 2909 C C . GLY A 1 378 ? -8.028 -2.659 -8.555 1.00 75.19 378 GLY A C 1
ATOM 2910 O O . GLY A 1 378 ? -7.700 -2.356 -9.694 1.00 75.19 378 GLY A O 1
ATOM 2911 N N . GLN A 1 379 ? -9.314 -2.755 -8.178 1.00 82.81 379 GLN A N 1
ATOM 2912 C CA . GLN A 1 379 ? -10.449 -2.423 -9.065 1.00 82.81 379 GLN A CA 1
ATOM 2913 C C . GLN A 1 379 ? -10.387 -0.980 -9.596 1.00 82.81 379 GLN A C 1
ATOM 2915 O O . GLN A 1 379 ? -10.896 -0.680 -10.677 1.00 82.81 379 GLN A O 1
ATOM 2920 N N . ALA A 1 380 ? -9.756 -0.078 -8.843 1.00 88.69 380 ALA A N 1
ATOM 2921 C CA . ALA A 1 380 ? -9.444 1.265 -9.300 1.00 88.69 380 ALA A CA 1
ATOM 2922 C C . ALA A 1 380 ? -8.138 1.786 -8.694 1.00 88.69 380 ALA A C 1
ATOM 2924 O O . ALA A 1 380 ? -7.591 1.224 -7.741 1.00 88.69 380 ALA A O 1
ATOM 2925 N N . GLN A 1 381 ? -7.630 2.881 -9.249 1.00 89.94 381 GLN A N 1
ATOM 2926 C CA . GLN A 1 381 ? -6.393 3.516 -8.821 1.00 89.94 381 GLN A CA 1
ATOM 2927 C C . GLN A 1 381 ? -6.499 5.034 -8.822 1.00 89.94 381 GLN A C 1
ATOM 2929 O O . GLN A 1 381 ? -7.178 5.629 -9.658 1.00 89.94 381 GLN A O 1
ATOM 2934 N N . VAL A 1 382 ? -5.758 5.654 -7.908 1.00 92.75 382 VAL A N 1
ATOM 2935 C CA . VAL A 1 382 ? -5.491 7.089 -7.905 1.00 92.75 382 VAL A CA 1
ATOM 2936 C C . VAL A 1 382 ? -3.999 7.299 -8.123 1.00 92.75 382 VAL A C 1
ATOM 2938 O O . VAL A 1 382 ? -3.172 6.795 -7.361 1.00 92.75 382 VAL A O 1
ATOM 2941 N N . ILE A 1 383 ? -3.653 8.006 -9.192 1.00 91.50 383 ILE A N 1
ATOM 2942 C CA . ILE A 1 383 ? -2.292 8.129 -9.712 1.00 91.50 383 ILE A CA 1
ATOM 2943 C C . ILE A 1 383 ? -1.905 9.597 -9.718 1.00 91.50 383 ILE A C 1
ATOM 2945 O O . ILE A 1 383 ? -2.646 10.444 -10.205 1.00 91.50 383 ILE A O 1
ATOM 2949 N N . GLU A 1 384 ? -0.707 9.891 -9.236 1.00 92.75 384 GLU A N 1
ATOM 2950 C CA . GLU A 1 384 ? -0.100 11.200 -9.379 1.00 92.75 384 GLU A CA 1
ATOM 2951 C C . GLU A 1 384 ? 1.012 11.162 -10.419 1.00 92.75 384 GLU A C 1
ATOM 2953 O O . GLU A 1 384 ? 2.062 10.551 -10.199 1.00 92.75 384 GLU A O 1
ATOM 2958 N N . ALA A 1 385 ? 0.806 11.880 -11.519 1.00 90.56 385 ALA A N 1
ATOM 2959 C CA . ALA A 1 385 ? 1.778 11.996 -12.594 1.00 90.56 385 ALA A CA 1
ATOM 2960 C C . ALA A 1 385 ? 2.191 13.454 -12.798 1.00 90.56 385 ALA A C 1
ATOM 2962 O O . ALA A 1 385 ? 1.364 14.367 -12.787 1.00 90.56 385 ALA A O 1
ATOM 2963 N N . GLN A 1 386 ? 3.487 13.685 -12.994 1.00 89.62 386 GLN A N 1
ATOM 2964 C CA . GLN A 1 386 ? 3.988 14.998 -13.383 1.00 89.62 386 GLN A CA 1
ATOM 2965 C C . GLN A 1 386 ? 3.934 15.168 -14.900 1.00 89.62 386 GLN A C 1
ATOM 2967 O O . GLN A 1 386 ? 4.448 14.347 -15.659 1.00 89.62 386 GLN A O 1
ATOM 2972 N N . VAL A 1 387 ? 3.351 16.284 -15.324 1.00 88.56 387 VAL A N 1
ATOM 2973 C CA . VAL A 1 387 ? 3.140 16.615 -16.728 1.00 88.56 387 VAL A CA 1
ATOM 2974 C C . VAL A 1 387 ? 4.444 17.099 -17.353 1.00 88.56 387 VAL A C 1
ATOM 2976 O O . VAL A 1 387 ? 5.047 18.083 -16.912 1.00 88.56 387 VAL A O 1
ATOM 2979 N N . THR A 1 388 ? 4.873 16.411 -18.409 1.00 86.56 388 THR A N 1
ATOM 2980 C CA . THR A 1 388 ? 6.075 16.747 -19.179 1.00 86.56 388 THR A CA 1
ATOM 2981 C C . THR A 1 388 ? 5.748 17.640 -20.376 1.00 86.56 388 THR A C 1
ATOM 2983 O O . THR A 1 388 ? 4.594 17.755 -20.777 1.00 86.56 388 THR A O 1
ATOM 2986 N N . ARG A 1 389 ? 6.763 18.244 -21.013 1.00 83.69 389 ARG A N 1
ATOM 2987 C CA . ARG A 1 389 ? 6.573 19.011 -22.266 1.00 83.69 389 ARG A CA 1
ATOM 2988 C C . ARG A 1 389 ? 5.954 18.202 -23.400 1.00 83.69 389 ARG A C 1
ATOM 2990 O O . ARG A 1 389 ? 5.321 18.786 -24.269 1.00 83.69 389 ARG A O 1
ATOM 2997 N N . SER A 1 390 ? 6.205 16.896 -23.427 1.00 83.19 390 SER A N 1
ATOM 2998 C CA . SER A 1 390 ? 5.704 15.979 -24.453 1.00 83.19 390 SER A CA 1
ATOM 2999 C C . SER A 1 390 ? 4.295 15.459 -24.170 1.00 83.19 390 SER A C 1
ATOM 3001 O O . SER A 1 390 ? 3.738 14.776 -25.025 1.00 83.19 390 SER A O 1
ATOM 3003 N N . SER A 1 391 ? 3.722 15.763 -23.001 1.00 83.50 391 SER A N 1
ATOM 3004 C CA . SER A 1 391 ? 2.385 15.307 -22.628 1.00 83.50 391 SER A CA 1
ATOM 3005 C C . SER A 1 391 ? 1.315 15.916 -23.533 1.00 83.50 391 SER A C 1
ATOM 3007 O O . SER A 1 391 ? 1.338 17.111 -23.839 1.00 83.50 391 SER A O 1
ATOM 3009 N N . LYS A 1 392 ? 0.316 15.098 -23.886 1.00 81.75 392 LYS A N 1
ATOM 3010 C CA . LYS A 1 392 ? -0.875 15.515 -24.646 1.00 81.75 392 LYS A CA 1
ATOM 3011 C C . LYS A 1 392 ? -1.765 16.498 -23.867 1.00 81.75 392 LYS A C 1
ATOM 3013 O O . LYS A 1 392 ? -2.647 17.118 -24.452 1.00 81.75 392 LYS A O 1
ATOM 3018 N N . LEU A 1 393 ? -1.539 16.638 -22.559 1.00 83.81 393 LEU A N 1
ATOM 3019 C CA . LEU A 1 393 ? -2.351 17.452 -21.655 1.00 83.81 393 LEU A CA 1
ATOM 3020 C C . LEU A 1 393 ? -1.919 18.924 -21.610 1.00 83.81 393 LEU A C 1
ATOM 3022 O O . LEU A 1 393 ? -2.690 19.775 -21.171 1.00 83.81 393 LEU A O 1
ATOM 3026 N N . VAL A 1 394 ? -0.687 19.248 -22.019 1.00 86.56 394 VAL A N 1
ATOM 3027 C CA . VAL A 1 394 ? -0.138 20.602 -21.852 1.00 86.56 394 VAL A CA 1
ATOM 3028 C C . VAL A 1 394 ? -0.837 21.600 -22.767 1.00 86.56 394 VAL A C 1
ATOM 3030 O O . VAL A 1 394 ? -0.830 21.462 -23.986 1.00 86.56 394 VAL A O 1
ATOM 3033 N N . GLY A 1 395 ? -1.344 22.682 -22.174 1.00 81.50 395 GLY A N 1
ATOM 3034 C CA . GLY A 1 395 ? -1.858 23.841 -22.906 1.00 81.50 395 GLY A CA 1
ATOM 3035 C C . GLY A 1 395 ? -3.302 23.715 -23.394 1.00 81.50 395 GLY A C 1
ATOM 3036 O O . GLY A 1 395 ? -3.861 24.727 -23.813 1.00 81.50 395 GLY A O 1
ATOM 3037 N N . SER A 1 396 ? -3.913 22.536 -23.285 1.00 81.88 396 SER A N 1
ATOM 3038 C CA . SER A 1 396 ? -5.331 22.308 -23.585 1.00 81.88 396 SER A CA 1
ATOM 3039 C C . SER A 1 396 ? -6.215 22.680 -22.391 1.00 81.88 396 SER A C 1
ATOM 3041 O O . SER A 1 396 ? -5.801 22.554 -21.232 1.00 81.88 396 SER A O 1
ATOM 3043 N N . HIS A 1 397 ? -7.442 23.134 -22.659 1.00 86.62 397 HIS A N 1
ATOM 3044 C CA . HIS A 1 397 ? -8.469 23.191 -21.621 1.00 86.62 397 HIS A CA 1
ATOM 3045 C C . HIS A 1 397 ? -8.928 21.772 -21.276 1.00 86.62 397 HIS A C 1
ATOM 3047 O O . HIS A 1 397 ? -8.960 20.907 -22.148 1.00 86.62 397 HIS A O 1
ATOM 3053 N N . LEU A 1 398 ? -9.314 21.529 -20.019 1.00 86.19 398 LEU A N 1
ATOM 3054 C CA . LEU A 1 398 ? -9.796 20.208 -19.596 1.00 86.19 398 LEU A CA 1
ATOM 3055 C C . LEU A 1 398 ? -10.985 19.714 -20.424 1.00 86.19 398 LEU A C 1
ATOM 3057 O O . LEU A 1 398 ? -11.067 18.524 -20.693 1.00 86.19 398 LEU A O 1
ATOM 3061 N N . MET A 1 399 ? -11.874 20.614 -20.850 1.00 85.19 399 MET A N 1
ATOM 3062 C CA . MET A 1 399 ? -13.010 20.255 -21.706 1.00 85.19 399 MET A CA 1
ATOM 3063 C C . MET A 1 399 ? -12.621 19.778 -23.114 1.00 85.19 399 MET A C 1
ATOM 3065 O O . MET A 1 399 ? -13.428 19.123 -23.765 1.00 85.19 399 MET A O 1
ATOM 3069 N N . ASP A 1 400 ? -11.414 20.111 -23.577 1.00 85.38 400 ASP A N 1
ATOM 3070 C CA . ASP A 1 400 ? -10.905 19.736 -24.902 1.00 85.38 400 ASP A CA 1
ATOM 3071 C C . ASP A 1 400 ? -10.047 18.458 -24.853 1.00 85.38 400 ASP A C 1
ATOM 3073 O O . ASP A 1 400 ? -9.573 17.985 -25.887 1.00 85.38 400 ASP A O 1
ATOM 3077 N N . ILE A 1 401 ? -9.801 17.915 -23.655 1.00 86.12 401 ILE A N 1
ATOM 3078 C CA . ILE A 1 401 ? -9.031 16.688 -23.463 1.00 86.12 401 ILE A CA 1
ATOM 3079 C C . ILE A 1 401 ? -9.990 15.500 -23.524 1.00 86.12 401 ILE A C 1
ATOM 3081 O O . ILE A 1 401 ? -10.874 15.360 -22.682 1.00 86.12 401 ILE A O 1
ATOM 3085 N N . ASP A 1 402 ? -9.765 14.623 -24.498 1.00 83.12 402 ASP A N 1
ATOM 3086 C CA . ASP A 1 402 ? -10.469 13.348 -24.601 1.00 83.12 402 ASP A CA 1
ATOM 3087 C C . ASP A 1 402 ? -9.846 12.355 -23.610 1.00 83.12 402 ASP A C 1
ATOM 3089 O O . ASP A 1 402 ? -8.733 11.861 -23.816 1.00 83.12 402 ASP A O 1
ATOM 3093 N N . LEU A 1 403 ? -10.516 12.156 -22.473 1.00 86.25 403 LEU A N 1
ATOM 3094 C CA . LEU A 1 403 ? -10.109 11.181 -21.465 1.00 86.25 403 LEU A CA 1
ATOM 3095 C C . LEU A 1 403 ? -10.795 9.839 -21.748 1.00 86.25 403 LEU A C 1
ATOM 3097 O O . LEU A 1 403 ? -11.993 9.835 -22.030 1.00 86.25 403 LEU A O 1
ATOM 3101 N N . PRO A 1 404 ? -10.081 8.710 -21.597 1.00 86.56 404 PRO A N 1
ATOM 3102 C CA . PRO A 1 404 ? -10.685 7.388 -21.689 1.00 86.56 404 PRO A CA 1
ATOM 3103 C C . PRO A 1 404 ? -11.894 7.204 -20.773 1.00 86.56 404 PRO A C 1
ATOM 3105 O O . PRO A 1 404 ? -11.923 7.703 -19.640 1.00 86.56 404 PRO A O 1
ATOM 3108 N N . ASP A 1 405 ? -12.862 6.410 -21.229 1.00 84.50 405 ASP A N 1
ATOM 3109 C CA . ASP A 1 405 ? -14.007 6.002 -20.419 1.00 84.50 405 ASP A CA 1
ATOM 3110 C C . ASP A 1 405 ? -13.526 5.250 -19.180 1.00 84.50 405 ASP A C 1
ATOM 3112 O O . ASP A 1 405 ? -13.043 4.128 -19.271 1.00 84.50 405 ASP A O 1
ATOM 3116 N N . GLY A 1 406 ? -13.695 5.848 -18.004 1.00 86.19 406 GLY A N 1
ATOM 3117 C CA . GLY A 1 406 ? -13.216 5.263 -16.753 1.00 86.19 406 GLY A CA 1
ATOM 3118 C C . GLY A 1 406 ? -12.008 5.972 -16.143 1.00 86.19 406 GLY A C 1
ATOM 3119 O O . GLY A 1 406 ? -11.537 5.545 -15.087 1.00 86.19 406 GLY A O 1
ATOM 3120 N N . VAL A 1 407 ? -11.533 7.048 -16.777 1.00 89.75 407 VAL A N 1
ATOM 3121 C CA . VAL A 1 407 ? -10.485 7.940 -16.275 1.00 89.75 407 VAL A CA 1
ATOM 3122 C C . VAL A 1 407 ? -11.091 9.293 -15.915 1.00 89.75 407 VAL A C 1
ATOM 3124 O O . VAL A 1 407 ? -11.971 9.820 -16.590 1.00 89.75 407 VAL A O 1
ATOM 3127 N N . THR A 1 408 ? -10.642 9.888 -14.815 1.00 90.12 408 THR A N 1
ATOM 3128 C CA . THR A 1 408 ? -11.078 11.222 -14.390 1.00 90.12 408 THR A CA 1
ATOM 3129 C C . THR A 1 408 ? -9.911 11.971 -13.771 1.00 90.12 408 THR A C 1
ATOM 3131 O O . THR A 1 408 ? -9.160 11.419 -12.974 1.00 90.12 408 THR A O 1
ATOM 3134 N N . ILE A 1 409 ? -9.756 13.250 -14.101 1.00 92.19 409 ILE A N 1
ATOM 3135 C CA . ILE A 1 409 ? -8.826 14.120 -13.378 1.00 92.19 409 ILE A CA 1
ATOM 3136 C C . ILE A 1 409 ? -9.505 14.517 -12.070 1.00 92.19 409 ILE A C 1
ATOM 3138 O O . ILE A 1 409 ? -10.549 15.159 -12.094 1.00 92.19 409 ILE A O 1
ATOM 3142 N N . ALA A 1 410 ? -8.923 14.127 -10.940 1.00 92.88 410 ALA A N 1
ATOM 3143 C CA . ALA A 1 410 ? -9.445 14.419 -9.609 1.00 92.88 410 ALA A CA 1
ATOM 3144 C C . ALA A 1 410 ? -8.963 15.779 -9.089 1.00 92.88 410 ALA A C 1
ATOM 3146 O O . ALA A 1 410 ? -9.722 16.520 -8.472 1.00 92.88 410 ALA A O 1
ATOM 3147 N N . ALA A 1 411 ? -7.701 16.126 -9.347 1.00 94.44 411 ALA A N 1
ATOM 3148 C CA . ALA A 1 411 ? -7.113 17.400 -8.948 1.00 94.44 411 ALA A CA 1
ATOM 3149 C C . ALA A 1 411 ? -5.854 17.708 -9.762 1.00 94.44 411 ALA A C 1
ATOM 3151 O O . ALA A 1 411 ? -5.209 16.815 -10.311 1.00 94.44 411 ALA A O 1
ATOM 3152 N N . ILE A 1 412 ? -5.480 18.985 -9.811 1.00 94.62 412 ILE A N 1
ATOM 3153 C CA . ILE A 1 412 ? -4.208 19.442 -10.372 1.00 94.62 412 ILE A CA 1
ATOM 3154 C C . ILE A 1 412 ? -3.453 20.169 -9.268 1.00 94.62 412 ILE A C 1
ATOM 3156 O O . ILE A 1 412 ? -3.996 21.056 -8.621 1.00 94.62 412 ILE A O 1
ATOM 3160 N N . PHE A 1 413 ? -2.193 19.828 -9.056 1.00 94.94 413 PHE A N 1
ATOM 3161 C CA . PHE A 1 413 ? -1.313 20.522 -8.136 1.00 94.94 413 PHE A CA 1
ATOM 3162 C C . PHE A 1 413 ? -0.316 21.386 -8.900 1.00 94.94 413 PHE A C 1
ATOM 3164 O O . PHE A 1 413 ? 0.480 20.898 -9.708 1.00 94.94 413 PHE A O 1
ATOM 3171 N N . ASN A 1 414 ? -0.335 22.680 -8.594 1.00 93.19 414 ASN A N 1
ATOM 3172 C CA . ASN A 1 414 ? 0.645 23.636 -9.079 1.00 93.19 414 ASN A CA 1
ATOM 3173 C C . ASN A 1 414 ? 1.457 24.173 -7.898 1.00 93.19 414 ASN A C 1
ATOM 3175 O O . ASN A 1 414 ? 0.896 24.727 -6.956 1.00 93.19 414 ASN A O 1
ATOM 3179 N N . SER A 1 415 ? 2.784 24.120 -7.991 1.00 87.50 415 SER A N 1
ATOM 3180 C CA . SER A 1 415 ? 3.691 24.513 -6.900 1.00 87.50 415 SER A CA 1
ATOM 3181 C C . SER A 1 415 ? 3.527 25.951 -6.388 1.00 87.50 415 SER A C 1
ATOM 3183 O O . SER A 1 415 ? 3.957 26.252 -5.280 1.00 87.50 415 SER A O 1
ATOM 3185 N N . LYS A 1 416 ? 2.916 26.858 -7.165 1.00 88.19 416 LYS A N 1
ATOM 3186 C CA . LYS A 1 416 ? 2.661 28.251 -6.755 1.00 88.19 416 LYS A CA 1
ATOM 3187 C C . LYS A 1 416 ? 1.234 28.499 -6.276 1.00 88.19 416 LYS A C 1
ATOM 3189 O O . LYS A 1 416 ? 1.008 29.482 -5.579 1.00 88.19 416 LYS A O 1
ATOM 3194 N N . LYS A 1 417 ? 0.272 27.686 -6.718 1.00 87.12 417 LYS A N 1
ATOM 3195 C CA . LYS A 1 417 ? -1.164 27.889 -6.457 1.00 87.12 417 LYS A CA 1
ATOM 3196 C C . LYS A 1 417 ? -1.763 26.851 -5.508 1.00 87.12 417 LYS A C 1
ATOM 3198 O O . LYS A 1 417 ? -2.891 27.044 -5.073 1.00 87.12 417 LYS A O 1
ATOM 3203 N N . GLY A 1 418 ? -1.027 25.788 -5.196 1.00 90.19 418 GLY A N 1
ATOM 3204 C CA . GLY A 1 418 ? -1.531 24.640 -4.453 1.00 90.19 418 GLY A CA 1
ATOM 3205 C C . GLY A 1 418 ? -2.441 23.764 -5.313 1.00 90.19 418 GLY A C 1
ATOM 3206 O O . GLY A 1 418 ? -2.273 23.672 -6.535 1.00 90.19 418 GLY A O 1
ATOM 3207 N N . MET A 1 419 ? -3.404 23.114 -4.660 1.00 91.88 419 MET A N 1
ATOM 3208 C CA . MET A 1 419 ? -4.426 22.311 -5.326 1.00 91.88 419 MET A CA 1
ATOM 3209 C C . MET A 1 419 ? -5.385 23.193 -6.132 1.00 91.88 419 MET A C 1
ATOM 3211 O O . MET A 1 419 ? -5.862 24.224 -5.664 1.00 91.88 419 MET A O 1
ATOM 3215 N N . ILE A 1 420 ? -5.696 22.746 -7.341 1.00 91.50 420 ILE A N 1
ATOM 3216 C CA . ILE A 1 420 ? -6.639 23.344 -8.273 1.00 91.50 420 ILE A CA 1
ATOM 3217 C C . ILE A 1 420 ? -7.675 22.273 -8.602 1.00 91.50 420 ILE A C 1
ATOM 3219 O O . ILE A 1 420 ? -7.329 21.190 -9.083 1.00 91.50 420 ILE A O 1
ATOM 3223 N N . LEU A 1 421 ? -8.948 22.591 -8.376 1.00 88.88 421 LEU A N 1
ATOM 3224 C CA . LEU A 1 421 ? -10.040 21.729 -8.806 1.00 88.88 421 LEU A CA 1
ATOM 3225 C C . LEU A 1 421 ? -10.162 21.714 -10.341 1.00 88.88 421 LEU A C 1
ATOM 3227 O O . LEU A 1 421 ? -10.068 22.770 -10.986 1.00 88.88 421 LEU A O 1
ATOM 3231 N N . PRO A 1 422 ? -10.407 20.539 -10.939 1.00 86.88 422 PRO A N 1
ATOM 3232 C CA . PRO A 1 422 ? -10.593 20.412 -12.373 1.00 86.88 422 PRO A CA 1
ATOM 3233 C C . PRO A 1 422 ? -11.929 21.054 -12.767 1.00 86.88 422 PRO A C 1
ATOM 3235 O O . PRO A 1 422 ? -13.002 20.614 -12.360 1.00 86.88 422 PRO A O 1
ATOM 3238 N N . ARG A 1 423 ? -11.864 22.134 -13.547 1.00 86.25 423 ARG A N 1
ATOM 3239 C CA . ARG A 1 423 ? -13.017 22.814 -14.154 1.00 86.25 423 ARG A CA 1
ATOM 3240 C C . ARG A 1 423 ? -12.820 22.821 -15.665 1.00 86.25 423 ARG A C 1
ATOM 3242 O O . ARG A 1 423 ? -11.684 22.772 -16.121 1.00 86.25 423 ARG A O 1
ATOM 3249 N N . GLU A 1 424 ? -13.900 22.953 -16.428 1.00 84.06 424 GLU A N 1
ATOM 3250 C CA . GLU A 1 424 ? -13.881 22.910 -17.903 1.00 84.06 424 GLU A CA 1
ATOM 3251 C C . GLU A 1 424 ? -12.789 23.803 -18.518 1.00 84.06 424 GLU A C 1
ATOM 3253 O O . GLU A 1 424 ? -12.014 23.359 -19.359 1.00 84.06 424 GLU A O 1
ATOM 3258 N N . MET A 1 425 ? -12.662 25.036 -18.014 1.00 88.12 425 MET A N 1
ATOM 3259 C CA . MET A 1 425 ? -11.697 26.030 -18.498 1.00 88.12 425 MET A CA 1
ATOM 3260 C C . MET A 1 425 ? -10.300 25.924 -17.866 1.00 88.12 425 MET A C 1
ATOM 3262 O O . MET A 1 425 ? -9.422 26.725 -18.197 1.00 88.12 425 MET A O 1
ATOM 3266 N N . THR A 1 426 ? -10.062 24.989 -16.944 1.00 90.75 426 THR A N 1
ATOM 3267 C CA . THR A 1 426 ? -8.739 24.807 -16.335 1.00 90.75 426 THR A CA 1
ATOM 3268 C C . THR A 1 426 ? -7.740 24.363 -17.408 1.00 90.75 426 THR A C 1
ATOM 3270 O O . THR A 1 426 ? -8.046 23.503 -18.225 1.00 90.75 426 THR A O 1
ATOM 3273 N N . ILE A 1 427 ? -6.550 24.971 -17.417 1.00 90.69 427 ILE A N 1
ATOM 3274 C CA . ILE A 1 427 ? -5.459 24.644 -18.349 1.00 90.69 427 ILE A CA 1
ATOM 3275 C C . ILE A 1 427 ? -4.336 23.983 -17.560 1.00 90.69 427 ILE A C 1
ATOM 3277 O O . ILE A 1 427 ? -3.827 24.587 -16.607 1.00 90.69 427 ILE A O 1
ATOM 3281 N N . ILE A 1 428 ? -3.926 22.792 -17.993 1.00 91.00 428 ILE A N 1
ATOM 3282 C CA . ILE A 1 428 ? -2.771 22.077 -17.443 1.00 91.00 428 ILE A CA 1
ATOM 3283 C C . ILE A 1 428 ? -1.486 22.666 -18.032 1.00 91.00 428 ILE A C 1
ATOM 3285 O O . ILE A 1 428 ? -1.371 22.887 -19.242 1.00 91.00 428 ILE A O 1
ATOM 3289 N N . ARG A 1 429 ? -0.501 22.934 -17.174 1.00 90.62 429 ARG A N 1
ATOM 3290 C CA . ARG A 1 429 ? 0.814 23.439 -17.576 1.00 90.62 429 ARG A CA 1
ATOM 3291 C C . ARG A 1 429 ? 1.891 22.376 -17.405 1.00 90.62 429 ARG A C 1
ATOM 3293 O O . ARG A 1 429 ? 1.777 21.460 -16.599 1.00 90.62 429 ARG A O 1
ATOM 3300 N N . GLU A 1 430 ? 2.982 22.552 -18.142 1.00 90.81 430 GLU A N 1
ATOM 3301 C CA . GLU A 1 430 ? 4.210 21.794 -17.910 1.00 90.81 430 GLU A CA 1
ATOM 3302 C C . GLU A 1 430 ? 4.646 21.914 -16.441 1.00 90.81 430 GLU A C 1
ATOM 3304 O O . GLU A 1 430 ? 4.692 23.013 -15.880 1.00 90.81 430 GLU A O 1
ATOM 3309 N N . GLY A 1 431 ? 5.000 20.779 -15.839 1.00 88.62 431 GLY A N 1
ATOM 3310 C CA . GLY A 1 431 ? 5.465 20.695 -14.461 1.00 88.62 431 GLY A CA 1
ATOM 3311 C C . GLY A 1 431 ? 4.351 20.640 -13.417 1.00 88.62 431 GLY A C 1
ATOM 3312 O O . GLY A 1 431 ? 4.664 20.369 -12.257 1.00 88.62 431 GLY A O 1
ATOM 3313 N N . ASP A 1 432 ? 3.086 20.842 -13.802 1.00 92.50 432 ASP A N 1
ATOM 3314 C CA . ASP A 1 432 ? 1.955 20.539 -12.924 1.00 92.50 432 ASP A CA 1
ATOM 3315 C C . ASP A 1 432 ? 1.945 19.034 -12.600 1.00 92.50 432 ASP A C 1
ATOM 3317 O O . ASP A 1 432 ? 2.339 18.192 -13.414 1.00 92.50 432 ASP A O 1
ATOM 3321 N N . ARG A 1 433 ? 1.500 18.691 -11.390 1.00 93.38 433 ARG A N 1
ATOM 3322 C CA . ARG A 1 433 ? 1.257 17.304 -10.973 1.00 93.38 433 ARG A CA 1
ATOM 3323 C C . ARG A 1 433 ? -0.241 17.058 -11.054 1.00 93.38 433 ARG A C 1
ATOM 3325 O O . ARG A 1 433 ? -1.010 17.783 -10.433 1.00 93.38 433 ARG A O 1
ATOM 3332 N N . VAL A 1 434 ? -0.669 16.082 -11.839 1.00 93.44 434 VAL A N 1
ATOM 3333 C CA . VAL A 1 434 ? -2.087 15.783 -12.051 1.00 93.44 434 VAL A CA 1
ATOM 3334 C C . VAL A 1 434 ? -2.434 14.500 -11.308 1.00 93.44 434 VAL A C 1
ATOM 3336 O O . VAL A 1 434 ? -1.726 13.499 -11.419 1.00 93.44 434 VAL A O 1
ATOM 3339 N N . ILE A 1 435 ? -3.509 14.565 -10.526 1.00 94.56 435 ILE A N 1
ATOM 3340 C CA . ILE A 1 435 ? -4.090 13.440 -9.800 1.00 94.56 435 ILE A CA 1
ATOM 3341 C C . ILE A 1 435 ? -5.183 12.852 -10.689 1.00 94.56 435 ILE A C 1
ATOM 3343 O O . ILE A 1 435 ? -6.207 13.497 -10.920 1.00 94.56 435 ILE A O 1
ATOM 3347 N N . PHE A 1 436 ? -4.977 11.637 -11.173 1.00 92.56 436 PHE A N 1
ATOM 3348 C CA . PHE A 1 436 ? -5.954 10.881 -11.945 1.00 92.56 436 PHE A CA 1
ATOM 3349 C C . PHE A 1 436 ? -6.616 9.838 -11.066 1.00 92.56 436 PHE A C 1
ATOM 3351 O O . PHE A 1 436 ? -5.950 9.181 -10.276 1.00 92.56 436 PHE A O 1
ATOM 3358 N N . PHE A 1 437 ? -7.910 9.646 -11.254 1.00 93.75 437 PHE A N 1
ATOM 3359 C CA . PHE A 1 437 ? -8.595 8.409 -10.939 1.00 93.75 437 PHE A CA 1
ATOM 3360 C C . PHE A 1 437 ? -8.693 7.567 -12.217 1.00 93.75 437 PHE A C 1
ATOM 3362 O O . PHE A 1 437 ? -8.967 8.112 -13.287 1.00 93.75 437 PHE A O 1
ATOM 3369 N N . SER A 1 438 ? -8.495 6.257 -12.104 1.00 90.56 438 SER A N 1
ATOM 3370 C CA . SER A 1 438 ? -8.649 5.300 -13.199 1.00 90.56 438 SER A CA 1
ATOM 3371 C C . SER A 1 438 ? -9.287 4.013 -12.703 1.00 90.56 438 SER A C 1
ATOM 3373 O O . SER A 1 438 ? -8.844 3.445 -11.705 1.00 90.56 438 SER A O 1
ATOM 3375 N N . SER A 1 439 ? -10.266 3.508 -13.445 1.00 87.31 439 SER A N 1
ATOM 3376 C CA . SER A 1 439 ? -10.648 2.090 -13.391 1.00 87.31 439 SER A CA 1
ATOM 3377 C C . SER A 1 439 ? -9.473 1.191 -13.796 1.00 87.31 439 SER A C 1
ATOM 3379 O O . SER A 1 439 ? -8.551 1.641 -14.491 1.00 87.31 439 SER A O 1
ATOM 3381 N N . VAL A 1 440 ? -9.476 -0.063 -13.334 1.00 76.81 440 VAL A N 1
ATOM 3382 C CA . VAL A 1 440 ? -8.372 -1.004 -13.578 1.00 76.81 440 VAL A CA 1
ATOM 3383 C C . VAL A 1 440 ? -8.153 -1.278 -15.065 1.00 76.81 440 VAL A C 1
ATOM 3385 O O . VAL A 1 440 ? -7.014 -1.404 -15.507 1.00 76.81 440 VAL A O 1
ATOM 3388 N N . GLU A 1 441 ? -9.227 -1.296 -15.853 1.00 77.81 441 GLU A N 1
ATOM 3389 C CA . GLU A 1 441 ? -9.194 -1.605 -17.282 1.00 77.81 441 GLU A CA 1
ATOM 3390 C C . GLU A 1 441 ? -8.473 -0.528 -18.103 1.00 77.81 441 GLU A C 1
ATOM 3392 O O . GLU A 1 441 ? -7.934 -0.829 -19.164 1.00 77.81 441 GLU A O 1
ATOM 3397 N N . GLN A 1 442 ? -8.427 0.710 -17.600 1.00 80.81 442 GLN A N 1
ATOM 3398 C CA . GLN A 1 442 ? -7.910 1.877 -18.327 1.00 80.81 442 GLN A CA 1
ATOM 3399 C C . GLN A 1 442 ? -6.532 2.346 -17.873 1.00 80.81 442 GLN A C 1
ATOM 3401 O O . GLN A 1 442 ? -6.011 3.353 -18.356 1.00 80.81 442 GLN A O 1
ATOM 3406 N N . ILE A 1 443 ? -5.909 1.610 -16.956 1.00 74.38 443 ILE A N 1
ATOM 3407 C CA . ILE A 1 443 ? -4.604 1.956 -16.388 1.00 74.38 443 ILE A CA 1
ATOM 3408 C C . ILE A 1 443 ? -3.552 2.214 -17.477 1.00 74.38 443 ILE A C 1
ATOM 3410 O O . ILE A 1 443 ? -2.783 3.169 -17.379 1.00 74.38 443 ILE A O 1
ATOM 3414 N N . SER A 1 444 ? -3.506 1.371 -18.512 1.00 73.94 444 SER A N 1
ATOM 3415 C CA . SER A 1 444 ? -2.525 1.504 -19.593 1.00 73.94 444 SER A CA 1
ATOM 3416 C C . SER A 1 444 ? -2.761 2.740 -20.461 1.00 73.94 444 SER A C 1
ATOM 3418 O O . SER A 1 444 ? -1.798 3.299 -20.975 1.00 73.94 444 SER A O 1
ATOM 3420 N N . GLU A 1 445 ? -4.008 3.194 -20.601 1.00 77.62 445 GLU A N 1
ATOM 3421 C CA . GLU A 1 445 ? -4.332 4.394 -21.379 1.00 77.62 445 GLU A CA 1
ATOM 3422 C C . GLU A 1 445 ? -3.913 5.672 -20.641 1.00 77.62 445 GLU A C 1
ATOM 3424 O O . GLU A 1 445 ? -3.460 6.634 -21.264 1.00 77.62 445 GLU A O 1
ATOM 3429 N N . VAL A 1 446 ? -3.965 5.662 -19.303 1.00 77.44 446 VAL A N 1
ATOM 3430 C CA . VAL A 1 446 ? -3.462 6.763 -18.466 1.00 77.44 446 VAL A CA 1
ATOM 3431 C C . VAL A 1 446 ? -1.966 6.996 -18.692 1.00 77.44 446 VAL A C 1
ATOM 3433 O O . VAL A 1 446 ? -1.550 8.148 -18.822 1.00 77.44 446 VAL A O 1
ATOM 3436 N N . ASP A 1 447 ? -1.174 5.925 -18.829 1.00 76.12 447 ASP A N 1
ATOM 3437 C CA . ASP A 1 447 ? 0.266 6.000 -19.121 1.00 76.12 447 ASP A CA 1
ATOM 3438 C C . ASP A 1 447 ? 0.581 6.703 -20.461 1.00 76.12 447 ASP A C 1
ATOM 3440 O O . ASP A 1 447 ? 1.685 7.220 -20.638 1.00 76.12 447 ASP A O 1
ATOM 3444 N N . GLU A 1 448 ? -0.365 6.756 -21.407 1.00 76.62 448 GLU A N 1
ATOM 3445 C CA . GLU A 1 448 ? -0.186 7.420 -22.707 1.00 76.62 448 GLU A CA 1
ATOM 3446 C C . GLU A 1 448 ? -0.526 8.920 -22.708 1.00 76.62 448 GLU A C 1
ATOM 3448 O O . GLU A 1 448 ? -0.345 9.599 -23.733 1.00 76.62 448 GLU A O 1
ATOM 3453 N N . LEU A 1 449 ? -1.050 9.446 -21.597 1.00 75.69 449 LEU A N 1
ATOM 3454 C CA . LEU A 1 449 ? -1.443 10.851 -21.480 1.00 75.69 449 LEU A CA 1
ATOM 3455 C C . LEU A 1 449 ? -0.265 11.775 -21.117 1.00 75.69 449 LEU A C 1
ATOM 3457 O O . LEU A 1 449 ? -0.342 12.980 -21.390 1.00 75.69 449 LEU A O 1
ATOM 3461 N N . PHE A 1 450 ? 0.830 11.259 -20.542 1.00 71.31 450 PHE A N 1
ATOM 3462 C CA . PHE A 1 450 ? 1.911 12.075 -19.952 1.00 71.31 450 PHE A CA 1
ATOM 3463 C C . PHE A 1 450 ? 3.329 11.873 -20.500 1.00 71.31 450 PHE A C 1
ATOM 3465 O O . PHE A 1 450 ? 3.689 10.749 -20.909 1.00 71.31 450 PHE A O 1
#

Foldseek 3Di:
DEEEEEDLPLQSLLLQVLCVLLVYAYEYEYQDPVSVVVSVVPHPHHYFHDQLLDLVRCVVSVLLPHLEYEYEHPDQVSLQSNQVSSCPPRVRPAGEGEDADVVVVVCVVVCCCDSVHGPHPYYDHLLLLLLVQVVQCQPAPQFQGKDADPVRFKIKTKHAQAPPWLQAPPFQLVLCVPQVFDKFWQWKDDPNATDGHDRRDGDDHGIIIIMMGTSVCSQVVCVNRPNPDQDRFAEEEEEALPSNSLSNQVVCVVVNHQYEYEHQDPVSLVVSCVVDVRYHGHHDQLLDPVVCVVVVLLPGLEYEYDHPDQVSQLNSQLSSVVSNHSYYEGEDADPVCVVVCVVSVRRRYGHSSQSSSQVVVCVVADANWPHKDADDSNQKIKTKGAAAPPFPQAFDFPLPDDDDDFKDFGWKQDPVPGIDGRDRRDGDHHGIITIMMGGSSCPSVVSRRD

Solvent-accessible surface area (backbone atoms only — not comparable to full-atom values): 23708 Å² total; per-residue (Å²): 105,35,36,37,32,26,21,51,47,74,55,31,47,51,38,47,50,57,41,43,74,63,74,35,49,46,32,41,23,25,75,47,67,70,40,47,49,55,42,62,75,73,42,98,51,52,72,42,85,34,56,51,54,37,67,71,48,34,53,76,68,40,37,70,71,24,55,28,37,39,20,48,43,97,43,45,66,51,13,53,45,22,30,40,47,37,39,78,76,31,61,30,78,36,25,35,26,37,47,77,58,59,78,59,61,65,36,56,83,68,62,47,60,29,82,93,66,38,42,46,79,40,80,42,37,53,44,57,54,42,24,49,52,57,53,45,43,58,71,45,65,77,35,43,40,58,50,66,38,80,95,55,51,31,30,39,41,27,36,66,34,47,90,82,28,74,47,58,76,40,34,51,55,56,59,44,71,73,66,86,47,72,63,34,68,60,35,35,37,52,97,93,40,84,39,77,62,51,55,78,42,60,53,51,73,72,26,37,40,29,32,38,30,42,47,88,47,48,68,61,52,38,39,56,56,56,48,65,85,61,74,80,70,49,37,37,39,31,34,23,67,49,71,38,27,47,47,34,48,57,52,38,46,76,72,71,28,47,38,34,36,34,14,69,50,61,70,59,30,53,53,48,43,74,74,32,88,84,41,53,62,42,73,43,59,73,76,43,65,67,55,37,62,77,69,46,48,28,74,25,44,27,39,37,23,44,39,97,45,46,67,58,11,51,51,26,42,51,53,36,48,76,53,55,23,78,36,51,38,32,31,40,78,63,73,86,48,50,73,57,38,56,75,70,68,59,67,26,68,44,42,56,49,58,54,40,33,41,61,49,47,43,71,70,52,68,62,55,45,78,44,58,46,71,41,77,98,47,59,24,36,41,38,31,35,42,33,39,88,85,16,79,50,48,76,39,37,49,70,75,55,88,67,60,92,58,48,43,73,54,35,34,37,34,99,88,72,45,76,39,77,74,44,57,82,41,62,44,49,67,69,26,34,38,31,32,33,28,33,51,90,42,50,68,62,58,54,71,44,66

Secondary structure (DSSP, 8-state):
-EEEEE--SHHHHHHHHHHHHTT-EEEEEES-HHHHHHHHHHS--EEEES-TTSHHHHHHTTGGG-SEEEE-SS-HHHHHHHHHHHHHHH--SEEEEE---HHHHHHGGGT-SSTTS---SEEE-HHHHHHHHHHHHHHSTT-SEEEEEGGGTEEEEEEE--TT-TTTT-BHHHHHHHSS--EEEEEEEETTEEE---TT-B--TT-EEEEEEEGGGHHHHHHHTT---PPPP-EEEEE--SHHHHHHHHHHHHTT-EEEEEES-HHHHHHHHHH-TTEEEEES-TT-HHHHHHTTGGG-SEEEE--S-HHHHHHHHHHHHHTT-SEEEEE---GGGHHHHHHTT--EEE-HHHHHHHHHHHHHSSSEEEEEEEETTTTEEEEEEEPPTT-TTTT-BGGG----TTEEEEEEEETTTEEE---TT-B--TT-EEEEEEEGGGHHHHTT--

Nearest PDB structures (foldseek):
  4j9u-assembly2_F  TM=9.259E-01  e=2.954E-50  Vibrio parahaemolyticus RIMD 2210633
  4g65-assembly1_B  TM=8.678E-01  e=1.185E-49  Vibrio vulnificus CMCP6
  4g65-assembly1_A  TM=8.188E-01  e=2.427E-48  Vibrio vulnificus CMCP6
  6v4l-assembly1_D-2  TM=8.481E-01  e=9.444E-44  Vibrio parahaemolyticus RIMD 2210633
  6v4k-assembly1_E  TM=7.064E-01  e=9.301E-42  Vibrio parahaemolyticus

pLDDT: mean 89.44, std 7.41, range [57.97, 98.44]

Mean predicted aligned error: 6.25 Å

Radius of gyration: 22.7 Å; Cα contacts (8 Å, |Δi|>4): 964; chains: 1; bounding box: 60×54×57 Å

Sequence (450 aa):
MKSIIIGAGDVGLNIARHLVLENRDVVIIDSSLERLAVVNETVDVQTIHGKGSHPDVLERAGAGNADMLIAVTQSDEVNMVACQMAYSLFNVPKKIARVRHSSYLNLVKGHLFTPDNMPIDVIISPEAEVAESIIRNLDIPGAFDSNYFAEGEIALIGVNIQKKSPVMNIALKQLTNTADIEFVAVAIYRDGRVIIPRGSDHVEEGDEVFFVCRSADIADVMHLFGYESQKKVRRVCVIGGGYIGYEVSKRLVKRGISTRVIESDKERAVRLAEMMDDVTVIHGNAVDRELYEEENLGQMDAILAVTNDDAANILATVLANQLGSQTVVTRINQANYMPLIDGLGLKKVVSPLEITASRILQHVRRGFIHSLHTIHEGQAQVIEAQVTRSSKLVGSHLMDIDLPDGVTIAAIFNSKKGMILPREMTIIREGDRVIFFSSVEQISEVDELF